Protein 5TRD (pdb70)

Nearest PDB structures (foldseek):
  5trd-assembly1_B  TM=9.915E-01  e=5.410E-42  Thermoplasma acidophilum DSM 1728
  3cta-assembly1_A-2  TM=9.604E-01  e=1.319E-33  Thermoplasma acidophilum DSM 1728
  2vbu-assembly1_A  TM=8.532E-01  e=1.112E-11  Methanocaldococcus jannaschii
  2oyn-assembly1_A-2  TM=8.464E-01  e=1.206E-10  Methanocaldococcus jannaschii DSM 2661
  4a6d-assembly1_A  TM=4.771E-01  e=7.636E-02  Homo sapiens

Organism: Thermoplasma acidophilum (strain ATCC 25905 / DSM 1728 / JCM 9062 / NBRC 15155 / AMRC-C165) (NCBI:txid273075)

Sequence (434 aa):
DQYYRAIKKIKEAAEASNRAYLTSSKLADMLGISQQSASRIIIDLEKNGYITRTVTKRGQILNITEKGLDVLYTEFADLSRILAIKNNVVITGTVTSGMGEGRYYVARKQYIIQFQEKLGIIPYLGTLNIKVDQASLPELRKIRGFRGIHIEGFKTEDRTFGSVKAFPAKIQNIPCFVIMPERTVYTDVIEIISDKYLREEINLHDGDRVSVEVYTEGHYYRAIKKIKEAAEASNRAYLTSSKLADMLGISQQSASRIIIDLEKNGYITRTVTKRGQIILNITEKGLDVLYTEFADLSSRILAIKNNVVITGTVTSGMGEGRYYVARKQYIIQFQEKLGIIPYLGTLNIKVDQASLPELRKIRGFRGIHIEGFKTEDRTFGSVKAFPAKIQNIPCFVIMPERTVYTTDVIEIISDKYLREEINLHDGDRVSVEVYTE

Solvent-accessible surface area: 22166 Å² total; per-residue (Å²): 86,89,75,8,61,0,1,22,54,0,15,51,42,7,121,97,77,33,118,4,149,15,55,14,54,90,0,2,105,66,36,69,50,54,72,125,28,0,29,134,6,0,83,32,0,67,166,54,30,41,2,73,55,71,81,82,209,216,18,24,44,0,31,14,32,62,88,0,5,22,41,0,8,54,10,0,2,23,0,4,89,16,12,92,12,146,7,43,5,83,0,44,0,28,2,40,77,56,180,61,99,20,136,95,80,3,23,64,151,77,14,18,95,27,3,74,144,97,16,62,29,112,5,79,74,14,34,16,26,0,92,3,27,144,91,9,24,49,60,3,34,17,1,14,8,12,145,33,52,74,0,95,15,30,167,54,190,122,91,85,4,44,28,20,15,0,0,15,5,66,0,94,117,25,88,4,27,0,22,18,54,58,214,36,80,86,54,40,44,5,47,2,2,4,72,88,93,9,57,136,79,41,99,14,101,78,52,48,153,4,46,0,70,0,32,17,61,58,140,118,13,68,4,0,13,58,0,17,48,30,7,135,105,60,44,154,7,142,8,42,16,59,118,0,4,128,76,41,73,60,58,74,127,49,0,29,138,41,0,38,36,0,67,152,66,32,41,2,72,50,82,76,81,216,200,14,16,64,0,31,13,33,65,83,0,4,23,41,0,10,51,10,0,2,24,0,3,82,15,8,79,12,143,11,40,3,75,1,43,0,28,3,42,74,64,188,39,100,13,126,88,71,5,35,70,149,67,5,32,74,23,5,85,120,99,18,62,27,125,5,90,73,13,36,15,26,0,94,3,29,131,98,9,28,56,51,2,42,16,0,23,7,8,147,28,54,74,0,97,18,31,161,42,186,137,85,81,4,46,31,15,14,0,0,50,4,60,0,92,112,30,92,4,27,1,20,12,65,67,203,29,96,85,61,32,48,2,50,2,2,4,78,89,91,9,64,134,80,30,107,9,113,75,51,52,147,4,53,0,55,0,67,12,134

Foldseek 3Di:
DVLLVLLVVQCVQCPPNQKHWFALCRSCVVVVHHSVVSVVSLVVCVVVQQWDWDDDPVGIITHGDLVVVLSVLLVVQVCCVVVVPWDWFKFKFFWDDDPFCQLVVLPDPLQQVCCCVPVVARWDRGWTKTQTDPVCLVRVSNLLSFQAQWRQWDDDPVGTGAIKHWWFKAKPNRTWIWIAGNVHDNHRIIIIIDNDPVCPVPVGDGGDMIMMITGRDDD/DLQLLVVQCVQVPPAQKHFDALCRSCVVVVHDSVVSVVVLVVCCVVPQWPWDQDPRGIITGGDLNVLLSVLLVVQVCCVVVVPWDKFKWKFWWADDDLPQLVVLPPPLNQVCCCVFVVARWDRGWTKGQTDPVRLVRVSNLLSFQATWRQWDDDPVGTGAIKHWWFKAKVNRTWIWIGGNPDDDGRMIIIIDNDPVCVVPVGDGGDMIMMITGRD

Secondary structure (DSSP, 8-state):
-HHHHHHHHHHHHHGGGSEEEE-HHHHHHHHTS-HHHHHHHHHHHHHTTSEEEEEETTEEEEEE-HHHHHHHHHHHHHHHHHTT----EEEEEEEE--SS-HHHHHT-HHHHHHIIIIIS----SS-EEEEE-GGGHHHHHHHHHS--EEE--EE-SS-EE--EEEEEEEETTEEEEEEEESS----SEEEEE-SS-HHHHTTPPTT-EEEEEE-SS--/-HHHHHHHHHHHTTSSEEEE-HHHHHHHHTS-HHHHHHHHHHHHHTTSEEEEEETTEEEEEE-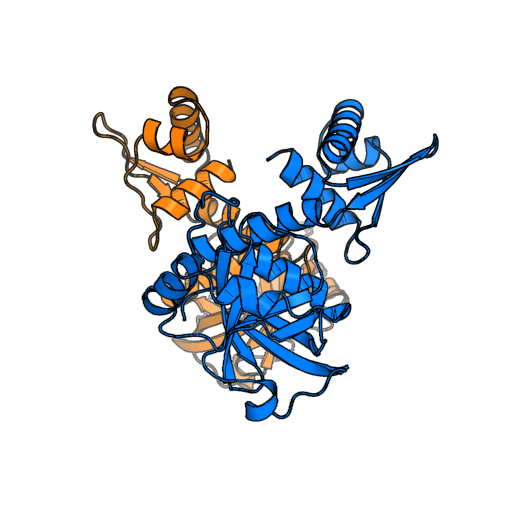HHHHHHHHHHHHHHHHHTT----EEEEEEEE--SSHHHHHHT-HHHHHHHHHHHS----SS-EEEEE-GGGHHHHHHHHHS--EEE--EE-SS-EE--EEEEEEEETTEEEEEEEESS----SEEEEE-SS-HHHHTT--TT-EEEEEE---

Radius of gyration: 25.27 Å; Cα contacts (8 Å, |Δi|>4): 839; chains: 2; bounding box: 53×56×75 Å

B-factor: mean 34.0, std 16.59, range [12.18, 132.48]

Structure (mmCIF, N/CA/C/O backbone):
data_5TRD
#
_entry.id   5TRD
#
_cell.length_a   58.411
_cell.length_b   95.040
_cell.length_c   61.262
_cell.angle_alpha   90.000
_cell.angle_beta   113.510
_cell.angle_gamma   90.000
#
_symmetry.space_group_name_H-M   'P 1 21 1'
#
loop_
_entity.id
_entity.type
_entity.pdbx_description
1 polymer 'Riboflavin kinase'
2 polymer "DNA (5'-D(*AP*TP*TP*AP*CP*TP*AP*AP*TP*TP*CP*AP*CP*GP*AP*GP*TP*AP*A)-3')"
3 polymer "DNA (5'-D(P*TP*TP*TP*AP*CP*TP*CP*GP*TP*GP*AP*AP*TP*TP*AP*GP*TP*AP*A)-3')"
4 non-polymer "CYTIDINE-5'-TRIPHOSPHATE"
5 non-polymer 'SODIUM ION'
6 water water
#
loop_
_atom_site.group_PDB
_atom_site.id
_atom_site.type_symbol
_atom_site.label_atom_id
_atom_site.label_alt_id
_atom_site.label_comp_id
_atom_site.label_asym_id
_atom_site.label_entity_id
_atom_site.label_seq_id
_atom_site.pdbx_PDB_ins_code
_atom_site.Cartn_x
_atom_site.Cartn_y
_atom_site.Cartn_z
_atom_site.occupancy
_atom_site.B_iso_or_equiv
_atom_site.auth_seq_id
_atom_site.auth_comp_id
_atom_site.auth_asym_id
_atom_site.auth_atom_id
_atom_site.pdbx_PDB_model_num
ATOM 1 N N . ASP A 1 7 ? 15.851 -0.134 22.997 1.00 61.52 5 ASP A N 1
ATOM 2 C CA . ASP A 1 7 ? 15.030 -0.616 21.891 1.00 57.39 5 ASP A CA 1
ATOM 3 C C . ASP A 1 7 ? 15.336 -2.089 21.650 1.00 51.20 5 ASP A C 1
ATOM 4 O O . ASP A 1 7 ? 14.459 -2.829 21.248 1.00 31.30 5 ASP A O 1
ATOM 9 N N . GLN A 1 8 ? 16.567 -2.528 21.924 1.00 61.95 6 GLN A N 1
ATOM 10 C CA . GLN A 1 8 ? 16.854 -3.957 21.812 1.00 66.47 6 GLN A CA 1
ATOM 11 C C . GLN A 1 8 ? 16.101 -4.757 22.876 1.00 49.22 6 GLN A C 1
ATOM 12 O O . GLN A 1 8 ? 15.626 -5.864 22.594 1.00 29.38 6 GLN A O 1
ATOM 18 N N . TYR A 1 9 ? 15.954 -4.203 24.092 1.00 51.13 7 TYR A N 1
ATOM 19 C CA . TYR A 1 9 ? 15.121 -4.847 25.113 1.00 40.56 7 TYR A CA 1
ATOM 20 C C . TYR A 1 9 ? 13.659 -4.859 24.709 1.00 24.33 7 TYR A C 1
ATOM 21 O O . TYR A 1 9 ? 12.969 -5.865 24.893 1.00 21.59 7 TYR A O 1
ATOM 30 N N . TYR A 1 10 ? 13.154 -3.723 24.222 1.00 21.32 8 TYR A N 1
ATOM 31 C CA . TYR A 1 10 ? 11.806 -3.692 23.657 1.00 24.57 8 TYR A CA 1
ATOM 32 C C . TYR A 1 10 ? 11.617 -4.791 22.612 1.00 21.84 8 TYR A C 1
ATOM 33 O O . TYR A 1 10 ? 10.611 -5.513 22.624 1.00 20.15 8 TYR A O 1
ATOM 42 N N . ARG A 1 11 ? 12.561 -4.908 21.674 1.00 19.01 9 ARG A N 1
ATOM 43 C CA . ARG A 1 11 ? 12.423 -5.912 20.621 1.00 22.87 9 ARG A CA 1
ATOM 44 C C . ARG A 1 11 ? 12.399 -7.318 21.205 1.00 22.02 9 ARG A C 1
ATOM 45 O O . ARG A 1 11 ? 11.603 -8.161 20.774 1.00 20.10 9 ARG A O 1
ATOM 53 N N . ALA A 1 12 ? 13.256 -7.587 22.192 1.00 21.84 10 ALA A N 1
ATOM 54 C CA . ALA A 1 12 ? 13.286 -8.920 22.781 1.00 17.99 10 ALA A CA 1
ATOM 55 C C . ALA A 1 12 ? 12.004 -9.204 23.549 1.00 21.40 10 ALA A C 1
ATOM 56 O O . ALA A 1 12 ? 11.423 -10.285 23.413 1.00 19.56 10 ALA A O 1
ATOM 58 N N . ILE A 1 13 ? 11.541 -8.242 24.352 1.00 19.29 11 ILE A N 1
ATOM 59 C CA . ILE A 1 13 ? 10.288 -8.447 25.078 1.00 18.54 11 ILE A CA 1
ATOM 60 C C . ILE A 1 13 ? 9.151 -8.699 24.101 1.00 19.63 11 ILE A C 1
ATOM 61 O O . ILE A 1 13 ? 8.348 -9.618 24.286 1.00 21.27 11 ILE A O 1
ATOM 66 N N . LYS A 1 14 ? 9.078 -7.890 23.039 1.00 18.20 12 LYS A N 1
ATOM 67 C CA . LYS A 1 14 ? 8.037 -8.046 22.022 1.00 19.18 12 LYS A CA 1
ATOM 68 C C . LYS A 1 14 ? 8.066 -9.435 21.394 1.00 20.76 12 LYS A C 1
ATOM 69 O O . LYS A 1 14 ? 7.015 -10.066 21.215 1.00 22.40 12 LYS A O 1
ATOM 75 N N . LYS A 1 15 ? 9.262 -9.925 21.047 1.00 20.58 13 LYS A N 1
ATOM 76 C CA . LYS A 1 15 ? 9.393 -11.247 20.442 1.00 22.00 13 LYS A CA 1
ATOM 77 C C . LYS A 1 15 ? 8.996 -12.349 21.417 1.00 24.67 13 LYS A C 1
ATOM 78 O O . LYS A 1 15 ? 8.342 -13.328 21.030 1.00 25.28 13 LYS A O 1
ATOM 84 N N . ILE A 1 16 ? 9.385 -12.214 22.686 1.00 20.20 14 ILE A N 1
ATOM 85 C CA . ILE A 1 16 ? 9.012 -13.225 23.667 1.00 19.89 14 ILE A CA 1
ATOM 86 C C . ILE A 1 16 ? 7.499 -13.252 23.840 1.00 23.15 14 ILE A C 1
ATOM 87 O O . ILE A 1 16 ? 6.882 -14.327 23.881 1.00 24.80 14 ILE A O 1
ATOM 92 N N . LYS A 1 17 ? 6.869 -12.074 23.917 1.00 20.85 15 LYS A N 1
ATOM 93 C CA . LYS A 1 17 ? 5.413 -12.040 24.016 1.00 24.60 15 LYS A CA 1
ATOM 94 C C . LYS A 1 17 ? 4.774 -12.597 22.760 1.00 26.89 15 LYS A C 1
ATOM 95 O O . LYS A 1 17 ? 3.755 -13.296 22.828 1.00 26.60 15 LYS A O 1
ATOM 101 N N . GLU A 1 18 ? 5.363 -12.296 21.599 1.00 24.40 16 GLU A N 1
ATOM 102 C CA . GLU A 1 18 ? 4.851 -12.844 20.351 1.00 21.79 16 GLU A CA 1
ATOM 103 C C . GLU A 1 18 ? 4.856 -14.363 20.386 1.00 29.47 16 GLU A C 1
ATOM 104 O O . GLU A 1 18 ? 3.900 -15.007 19.936 1.00 30.45 16 GLU A O 1
ATOM 110 N N . ALA A 1 19 ? 5.927 -14.953 20.921 1.00 27.36 17 ALA A N 1
ATOM 111 C CA . ALA A 1 19 ? 5.993 -16.406 21.009 1.00 31.58 17 ALA A CA 1
ATOM 112 C C . ALA A 1 19 ? 5.052 -16.937 22.086 1.00 33.53 17 ALA A C 1
ATOM 113 O O . ALA A 1 19 ? 4.491 -18.029 21.934 1.00 40.15 17 ALA A O 1
ATOM 115 N N . ALA A 1 20 ? 4.854 -16.173 23.161 1.00 27.58 18 ALA A N 1
ATOM 116 C CA . ALA A 1 20 ? 4.041 -16.611 24.289 1.00 34.02 18 ALA A CA 1
ATOM 117 C C . ALA A 1 20 ? 2.543 -16.514 24.017 1.00 38.34 18 ALA A C 1
ATOM 118 O O . ALA A 1 20 ? 1.761 -17.249 24.634 1.00 38.96 18 ALA A O 1
ATOM 120 N N . GLU A 1 21 ? 2.132 -15.606 23.126 1.00 37.19 19 GLU A N 1
ATOM 121 C CA . GLU A 1 21 ? 0.725 -15.272 22.915 1.00 38.45 19 GLU A CA 1
ATOM 122 C C . GLU A 1 21 ? 0.023 -14.961 24.236 1.00 45.23 19 GLU A C 1
ATOM 123 O O . GLU A 1 21 ? 0.586 -14.264 25.089 1.00 49.46 19 GLU A O 1
ATOM 129 N N . ALA A 1 22 ? -1.196 -15.473 24.429 1.00 42.09 20 ALA A N 1
ATOM 130 C CA . ALA A 1 22 ? -1.966 -15.073 25.605 1.00 43.33 20 ALA A CA 1
ATOM 131 C C . ALA A 1 22 ? -1.372 -15.585 26.914 1.00 43.58 20 ALA A C 1
ATOM 132 O O . ALA A 1 22 ? -1.656 -15.009 27.971 1.00 37.91 20 ALA A O 1
ATOM 134 N N . SER A 1 23 ? -0.548 -16.637 26.874 1.00 40.58 21 SER A N 1
ATOM 135 C CA . SER A 1 23 ? -0.128 -17.301 28.107 1.00 39.38 21 SER A CA 1
ATOM 136 C C . SER A 1 23 ? 0.840 -16.471 28.949 1.00 41.79 21 SER A C 1
ATOM 137 O O . SER A 1 23 ? 0.971 -16.735 30.153 1.00 44.00 21 SER A O 1
ATOM 140 N N . ASN A 1 24 ? 1.529 -15.504 28.346 1.00 27.90 22 ASN A N 1
ATOM 141 C CA . ASN A 1 24 ? 2.632 -14.770 28.970 1.00 27.27 22 ASN A CA 1
ATOM 142 C C . ASN A 1 24 ? 3.786 -15.677 29.361 1.00 31.28 22 ASN A C 1
ATOM 143 O O . ASN A 1 24 ? 4.626 -15.297 30.181 1.00 26.19 22 ASN A O 1
ATOM 148 N N . ARG A 1 25 ? 3.844 -16.864 28.768 1.00 26.99 23 ARG A N 1
ATOM 149 C CA . ARG A 1 25 ? 4.907 -17.816 29.029 1.00 23.10 23 ARG A CA 1
ATOM 150 C C . ARG A 1 25 ? 5.353 -18.390 27.697 1.00 32.03 23 ARG A C 1
ATOM 151 O O . ARG A 1 25 ? 4.518 -18.758 26.863 1.00 32.77 23 ARG A O 1
ATOM 159 N N . ALA A 1 26 ? 6.665 -18.445 27.491 1.00 28.88 24 ALA A N 1
ATOM 160 C CA . ALA A 1 26 ? 7.240 -18.969 26.262 1.00 32.41 24 ALA A CA 1
ATOM 161 C C . ALA A 1 26 ? 8.352 -19.945 26.615 1.00 32.08 24 ALA A C 1
ATOM 162 O O . ALA A 1 26 ? 9.238 -19.623 27.417 1.00 29.75 24 ALA A O 1
ATOM 164 N N . TYR A 1 27 ? 8.279 -21.148 26.052 1.00 30.90 25 TYR A N 1
ATOM 165 C CA . TYR A 1 27 ? 9.323 -22.154 26.219 1.00 30.06 25 TYR A CA 1
ATOM 166 C C . TYR A 1 27 ? 10.332 -21.928 25.105 1.00 35.92 25 TYR A C 1
ATOM 167 O O . TYR A 1 27 ? 10.006 -22.090 23.924 1.00 31.60 25 TYR A O 1
ATOM 176 N N . LEU A 1 28 ? 11.544 -21.526 25.476 1.00 29.61 26 LEU A N 1
ATOM 177 C CA . LEU A 1 28 ? 12.537 -21.109 24.499 1.00 30.79 26 LEU A CA 1
ATOM 178 C C . LEU A 1 28 ? 13.933 -21.463 24.980 1.00 35.96 26 LEU A C 1
ATOM 179 O O . LEU A 1 28 ? 14.218 -21.419 26.181 1.00 35.70 26 LEU A O 1
ATOM 184 N N . THR A 1 29 ? 14.786 -21.822 24.033 1.00 31.14 27 THR A N 1
ATOM 185 C CA . THR A 1 29 ? 16.224 -21.816 24.236 1.00 28.88 27 THR A CA 1
ATOM 186 C C . THR A 1 29 ? 16.771 -20.460 23.805 1.00 26.64 27 THR A C 1
ATOM 187 O O . THR A 1 29 ? 16.112 -19.704 23.091 1.00 25.71 27 THR A O 1
ATOM 191 N N . SER A 1 30 ? 17.986 -20.144 24.263 1.00 28.51 28 SER A N 1
ATOM 192 C CA . SER A 1 30 ? 18.588 -18.880 23.847 1.00 30.10 28 SER A CA 1
ATOM 193 C C . SER A 1 30 ? 18.884 -18.873 22.351 1.00 28.06 28 SER A C 1
ATOM 194 O O . SER A 1 30 ? 18.748 -17.839 21.692 1.00 26.03 28 SER A O 1
ATOM 197 N N . SER A 1 31 ? 19.286 -20.012 21.787 1.00 32.30 29 SER A N 1
ATOM 198 C CA . SER A 1 31 ? 19.571 -20.012 20.351 1.00 29.86 29 SER A CA 1
ATOM 199 C C . SER A 1 31 ? 18.289 -19.903 19.531 1.00 32.77 29 SER A C 1
ATOM 200 O O . SER A 1 31 ? 18.305 -19.352 18.425 1.00 28.78 29 SER A O 1
ATOM 203 N N . LYS A 1 32 ? 17.163 -20.381 20.066 1.00 26.13 30 LYS A N 1
ATOM 204 C CA . LYS A 1 32 ? 15.888 -20.182 19.385 1.00 28.73 30 LYS A CA 1
ATOM 205 C C . LYS A 1 32 ? 15.495 -18.708 19.386 1.00 33.16 30 LYS A C 1
ATOM 206 O O . LYS A 1 32 ? 15.096 -18.162 18.351 1.00 32.68 30 LYS A O 1
ATOM 212 N N . LEU A 1 33 ? 15.630 -18.040 20.533 1.00 31.60 31 LEU A N 1
ATOM 213 C CA . LEU A 1 33 ? 15.385 -16.602 20.575 1.00 30.71 31 LEU A CA 1
ATOM 214 C C . LEU A 1 33 ? 16.369 -15.855 19.685 1.00 23.52 31 LEU A C 1
ATOM 215 O O . LEU A 1 33 ? 15.992 -14.904 18.989 1.00 26.57 31 LEU A O 1
ATOM 220 N N . ALA A 1 34 ? 17.633 -16.279 19.684 1.00 25.43 32 ALA A N 1
ATOM 221 C CA . ALA A 1 34 ? 18.616 -15.674 18.788 1.00 29.12 32 ALA A CA 1
ATOM 222 C C . ALA A 1 34 ? 18.157 -15.746 17.336 1.00 35.75 32 ALA A C 1
ATOM 223 O O . ALA A 1 34 ? 18.225 -14.755 16.599 1.00 29.79 32 ALA A O 1
ATOM 225 N N . ASP A 1 35 ? 17.697 -16.919 16.901 1.00 38.11 33 ASP A N 1
ATOM 226 C CA . ASP A 1 35 ? 17.212 -17.032 15.531 1.00 38.59 33 ASP A CA 1
ATOM 227 C C . ASP A 1 35 ? 16.074 -16.055 15.278 1.00 31.58 33 ASP A C 1
ATOM 228 O O . ASP A 1 35 ? 16.048 -15.379 14.244 1.00 33.86 33 ASP A O 1
ATOM 233 N N . MET A 1 36 ? 15.143 -15.942 16.228 1.00 28.71 34 MET A N 1
ATOM 234 C CA . MET A 1 36 ? 14.007 -15.039 16.065 1.00 30.55 34 MET A CA 1
ATOM 235 C C . MET A 1 36 ? 14.446 -13.585 15.952 1.00 34.11 34 MET A C 1
ATOM 236 O O . MET A 1 36 ? 13.819 -12.794 15.236 1.00 31.25 34 MET A O 1
ATOM 241 N N . LEU A 1 37 ? 15.504 -13.209 16.664 1.00 30.09 35 LEU A N 1
ATOM 242 C CA . LEU A 1 37 ? 15.989 -11.834 16.684 1.00 28.32 35 LEU A CA 1
ATOM 243 C C . LEU A 1 37 ? 17.076 -11.566 15.660 1.00 27.23 35 LEU A C 1
ATOM 244 O O . LEU A 1 37 ? 17.524 -10.422 15.549 1.00 31.38 35 LEU A O 1
ATOM 249 N N . GLY A 1 38 ? 17.538 -12.589 14.948 1.00 31.74 36 GLY A N 1
ATOM 250 C CA . GLY A 1 38 ? 18.645 -12.420 14.021 1.00 33.78 36 GLY A CA 1
ATOM 251 C C . GLY A 1 38 ? 19.967 -12.070 14.668 1.00 35.09 36 GLY A C 1
ATOM 252 O O . GLY A 1 38 ? 20.729 -11.269 14.112 1.00 34.52 36 GLY A O 1
ATOM 253 N N . ILE A 1 39 ? 20.265 -12.651 15.833 1.00 30.75 37 ILE A N 1
ATOM 254 C CA . ILE A 1 39 ? 21.499 -12.394 16.562 1.00 34.03 37 ILE A CA 1
ATOM 255 C C . ILE A 1 39 ? 22.112 -13.729 16.972 1.00 29.06 37 ILE A C 1
ATOM 256 O O . ILE A 1 39 ? 21.588 -14.798 16.664 1.00 32.34 37 ILE A O 1
ATOM 261 N N . SER A 1 40 ? 23.229 -13.658 17.684 1.00 26.78 38 SER A N 1
ATOM 262 C CA . SER A 1 40 ? 23.930 -14.871 18.055 1.00 29.30 38 SER A CA 1
ATOM 263 C C . SER A 1 40 ? 23.286 -15.517 19.276 1.00 30.79 38 SER A C 1
ATOM 264 O O . SER A 1 40 ? 22.567 -14.878 20.051 1.00 27.62 38 SER A O 1
ATOM 267 N N . GLN A 1 41 ? 23.558 -16.814 19.440 1.00 30.08 39 GLN A N 1
ATOM 268 C CA . GLN A 1 41 ? 23.117 -17.505 20.645 1.00 34.77 39 GLN A CA 1
ATOM 269 C C . GLN A 1 41 ? 23.595 -16.763 21.882 1.00 35.00 39 GLN A C 1
ATOM 270 O O . GLN A 1 41 ? 22.826 -16.531 22.823 1.00 30.57 39 GLN A O 1
ATOM 276 N N . GLN A 1 42 ? 24.868 -16.361 21.880 1.00 30.63 40 GLN A N 1
ATOM 277 C CA . GLN A 1 42 ? 25.445 -15.703 23.047 1.00 31.68 40 GLN A CA 1
ATOM 278 C C . GLN A 1 42 ? 24.748 -14.382 23.337 1.00 32.05 40 GLN A C 1
ATOM 279 O O . GLN A 1 42 ? 24.362 -14.109 24.479 1.00 28.30 40 GLN A O 1
ATOM 285 N N . SER A 1 43 ? 24.562 -13.550 22.309 1.00 27.84 41 SER A N 1
ATOM 286 C CA . SER A 1 43 ? 23.851 -12.290 22.505 1.00 30.38 41 SER A CA 1
ATOM 287 C C . SER A 1 43 ? 22.449 -12.504 23.073 1.00 31.44 41 SER A C 1
ATOM 288 O O . SER A 1 43 ? 22.015 -11.766 23.964 1.00 24.71 41 SER A O 1
ATOM 291 N N . ALA A 1 44 ? 21.715 -13.496 22.561 1.00 23.16 42 ALA A N 1
ATOM 292 C CA . ALA A 1 44 ? 20.363 -13.727 23.064 1.00 25.76 42 ALA A CA 1
ATOM 293 C C . ALA A 1 44 ? 20.385 -14.205 24.507 1.00 26.54 42 ALA A C 1
ATOM 294 O O . ALA A 1 44 ? 19.528 -13.819 25.307 1.00 24.48 42 ALA A O 1
ATOM 296 N N . SER A 1 45 ? 21.354 -15.050 24.860 1.00 29.02 43 SER A N 1
ATOM 297 C CA . SER A 1 45 ? 21.456 -15.484 26.246 1.00 23.99 43 SER A CA 1
ATOM 298 C C . SER A 1 45 ? 21.741 -14.291 27.159 1.00 30.71 43 SER A C 1
ATOM 299 O O . SER A 1 45 ? 21.141 -14.158 28.229 1.00 25.59 43 SER A O 1
ATOM 302 N N . ARG A 1 46 ? 22.625 -13.385 26.726 1.00 27.95 44 ARG A N 1
ATOM 303 C CA . ARG A 1 46 ? 22.904 -12.172 27.492 1.00 27.06 44 ARG A CA 1
ATOM 304 C C . ARG A 1 46 ? 21.678 -11.272 27.602 1.00 24.75 44 ARG A C 1
ATOM 305 O O . ARG A 1 46 ? 21.451 -10.651 28.647 1.00 24.54 44 ARG A O 1
ATOM 313 N N . ILE A 1 47 ? 20.894 -11.151 26.526 1.00 23.46 45 ILE A N 1
ATOM 314 C CA . ILE A 1 47 ? 19.687 -10.332 26.612 1.00 26.84 45 ILE A CA 1
ATOM 315 C C . ILE A 1 47 ? 18.690 -10.943 27.589 1.00 27.32 45 ILE A C 1
ATOM 316 O O . ILE A 1 47 ? 18.085 -10.233 28.405 1.00 26.85 45 ILE A O 1
ATOM 321 N N . ILE A 1 48 ? 18.515 -12.266 27.539 1.00 21.06 46 ILE A N 1
ATOM 322 C CA . ILE A 1 48 ? 17.602 -12.941 28.463 1.00 21.07 46 ILE A CA 1
ATOM 323 C C . ILE A 1 48 ? 17.999 -12.671 29.914 1.00 21.43 46 ILE A C 1
ATOM 324 O O . ILE A 1 48 ? 17.150 -12.383 30.772 1.00 24.10 46 ILE A O 1
ATOM 329 N N . ILE A 1 49 ? 19.292 -12.759 30.209 1.00 22.46 47 ILE A N 1
ATOM 330 C CA . ILE A 1 49 ? 19.752 -12.544 31.576 1.00 23.46 47 ILE A CA 1
ATOM 331 C C . ILE A 1 49 ? 19.507 -11.099 31.992 1.00 25.28 47 ILE A C 1
ATOM 332 O O . ILE A 1 49 ? 19.102 -10.820 33.131 1.00 24.88 47 ILE A O 1
ATOM 337 N N . ASP A 1 50 ? 19.723 -10.158 31.072 1.00 23.10 48 ASP A N 1
ATOM 338 C CA . ASP A 1 50 ? 19.504 -8.753 31.401 1.00 28.31 48 ASP A CA 1
ATOM 339 C C . ASP A 1 50 ? 18.018 -8.437 31.565 1.00 32.32 48 ASP A C 1
ATOM 340 O O . ASP A 1 50 ? 17.644 -7.604 32.401 1.00 26.88 48 ASP A O 1
ATOM 345 N N . LEU A 1 51 ? 17.157 -9.049 30.747 1.00 19.93 49 LEU A N 1
ATOM 346 C CA . LEU A 1 51 ? 15.720 -8.867 30.953 1.00 25.07 49 LEU A CA 1
ATOM 347 C C . LEU A 1 51 ? 15.306 -9.343 32.332 1.00 20.43 49 LEU A C 1
ATOM 348 O O . LEU A 1 51 ? 14.441 -8.738 32.971 1.00 22.00 49 LEU A O 1
ATOM 353 N N . GLU A 1 52 ? 15.867 -10.466 32.771 1.00 20.49 50 GLU A N 1
ATOM 354 C CA . GLU A 1 52 ? 15.616 -10.950 34.118 1.00 26.61 50 GLU A CA 1
ATOM 355 C C . GLU A 1 52 ? 16.143 -9.969 35.149 1.00 32.97 50 GLU A C 1
ATOM 356 O O . GLU A 1 52 ? 15.437 -9.594 36.094 1.00 27.74 50 GLU A O 1
ATOM 362 N N . LYS A 1 53 ? 17.396 -9.555 34.983 1.00 28.66 51 LYS A N 1
ATOM 363 C CA . LYS A 1 53 ? 18.028 -8.651 35.936 1.00 30.12 51 LYS A CA 1
ATOM 364 C C . LYS A 1 53 ? 17.215 -7.378 36.116 1.00 32.16 51 LYS A C 1
ATOM 365 O O . LYS A 1 53 ? 17.143 -6.838 37.226 1.00 32.88 51 LYS A O 1
ATOM 371 N N . ASN A 1 54 ? 16.561 -6.906 35.054 1.00 27.41 52 ASN A N 1
ATOM 372 C CA . ASN A 1 54 ? 15.811 -5.661 35.106 1.00 27.31 52 ASN A CA 1
ATOM 373 C C . ASN A 1 54 ? 14.321 -5.867 35.347 1.00 28.47 52 ASN A C 1
ATOM 374 O O . ASN A 1 54 ? 13.558 -4.903 35.261 1.00 34.04 52 ASN A O 1
ATOM 379 N N . GLY A 1 55 ? 13.891 -7.089 35.653 1.00 23.92 53 GLY A N 1
ATOM 380 C CA . GLY A 1 55 ? 12.509 -7.318 36.056 1.00 22.13 53 GLY A CA 1
ATOM 381 C C . GLY A 1 55 ? 11.502 -7.485 34.940 1.00 23.83 53 GLY A C 1
ATOM 382 O O . GLY A 1 55 ? 10.294 -7.505 35.215 1.00 22.58 53 GLY A O 1
ATOM 383 N N . TYR A 1 56 ? 11.949 -7.607 33.690 1.00 24.77 54 TYR A N 1
ATOM 384 C CA . TYR A 1 56 ? 11.019 -7.741 32.569 1.00 21.85 54 TYR A CA 1
ATOM 385 C C . TYR A 1 56 ? 10.505 -9.161 32.394 1.00 20.48 54 TYR A C 1
ATOM 386 O O . TYR A 1 56 ? 9.431 -9.352 31.809 1.00 20.66 54 TYR A O 1
ATOM 395 N N . ILE A 1 57 ? 11.253 -10.162 32.869 1.00 22.81 55 ILE A N 1
ATOM 396 C CA . ILE A 1 57 ? 10.845 -11.558 32.803 1.00 19.44 55 ILE A CA 1
ATOM 397 C C . ILE A 1 57 ? 11.288 -12.234 34.091 1.00 24.72 55 ILE A C 1
ATOM 398 O O . ILE A 1 57 ? 12.161 -11.735 34.804 1.00 22.17 55 ILE A O 1
ATOM 403 N N . THR A 1 58 ? 10.668 -13.381 34.386 1.00 20.93 56 THR A N 1
ATOM 404 C CA . THR A 1 58 ? 11.226 -14.374 35.290 1.00 29.58 56 THR A CA 1
ATOM 405 C C . THR A 1 58 ? 11.446 -15.656 34.501 1.00 30.08 56 THR A C 1
ATOM 406 O O . THR A 1 58 ? 10.914 -15.828 33.403 1.00 33.27 56 THR A O 1
ATOM 410 N N . ARG A 1 59 ? 12.251 -16.561 35.051 1.00 23.29 57 ARG A N 1
ATOM 411 C CA . ARG A 1 59 ? 12.670 -17.716 34.273 1.00 23.79 57 ARG A CA 1
ATOM 412 C C . ARG A 1 59 ? 12.745 -18.970 35.126 1.00 27.03 57 ARG A C 1
ATOM 413 O O . ARG A 1 59 ? 13.069 -18.916 36.311 1.00 28.29 57 ARG A O 1
ATOM 421 N N . THR A 1 60 ? 12.484 -20.103 34.488 1.00 25.79 58 THR A N 1
ATOM 422 C CA . THR A 1 60 ? 12.972 -21.397 34.950 1.00 27.39 58 THR A CA 1
ATOM 423 C C . THR A 1 60 ? 14.033 -21.833 33.951 1.00 28.35 58 THR A C 1
ATOM 424 O O . THR A 1 60 ? 13.744 -21.942 32.756 1.00 28.84 58 THR A O 1
ATOM 428 N N . VAL A 1 61 ? 15.261 -22.019 34.427 1.00 27.48 59 VAL A N 1
ATOM 429 C CA . VAL A 1 61 ? 16.406 -22.326 33.577 1.00 29.59 59 VAL A CA 1
ATOM 430 C C . VAL A 1 61 ? 16.903 -23.720 33.923 1.00 33.94 59 VAL A C 1
ATOM 431 O O . VAL A 1 61 ? 17.186 -24.011 35.094 1.00 30.67 59 VAL A O 1
ATOM 435 N N . THR A 1 62 ? 17.020 -24.578 32.907 1.00 29.98 60 THR A N 1
ATOM 436 C CA . THR A 1 62 ? 17.645 -25.889 33.058 1.00 30.90 60 THR A CA 1
ATOM 437 C C . THR A 1 62 ? 18.558 -26.125 31.860 1.00 31.08 60 THR A C 1
ATOM 438 O O . THR A 1 62 ? 18.581 -25.338 30.906 1.00 31.00 60 THR A O 1
ATOM 442 N N . LYS A 1 63 ? 19.293 -27.240 31.894 1.00 34.47 61 LYS A N 1
ATOM 443 C CA . LYS A 1 63 ? 20.140 -27.616 30.763 1.00 40.79 61 LYS A CA 1
ATOM 444 C C . LYS A 1 63 ? 19.346 -27.906 29.497 1.00 37.32 61 LYS A C 1
ATOM 445 O O . LYS A 1 63 ? 19.947 -28.037 28.431 1.00 36.29 61 LYS A O 1
ATOM 451 N N . ARG A 1 64 ? 18.026 -28.029 29.579 1.00 36.46 62 ARG A N 1
ATOM 452 C CA . ARG A 1 64 ? 17.238 -28.309 28.386 1.00 35.09 62 ARG A CA 1
ATOM 453 C C . ARG A 1 64 ? 16.798 -27.036 27.671 1.00 37.26 62 ARG A C 1
ATOM 454 O O . ARG A 1 64 ? 16.625 -27.042 26.446 1.00 37.92 62 ARG A O 1
ATOM 462 N N . GLY A 1 65 ? 16.631 -25.946 28.403 1.00 29.81 63 GLY A N 1
ATOM 463 C CA . GLY A 1 65 ? 16.120 -24.716 27.824 1.00 28.49 63 GLY A CA 1
ATOM 464 C C . GLY A 1 65 ? 15.571 -23.833 28.928 1.00 32.92 63 GLY A C 1
ATOM 465 O O . GLY A 1 65 ? 15.953 -23.963 30.090 1.00 34.94 63 GLY A O 1
ATOM 466 N N . GLN A 1 66 ? 14.669 -22.937 28.541 1.00 28.78 64 GLN A N 1
ATOM 467 C CA . GLN A 1 66 ? 14.188 -21.949 29.486 1.00 25.88 64 GLN A CA 1
ATOM 468 C C . GLN A 1 66 ? 12.689 -21.776 29.333 1.00 30.30 64 GLN A C 1
ATOM 469 O O . GLN A 1 66 ? 12.130 -21.918 28.242 1.00 31.11 64 GLN A O 1
ATOM 475 N N . ILE A 1 67 ? 12.046 -21.489 30.454 1.00 28.65 65 ILE A N 1
ATOM 476 C CA . ILE A 1 67 ? 10.664 -21.034 30.487 1.00 24.83 65 ILE A CA 1
ATOM 477 C C . ILE A 1 67 ? 10.725 -19.564 30.848 1.00 26.33 65 ILE A C 1
ATOM 478 O O . ILE A 1 67 ? 11.188 -19.212 31.938 1.00 28.76 65 ILE A O 1
ATOM 483 N N . LEU A 1 68 ? 10.307 -18.710 29.924 1.00 24.63 66 LEU A N 1
ATOM 484 C CA . LEU A 1 68 ? 10.393 -17.267 30.093 1.00 21.85 66 LEU A CA 1
ATOM 485 C C . LEU A 1 68 ? 8.997 -16.736 30.382 1.00 24.69 66 LEU A C 1
ATOM 486 O O . LEU A 1 68 ? 8.084 -16.905 29.567 1.00 28.06 66 LEU A O 1
ATOM 491 N N . ASN A 1 69 ? 8.829 -16.128 31.553 1.00 22.70 67 ASN A N 1
ATOM 492 C CA . ASN A 1 69 ? 7.551 -15.574 31.975 1.00 23.01 67 ASN A CA 1
ATOM 493 C C . ASN A 1 69 ? 7.660 -14.057 31.913 1.00 24.18 67 ASN A C 1
ATOM 494 O O . ASN A 1 69 ? 8.496 -13.471 32.598 1.00 22.01 67 ASN A O 1
ATOM 499 N N . ILE A 1 70 ? 6.839 -13.424 31.087 1.00 21.15 68 ILE A N 1
ATOM 500 C CA . ILE A 1 70 ? 6.827 -11.965 31.043 1.00 18.61 68 ILE A CA 1
ATOM 501 C C . ILE A 1 70 ? 6.125 -11.431 32.277 1.00 19.57 68 ILE A C 1
ATOM 502 O O . ILE A 1 70 ? 5.017 -11.867 32.613 1.00 22.01 68 ILE A O 1
ATOM 507 N N . THR A 1 71 ? 6.774 -10.493 32.963 1.00 21.54 69 THR A N 1
ATOM 508 C CA . THR A 1 71 ? 6.192 -9.902 34.155 1.00 22.88 69 THR A CA 1
ATOM 509 C C . THR A 1 71 ? 5.217 -8.794 33.769 1.00 21.95 69 THR A C 1
ATOM 510 O O . THR A 1 71 ? 5.105 -8.400 32.604 1.00 17.32 69 THR A O 1
ATOM 514 N N . GLU A 1 72 ? 4.520 -8.261 34.777 1.00 21.38 70 GLU A N 1
ATOM 515 C CA . GLU A 1 72 ? 3.728 -7.055 34.551 1.00 21.13 70 GLU A CA 1
ATOM 516 C C . GLU A 1 72 ? 4.603 -5.915 34.028 1.00 20.91 70 GLU A C 1
ATOM 517 O O . GLU A 1 72 ? 4.207 -5.192 33.103 1.00 17.65 70 GLU A O 1
ATOM 523 N N . LYS A 1 73 ? 5.795 -5.729 34.611 1.00 20.91 71 LYS A N 1
ATOM 524 C CA . LYS A 1 73 ? 6.704 -4.700 34.098 1.00 22.78 71 LYS A CA 1
ATOM 525 C C . LYS A 1 73 ? 7.066 -4.947 32.636 1.00 19.14 71 LYS A C 1
ATOM 526 O O . LYS A 1 73 ? 7.133 -4.003 31.836 1.00 18.37 71 LYS A O 1
ATOM 532 N N . GLY A 1 74 ? 7.340 -6.202 32.271 1.00 19.46 72 GLY A N 1
ATOM 533 C CA . GLY A 1 74 ? 7.625 -6.502 30.871 1.00 20.34 72 GLY A CA 1
ATOM 534 C C . GLY A 1 74 ? 6.469 -6.165 29.944 1.00 17.69 72 GLY A C 1
ATOM 535 O O . GLY A 1 74 ? 6.663 -5.575 28.876 1.00 18.12 72 GLY A O 1
ATOM 536 N N . LEU A 1 75 ? 5.244 -6.534 30.331 1.00 16.18 73 LEU A N 1
ATOM 537 C CA . LEU A 1 75 ? 4.092 -6.181 29.499 1.00 19.05 73 LEU A CA 1
ATOM 538 C C . LEU A 1 75 ? 3.893 -4.668 29.425 1.00 19.80 73 LEU A C 1
ATOM 539 O O . LEU A 1 75 ? 3.444 -4.140 28.391 1.00 15.74 73 LEU A O 1
ATOM 544 N N . ASP A 1 76 ? 4.225 -3.962 30.504 1.00 17.29 74 ASP A N 1
ATOM 545 C CA . ASP A 1 76 ? 4.080 -2.510 30.547 1.00 16.96 74 ASP A CA 1
ATOM 546 C C . ASP A 1 76 ? 4.942 -1.846 29.472 1.00 15.92 74 ASP A C 1
ATOM 547 O O . ASP A 1 76 ? 4.535 -0.846 28.864 1.00 17.70 74 ASP A O 1
ATOM 552 N N . VAL A 1 77 ? 6.130 -2.406 29.204 1.00 15.75 75 VAL A N 1
ATOM 553 C CA . VAL A 1 77 ? 6.971 -1.889 28.118 1.00 16.48 75 VAL A CA 1
ATOM 554 C C . VAL A 1 77 ? 6.191 -1.897 26.810 1.00 14.90 75 VAL A C 1
ATOM 555 O O . VAL A 1 77 ? 6.142 -0.895 26.082 1.00 15.65 75 VAL A O 1
ATOM 559 N N . LEU A 1 78 ? 5.509 -3.011 26.530 1.00 18.51 76 LEU A N 1
ATOM 560 C CA . LEU A 1 78 ? 4.790 -3.138 25.264 1.00 16.96 76 LEU A CA 1
ATOM 561 C C . LEU A 1 78 ? 3.535 -2.274 25.242 1.00 16.35 76 LEU A C 1
ATOM 562 O O . LEU A 1 78 ? 3.230 -1.645 24.222 1.00 16.83 76 LEU A O 1
ATOM 567 N N . TYR A 1 79 ? 2.774 -2.255 26.335 1.00 17.42 77 TYR A N 1
ATOM 568 C CA . TYR A 1 79 ? 1.580 -1.425 26.329 1.00 15.62 77 TYR A CA 1
ATOM 569 C C . TYR A 1 79 ? 1.937 0.050 26.302 1.00 17.88 77 TYR A C 1
ATOM 570 O O . TYR A 1 79 ? 1.201 0.848 25.711 1.00 19.73 77 TYR A O 1
ATOM 579 N N . THR A 1 80 ? 3.048 0.437 26.933 1.00 17.43 78 THR A N 1
ATOM 580 C CA . THR A 1 80 ? 3.461 1.829 26.858 1.00 16.65 78 THR A CA 1
ATOM 581 C C . THR A 1 80 ? 3.847 2.184 25.432 1.00 21.42 78 THR A C 1
ATOM 582 O O . THR A 1 80 ? 3.512 3.275 24.949 1.00 17.67 78 THR A O 1
ATOM 586 N N . GLU A 1 81 ? 4.500 1.258 24.718 1.00 13.78 79 GLU A N 1
ATOM 587 C CA . GLU A 1 81 ? 4.837 1.561 23.332 1.00 14.15 79 GLU A CA 1
ATOM 588 C C . GLU A 1 81 ? 3.572 1.623 22.481 1.00 15.59 79 GLU A C 1
ATOM 589 O O . GLU A 1 81 ? 3.446 2.484 21.601 1.00 16.41 79 GLU A O 1
ATOM 595 N N . PHE A 1 82 ? 2.599 0.751 22.753 1.00 17.96 80 PHE A N 1
ATOM 596 C CA . PHE A 1 82 ? 1.340 0.823 22.022 1.00 21.72 80 PHE A CA 1
ATOM 597 C C . PHE A 1 82 ? 0.666 2.170 22.241 1.00 22.43 80 PHE A C 1
ATOM 598 O O . PHE A 1 82 ? 0.180 2.803 21.295 1.00 15.85 80 PHE A O 1
ATOM 606 N N . ALA A 1 83 ? 0.592 2.598 23.504 1.00 14.69 81 ALA A N 1
ATOM 607 C CA . ALA A 1 83 ? -0.059 3.861 23.837 1.00 14.91 81 ALA A CA 1
ATOM 608 C C . ALA A 1 83 ? 0.659 5.039 23.207 1.00 17.29 81 ALA A C 1
ATOM 609 O O . ALA A 1 83 ? 0.024 6.020 22.808 1.00 15.67 81 ALA A O 1
ATOM 611 N N . ASP A 1 84 ? 1.989 4.981 23.154 1.00 13.82 82 ASP A N 1
ATOM 612 C CA . ASP A 1 84 ? 2.745 6.045 22.504 1.00 17.86 82 ASP A CA 1
ATOM 613 C C . ASP A 1 84 ? 2.329 6.178 21.044 1.00 19.45 82 ASP A C 1
ATOM 614 O O . ASP A 1 84 ? 2.061 7.281 20.564 1.00 16.36 82 ASP A O 1
ATOM 619 N N . LEU A 1 85 ? 2.286 5.053 20.319 1.00 16.49 83 LEU A N 1
ATOM 620 C CA . LEU A 1 85 ? 1.922 5.107 18.907 1.00 17.08 83 LEU A CA 1
ATOM 621 C C . LEU A 1 85 ? 0.471 5.513 18.738 1.00 16.08 83 LEU A C 1
ATOM 622 O O . LEU A 1 85 ? 0.124 6.235 17.793 1.00 19.83 83 LEU A O 1
ATOM 627 N N . SER A 1 86 ? -0.406 5.010 19.606 1.00 12.36 84 SER A N 1
ATOM 628 C CA . SER A 1 86 ? -1.796 5.422 19.526 1.00 14.68 84 SER A CA 1
ATOM 629 C C . SER A 1 86 ? -1.913 6.940 19.673 1.00 15.12 84 SER A C 1
ATOM 630 O O . SER A 1 86 ? -2.701 7.579 18.970 1.00 17.58 84 SER A O 1
ATOM 633 N N . ARG A 1 87 ? -1.129 7.534 20.580 1.00 15.60 85 ARG A N 1
ATOM 634 C CA . ARG A 1 87 ? -1.170 8.986 20.760 1.00 16.61 85 ARG A CA 1
ATOM 635 C C . ARG A 1 87 ? -0.594 9.706 19.549 1.00 22.51 85 ARG A C 1
ATOM 636 O O . ARG A 1 87 ? -1.219 10.613 18.989 1.00 18.07 85 ARG A O 1
ATOM 644 N N . ILE A 1 88 ? 0.603 9.305 19.137 1.00 14.04 86 ILE A N 1
ATOM 645 C CA . ILE A 1 88 ? 1.327 9.997 18.079 1.00 17.43 86 ILE A CA 1
ATOM 646 C C . ILE A 1 88 ? 0.592 9.873 16.747 1.00 21.02 86 ILE A C 1
ATOM 647 O O . ILE A 1 88 ? 0.558 10.818 15.952 1.00 20.92 86 ILE A O 1
ATOM 652 N N . LEU A 1 89 ? -0.020 8.728 16.487 1.00 17.79 87 LEU A N 1
ATOM 653 C CA . LEU A 1 89 ? -0.759 8.530 15.242 1.00 19.04 87 LEU A CA 1
ATOM 654 C C . LEU A 1 89 ? -2.228 8.907 15.355 1.00 21.56 87 LEU A C 1
ATOM 655 O O . LEU A 1 89 ? -2.962 8.780 14.369 1.00 19.16 87 LEU A O 1
ATOM 660 N N . ALA A 1 90 ? -2.660 9.370 16.529 1.00 20.59 88 ALA A N 1
ATOM 661 C CA . ALA A 1 90 ? -4.033 9.810 16.761 1.00 19.69 88 ALA A CA 1
ATOM 662 C C . ALA A 1 90 ? -5.025 8.698 16.424 1.00 22.99 88 ALA A C 1
ATOM 663 O O . ALA A 1 90 ? -6.010 8.895 15.711 1.00 23.27 88 ALA A O 1
ATOM 665 N N . ILE A 1 91 ? -4.746 7.510 16.945 1.00 18.40 89 ILE A N 1
ATOM 666 C CA . ILE A 1 91 ? -5.628 6.359 16.802 1.00 21.18 89 ILE A CA 1
ATOM 667 C C . ILE A 1 91 ? -6.404 6.220 18.102 1.00 26.26 89 ILE A C 1
ATOM 668 O O . ILE A 1 91 ? -5.817 5.988 19.164 1.00 25.29 89 ILE A O 1
ATOM 673 N N . LYS A 1 92 ? -7.719 6.385 18.028 1.00 21.33 90 LYS A N 1
ATOM 674 C CA . LYS A 1 92 ? -8.545 6.355 19.231 1.00 26.10 90 LYS A CA 1
ATOM 675 C C . LYS A 1 92 ? -8.519 4.956 19.839 1.00 26.33 90 LYS A C 1
ATOM 676 O O . LYS A 1 92 ? -8.849 3.971 19.170 1.00 27.26 90 LYS A O 1
ATOM 682 N N . ASN A 1 93 ? -8.118 4.855 21.104 1.00 28.77 91 ASN A N 1
ATOM 683 C CA . ASN A 1 93 ? -7.986 3.560 21.755 1.00 31.31 91 ASN A CA 1
ATOM 684 C C . ASN A 1 93 ? -8.488 3.640 23.193 1.00 29.66 91 ASN A C 1
ATOM 685 O O . ASN A 1 93 ? -7.770 3.339 24.137 1.00 29.54 91 ASN A O 1
ATOM 690 N N . ASN A 1 94 ? -9.751 4.039 23.358 1.00 28.12 92 ASN A N 1
ATOM 691 C CA . ASN A 1 94 ? -10.383 3.970 24.665 1.00 28.83 92 ASN A CA 1
ATOM 692 C C . ASN A 1 94 ? -10.604 2.510 25.075 1.00 31.95 92 ASN A C 1
ATOM 693 O O . ASN A 1 94 ? -10.320 1.572 24.324 1.00 30.69 92 ASN A O 1
ATOM 698 N N . VAL A 1 95 ? -11.074 2.313 26.310 1.00 27.82 93 VAL A N 1
ATOM 699 C CA . VAL A 1 95 ? -11.015 1.002 26.950 1.00 23.48 93 VAL A CA 1
ATOM 700 C C . VAL A 1 95 ? -12.303 0.750 27.719 1.00 27.59 93 VAL A C 1
ATOM 701 O O . VAL A 1 95 ? -12.857 1.664 28.335 1.00 25.07 93 VAL A O 1
ATOM 705 N N . VAL A 1 96 ? -12.754 -0.501 27.725 1.00 19.38 94 VAL A N 1
ATOM 706 C CA . VAL A 1 96 ? -13.829 -0.941 28.604 1.00 21.81 94 VAL A CA 1
ATOM 707 C C . VAL A 1 96 ? -13.278 -2.022 29.529 1.00 28.54 94 VAL A C 1
ATOM 708 O O . VAL A 1 96 ? -12.722 -3.023 29.061 1.00 29.43 94 VAL A O 1
ATOM 712 N N . ILE A 1 97 ? -13.420 -1.804 30.835 1.00 21.62 95 ILE A N 1
ATOM 713 C CA . ILE A 1 97 ? -12.967 -2.718 31.882 1.00 26.63 95 ILE A CA 1
ATOM 714 C C . ILE A 1 97 ? -14.194 -3.282 32.584 1.00 30.59 95 ILE A C 1
ATOM 715 O O . ILE A 1 97 ? -15.168 -2.558 32.811 1.00 27.50 95 ILE A O 1
ATOM 720 N N . THR A 1 98 ? -14.142 -4.556 32.966 1.00 27.68 96 THR A N 1
ATOM 721 C CA . THR A 1 98 ? -15.136 -5.084 33.884 1.00 27.69 96 THR A CA 1
ATOM 722 C C . THR A 1 98 ? -14.441 -5.552 35.154 1.00 21.08 96 THR A C 1
ATOM 723 O O . THR A 1 98 ? -13.276 -5.961 35.137 1.00 23.60 96 THR A O 1
ATOM 727 N N . GLY A 1 99 ? -15.159 -5.454 36.263 1.00 22.00 97 GLY A N 1
ATOM 728 C CA . GLY A 1 99 ? -14.588 -5.821 37.546 1.00 19.12 97 GLY A CA 1
ATOM 729 C C . GLY A 1 99 ? -15.677 -5.790 38.597 1.00 20.99 97 GLY A C 1
ATOM 730 O O . GLY A 1 99 ? -16.846 -5.536 38.301 1.00 25.09 97 GLY A O 1
ATOM 731 N N . THR A 1 100 ? -15.271 -6.028 39.840 1.00 23.69 98 THR A N 1
ATOM 732 C CA . THR A 1 100 ? -16.204 -6.167 40.947 1.00 22.87 98 THR A CA 1
ATOM 733 C C . THR A 1 100 ? -15.864 -5.166 42.045 1.00 18.47 98 THR A C 1
ATOM 734 O O . THR A 1 100 ? -14.694 -4.904 42.329 1.00 23.27 98 THR A O 1
ATOM 738 N N . VAL A 1 101 ? -16.905 -4.610 42.658 1.00 21.51 99 VAL A N 1
ATOM 739 C CA . VAL A 1 101 ? -16.736 -3.604 43.697 1.00 20.06 99 VAL A CA 1
ATOM 740 C C . VAL A 1 101 ? -16.169 -4.240 44.961 1.00 18.24 99 VAL A C 1
ATOM 741 O O . VAL A 1 101 ? -16.626 -5.301 45.397 1.00 20.88 99 VAL A O 1
ATOM 745 N N . THR A 1 102 ? -15.178 -3.584 45.573 1.00 19.08 100 THR A N 1
ATOM 746 C CA . THR A 1 102 ? -14.618 -4.043 46.838 1.00 23.69 100 THR A CA 1
ATOM 747 C C . THR A 1 102 ? -14.576 -2.899 47.846 1.00 26.03 100 THR A C 1
ATOM 748 O O . THR A 1 102 ? -14.556 -1.721 47.484 1.00 21.59 100 THR A O 1
ATOM 752 N N . SER A 1 103 ? -14.551 -3.279 49.124 1.00 22.22 101 SER A N 1
ATOM 753 C CA . SER A 1 103 ? -14.242 -2.401 50.247 1.00 26.78 101 SER A CA 1
ATOM 754 C C . SER A 1 103 ? -12.783 -2.585 50.649 1.00 34.73 101 SER A C 1
ATOM 755 O O . SER A 1 103 ? -12.179 -3.633 50.406 1.00 32.74 101 SER A O 1
ATOM 758 N N . GLY A 1 104 ? -12.225 -1.561 51.291 1.00 31.96 102 GLY A N 1
ATOM 759 C CA . GLY A 1 104 ? -10.831 -1.579 51.673 1.00 28.96 102 GLY A CA 1
ATOM 760 C C . GLY A 1 104 ? -10.649 -1.244 53.139 1.00 33.58 102 GLY A C 1
ATOM 761 O O . GLY A 1 104 ? -11.526 -1.485 53.977 1.00 36.12 102 GLY A O 1
ATOM 762 N N . MET A 1 105 ? -9.481 -0.680 53.441 1.00 31.01 103 MET A N 1
ATOM 763 C CA . MET A 1 105 ? -9.147 -0.262 54.795 1.00 43.36 103 MET A CA 1
ATOM 764 C C . MET A 1 105 ? -9.550 1.175 55.069 1.00 36.69 103 MET A C 1
ATOM 765 O O . MET A 1 105 ? -9.234 1.702 56.142 1.00 30.35 103 MET A O 1
ATOM 770 N N . GLY A 1 106 ? -10.239 1.811 54.125 1.00 26.61 104 GLY A N 1
ATOM 771 C CA . GLY A 1 106 ? -10.708 3.167 54.311 1.00 23.17 104 GLY A CA 1
ATOM 772 C C . GLY A 1 106 ? -9.636 4.222 54.181 1.00 29.91 104 GLY A C 1
ATOM 773 O O . GLY A 1 106 ? -9.775 5.306 54.754 1.00 33.85 104 GLY A O 1
ATOM 774 N N . GLU A 1 107 ? -8.572 3.945 53.428 1.00 30.68 105 GLU A N 1
ATOM 775 C CA . GLU A 1 107 ? -7.485 4.905 53.304 1.00 31.13 105 GLU A CA 1
ATOM 776 C C . GLU A 1 107 ? -7.638 5.849 52.119 1.00 32.69 105 GLU A C 1
ATOM 777 O O . GLU A 1 107 ? -7.052 6.940 52.147 1.00 28.12 105 GLU A O 1
ATOM 783 N N . GLY A 1 108 ? -8.413 5.479 51.090 1.00 25.37 106 GLY A N 1
ATOM 784 C CA . GLY A 1 108 ? -8.588 6.383 49.961 1.00 24.18 106 GLY A CA 1
ATOM 785 C C . GLY A 1 108 ? -9.126 7.737 50.386 1.00 28.87 106 GLY A C 1
ATOM 786 O O . GLY A 1 108 ? -8.769 8.771 49.815 1.00 26.51 106 GLY A O 1
ATOM 787 N N . ARG A 1 109 ? -9.981 7.746 51.411 1.00 20.72 107 ARG A N 1
ATOM 788 C CA . ARG A 1 109 ? -10.532 8.989 51.940 1.00 21.29 107 ARG A CA 1
ATOM 789 C C . ARG A 1 109 ? -9.439 9.941 52.403 1.00 23.36 107 ARG A C 1
ATOM 790 O O . ARG A 1 109 ? -9.532 11.151 52.184 1.00 24.57 107 ARG A O 1
ATOM 798 N N . TYR A 1 110 ? -8.420 9.420 53.093 1.00 22.36 108 TYR A N 1
ATOM 799 C CA . TYR A 1 110 ? -7.304 10.263 53.505 1.00 19.55 108 TYR A CA 1
ATOM 800 C C . TYR A 1 110 ? -6.584 10.866 52.296 1.00 18.78 108 TYR A C 1
ATOM 801 O O . TYR A 1 110 ? -6.346 12.079 52.237 1.00 18.83 108 TYR A O 1
ATOM 810 N N . TYR A 1 111 ? -6.228 10.028 51.318 1.00 19.54 109 TYR A N 1
ATOM 811 C CA . TYR A 1 111 ? -5.420 10.500 50.194 1.00 17.50 109 TYR A CA 1
ATOM 812 C C . TYR A 1 111 ? -6.154 11.543 49.365 1.00 23.99 109 TYR A C 1
ATOM 813 O O . TYR A 1 111 ? -5.578 12.572 48.991 1.00 24.43 109 TYR A O 1
ATOM 822 N N . VAL A 1 112 ? -7.417 11.281 49.032 1.00 22.05 110 VAL A N 1
ATOM 823 C CA . VAL A 1 112 ? -8.161 12.218 48.195 1.00 22.47 110 VAL A CA 1
ATOM 824 C C . VAL A 1 112 ? -8.289 13.566 48.888 1.00 20.74 110 VAL A C 1
ATOM 825 O O . VAL A 1 112 ? -8.290 14.608 48.233 1.00 24.94 110 VAL A O 1
ATOM 829 N N . ALA A 1 113 ? -8.331 13.574 50.221 1.00 20.06 111 ALA A N 1
ATOM 830 C CA . ALA A 1 113 ? -8.546 14.811 50.964 1.00 18.02 111 ALA A CA 1
ATOM 831 C C . ALA A 1 113 ? -7.308 15.697 51.083 1.00 24.03 111 ALA A C 1
ATOM 832 O O . ALA A 1 113 ? -7.423 16.792 51.640 1.00 25.55 111 ALA A O 1
ATOM 834 N N . ARG A 1 114 ? -6.131 15.267 50.609 1.00 22.76 112 ARG A N 1
ATOM 835 C CA . ARG A 1 114 ? -4.969 16.152 50.645 1.00 23.26 112 ARG A CA 1
ATOM 836 C C . ARG A 1 114 ? -5.262 17.415 49.842 1.00 23.69 112 ARG A C 1
ATOM 837 O O . ARG A 1 114 ? -5.676 17.338 48.681 1.00 24.99 112 ARG A O 1
ATOM 845 N N . LYS A 1 115 ? -5.050 18.587 50.464 1.00 25.86 113 LYS A N 1
ATOM 846 C CA . LYS A 1 115 ? -5.424 19.838 49.807 1.00 27.63 113 LYS A CA 1
ATOM 847 C C . LYS A 1 115 ? -4.711 19.992 48.470 1.00 30.55 113 LYS A C 1
ATOM 848 O O . LYS A 1 115 ? -5.306 20.465 47.492 1.00 27.43 113 LYS A O 1
ATOM 854 N N . GLN A 1 116 ? -3.445 19.564 48.398 1.00 24.86 114 GLN A N 1
ATOM 855 C CA . GLN A 1 116 ? -2.685 19.713 47.160 1.00 26.34 114 GLN A CA 1
ATOM 856 C C . GLN A 1 116 ? -3.232 18.843 46.028 1.00 29.92 114 GLN A C 1
ATOM 857 O O . GLN A 1 116 ? -3.074 19.204 44.857 1.00 23.78 114 GLN A O 1
ATOM 863 N N . TYR A 1 117 ? -3.859 17.694 46.333 1.00 23.30 115 TYR A N 1
ATOM 864 C CA . TYR A 1 117 ? -4.571 16.973 45.274 1.00 22.87 115 TYR A CA 1
ATOM 865 C C . TYR A 1 117 ? -5.902 17.649 44.952 1.00 26.96 115 TYR A C 1
ATOM 866 O O . TYR A 1 117 ? -6.245 17.832 43.778 1.00 25.82 115 TYR A O 1
ATOM 875 N N . ILE A 1 118 ? -6.671 18.000 45.993 1.00 24.14 116 ILE A N 1
ATOM 876 C CA . ILE A 1 118 ? -8.011 18.560 45.812 1.00 21.34 116 ILE A CA 1
ATOM 877 C C . ILE A 1 118 ? -7.971 19.745 44.865 1.00 20.63 116 ILE A C 1
ATOM 878 O O . ILE A 1 118 ? -8.793 19.863 43.949 1.00 28.64 116 ILE A O 1
ATOM 883 N N . ILE A 1 119 ? -7.016 20.652 45.086 1.00 24.85 117 ILE A N 1
ATOM 884 C CA . ILE A 1 119 ? -6.885 21.828 44.233 1.00 30.67 117 ILE A CA 1
ATOM 885 C C . ILE A 1 119 ? -6.697 21.410 42.785 1.00 26.66 117 ILE A C 1
ATOM 886 O O . ILE A 1 119 ? -7.271 22.010 41.872 1.00 26.75 117 ILE A O 1
ATOM 891 N N . GLN A 1 120 ? -5.927 20.349 42.554 1.00 27.61 118 GLN A N 1
ATOM 892 C CA . GLN A 1 120 ? -5.711 19.900 41.188 1.00 32.20 118 GLN A CA 1
ATOM 893 C C . GLN A 1 120 ? -6.907 19.140 40.633 1.00 26.00 118 GLN A C 1
ATOM 894 O O . GLN A 1 120 ? -7.181 19.230 39.431 1.00 30.74 118 GLN A O 1
ATOM 900 N N . PHE A 1 121 ? -7.626 18.392 41.471 1.00 19.70 119 PHE A N 1
ATOM 901 C CA . PHE A 1 121 ? -8.862 17.783 40.996 1.00 24.81 119 PHE A CA 1
ATOM 902 C C . PHE A 1 121 ? -9.839 18.854 40.529 1.00 30.08 119 PHE A C 1
ATOM 903 O O . PHE A 1 121 ? -10.508 18.688 39.504 1.00 25.89 119 PHE A O 1
ATOM 911 N N . GLN A 1 122 ? -9.910 19.979 41.254 1.00 28.31 120 GLN A N 1
ATOM 912 C CA . GLN A 1 122 ? -10.822 21.047 40.860 1.00 29.46 120 GLN A CA 1
ATOM 913 C C . GLN A 1 122 ? -10.353 21.731 39.584 1.00 28.37 120 GLN A C 1
ATOM 914 O O . GLN A 1 122 ? -11.146 21.943 38.662 1.00 31.10 120 GLN A O 1
ATOM 920 N N . GLU A 1 123 ? -9.064 22.075 39.503 1.00 25.44 121 GLU A N 1
ATOM 921 C CA . GLU A 1 123 ? -8.567 22.792 38.330 1.00 34.53 121 GLU A CA 1
ATOM 922 C C . GLU A 1 123 ? -8.548 21.908 37.085 1.00 31.76 121 GLU A C 1
ATOM 923 O O . GLU A 1 123 ? -8.963 22.335 36.001 1.00 32.67 121 GLU A O 1
ATOM 929 N N . LYS A 1 124 ? -8.039 20.685 37.208 1.00 24.70 122 LYS A N 1
ATOM 930 C CA . LYS A 1 124 ? -7.819 19.849 36.034 1.00 22.91 122 LYS A CA 1
ATOM 931 C C . LYS A 1 124 ? -9.002 18.956 35.696 1.00 26.70 122 LYS A C 1
ATOM 932 O O . LYS A 1 124 ? -9.263 18.717 34.510 1.00 28.88 122 LYS A O 1
ATOM 938 N N . LEU A 1 125 ? -9.741 18.476 36.694 1.00 21.48 123 LEU A N 1
ATOM 939 C CA . LEU A 1 125 ? -10.846 17.559 36.439 1.00 19.54 123 LEU A CA 1
ATOM 940 C C . LEU A 1 125 ? -12.210 18.215 36.581 1.00 23.86 123 LEU A C 1
ATOM 941 O O . LEU A 1 125 ? -13.213 17.607 36.197 1.00 26.14 123 LEU A O 1
ATOM 946 N N . GLY A 1 126 ? -12.273 19.428 37.124 1.00 26.11 124 GLY A N 1
ATOM 947 C CA . GLY A 1 126 ? -13.540 20.119 37.262 1.00 23.85 124 GLY A CA 1
ATOM 948 C C . GLY A 1 126 ? -14.437 19.618 38.373 1.00 25.44 124 GLY A C 1
ATOM 949 O O . GLY A 1 126 ? -15.639 19.878 38.340 1.00 29.67 124 GLY A O 1
ATOM 950 N N . ILE A 1 127 ? -13.902 18.910 39.366 1.00 26.22 125 ILE A N 1
ATOM 951 C CA . ILE A 1 127 ? -14.744 18.363 40.424 1.00 22.40 125 ILE A CA 1
ATOM 952 C C . ILE A 1 127 ? -14.083 18.534 41.784 1.00 27.49 125 ILE A C 1
ATOM 953 O O . ILE A 1 127 ? -12.858 18.537 41.924 1.00 22.68 125 ILE A O 1
ATOM 958 N N . ILE A 1 128 ? -14.928 18.694 42.795 1.00 29.08 126 ILE A N 1
ATOM 959 C CA . ILE A 1 128 ? -14.554 18.402 44.178 1.00 24.36 126 ILE A CA 1
ATOM 960 C C . ILE A 1 128 ? -14.965 16.971 44.450 1.00 23.74 126 ILE A C 1
ATOM 961 O O . ILE A 1 128 ? -16.169 16.683 44.555 1.00 26.56 126 ILE A O 1
ATOM 966 N N . PRO A 1 129 ? -14.028 16.027 44.536 1.00 22.98 127 PRO A N 1
ATOM 967 C CA . PRO A 1 129 ? -14.410 14.624 44.702 1.00 22.87 127 PRO A CA 1
ATOM 968 C C . PRO A 1 129 ? -15.059 14.391 46.051 1.00 25.54 127 PRO A C 1
ATOM 969 O O . PRO A 1 129 ? -14.727 15.045 47.045 1.00 23.26 127 PRO A O 1
ATOM 973 N N . TYR A 1 130 ? -16.008 13.456 46.070 1.00 20.31 128 TYR A N 1
ATOM 974 C CA . TYR A 1 130 ? -16.344 12.800 47.324 1.00 19.89 128 TYR A CA 1
ATOM 975 C C . TYR A 1 130 ? -15.052 12.272 47.936 1.00 23.41 128 TYR A C 1
ATOM 976 O O . TYR A 1 130 ? -14.167 11.812 47.217 1.00 21.94 128 TYR A O 1
ATOM 985 N N . LEU A 1 131 ? -14.924 12.352 49.263 1.00 21.15 129 LEU A N 1
ATOM 986 C CA . LEU A 1 131 ? -13.641 11.993 49.883 1.00 22.73 129 LEU A CA 1
ATOM 987 C C . LEU A 1 131 ? -13.551 10.471 50.047 1.00 22.12 129 LEU A C 1
ATOM 988 O O . LEU A 1 131 ? -14.001 9.895 51.039 1.00 20.56 129 LEU A O 1
ATOM 993 N N . GLY A 1 132 ? -12.937 9.822 49.061 1.00 21.71 130 GLY A N 1
ATOM 994 C CA . GLY A 1 132 ? -12.745 8.381 49.050 1.00 17.22 130 GLY A CA 1
ATOM 995 C C . GLY A 1 132 ? -12.524 7.924 47.626 1.00 19.77 130 GLY A C 1
ATOM 996 O O . GLY A 1 132 ? -12.639 8.698 46.688 1.00 18.31 130 GLY A O 1
ATOM 997 N N . THR A 1 133 ? -12.187 6.643 47.474 1.00 18.37 131 THR A N 1
ATOM 998 C CA . THR A 1 133 ? -12.052 6.042 46.151 1.00 18.64 131 THR A CA 1
ATOM 999 C C . THR A 1 133 ? -12.903 4.783 46.081 1.00 19.53 131 THR A C 1
ATOM 1000 O O . THR A 1 133 ? -12.904 3.970 47.013 1.00 19.71 131 THR A O 1
ATOM 1004 N N . LEU A 1 134 ? -13.639 4.627 44.986 1.00 18.95 132 LEU A N 1
ATOM 1005 C CA . LEU A 1 134 ? -14.381 3.401 44.750 1.00 19.61 132 LEU A CA 1
ATOM 1006 C C . LEU A 1 134 ? -13.425 2.367 44.173 1.00 23.61 132 LEU A C 1
ATOM 1007 O O . LEU A 1 134 ? -12.896 2.566 43.069 1.00 19.67 132 LEU A O 1
ATOM 1012 N N . ASN A 1 135 ? -13.188 1.282 44.918 1.00 19.53 133 ASN A N 1
ATOM 1013 C CA . ASN A 1 135 ? -12.274 0.242 44.452 1.00 19.07 133 ASN A CA 1
ATOM 1014 C C . ASN A 1 135 ? -13.003 -0.729 43.540 1.00 21.03 133 ASN A C 1
ATOM 1015 O O . ASN A 1 135 ? -14.058 -1.273 43.901 1.00 17.24 133 ASN A O 1
ATOM 1020 N N . ILE A 1 136 ? -12.409 -0.995 42.387 1.00 20.75 134 ILE A N 1
ATOM 1021 C CA . ILE A 1 136 ? -12.890 -2.019 41.470 1.00 19.10 134 ILE A CA 1
ATOM 1022 C C . ILE A 1 136 ? -11.766 -3.020 41.283 1.00 19.70 134 ILE A C 1
ATOM 1023 O O . ILE A 1 136 ? -10.670 -2.652 40.844 1.00 22.12 134 ILE A O 1
ATOM 1028 N N . LYS A 1 137 ? -12.022 -4.277 41.626 1.00 22.65 135 LYS A N 1
ATOM 1029 C CA . LYS A 1 137 ? -11.079 -5.345 41.324 1.00 18.52 135 LYS A CA 1
ATOM 1030 C C . LYS A 1 137 ? -11.358 -5.823 39.902 1.00 24.08 135 LYS A C 1
ATOM 1031 O O . LYS A 1 137 ? -12.416 -6.390 39.621 1.00 20.45 135 LYS A O 1
ATOM 1037 N N . VAL A 1 138 ? -10.412 -5.588 39.004 1.00 23.25 136 VAL A N 1
ATOM 1038 C CA . VAL A 1 138 ? -10.637 -5.886 37.597 1.00 21.64 136 VAL A CA 1
ATOM 1039 C C . VAL A 1 138 ? -10.676 -7.389 37.380 1.00 23.68 136 VAL A C 1
ATOM 1040 O O . VAL A 1 138 ? -9.855 -8.132 37.934 1.00 22.50 136 VAL A O 1
ATOM 1044 N N . ASP A 1 139 ? -11.633 -7.840 36.565 1.00 20.74 137 ASP A N 1
ATOM 1045 C CA . ASP A 1 139 ? -11.748 -9.259 36.247 1.00 23.61 137 ASP A CA 1
ATOM 1046 C C . ASP A 1 139 ? -10.483 -9.744 35.553 1.00 28.52 137 ASP A C 1
ATOM 1047 O O . ASP A 1 139 ? -9.799 -8.988 34.857 1.00 25.47 137 ASP A O 1
ATOM 1052 N N . GLN A 1 140 ? -10.185 -11.029 35.733 1.00 29.71 138 GLN A N 1
ATOM 1053 C CA . GLN A 1 140 ? -9.021 -11.613 35.075 1.00 33.11 138 GLN A CA 1
ATOM 1054 C C . GLN A 1 140 ? -9.083 -11.402 33.566 1.00 27.50 138 GLN A C 1
ATOM 1055 O O . GLN A 1 140 ? -8.070 -11.083 32.930 1.00 26.45 138 GLN A O 1
ATOM 1061 N N . ALA A 1 141 ? -10.276 -11.539 32.979 1.00 29.44 139 ALA A N 1
ATOM 1062 C CA . ALA A 1 141 ? -10.417 -11.356 31.540 1.00 33.32 139 ALA A CA 1
ATOM 1063 C C . ALA A 1 141 ? -10.181 -9.917 31.092 1.00 30.50 139 ALA A C 1
ATOM 1064 O O . ALA A 1 141 ? -9.880 -9.704 29.914 1.00 23.83 139 ALA A O 1
ATOM 1066 N N . SER A 1 142 ? -10.316 -8.927 31.981 1.00 23.42 140 SER A N 1
ATOM 1067 C CA . SER A 1 142 ? -10.079 -7.531 31.625 1.00 22.81 140 SER A CA 1
ATOM 1068 C C . SER A 1 142 ? -8.681 -7.045 31.979 1.00 23.75 140 SER A C 1
ATOM 1069 O O . SER A 1 142 ? -8.402 -5.855 31.801 1.00 17.38 140 SER A O 1
ATOM 1072 N N . LEU A 1 143 ? -7.813 -7.905 32.518 1.00 21.07 141 LEU A N 1
ATOM 1073 C CA . LEU A 1 143 ? -6.461 -7.448 32.843 1.00 21.67 141 LEU A CA 1
ATOM 1074 C C . LEU A 1 143 ? -5.689 -6.919 31.632 1.00 18.65 141 LEU A C 1
ATOM 1075 O O . LEU A 1 143 ? -4.980 -5.909 31.786 1.00 20.33 141 LEU A O 1
ATOM 1080 N N . PRO A 1 144 ? -5.758 -7.521 30.441 1.00 19.32 142 PRO A N 1
ATOM 1081 C CA . PRO A 1 144 ? -5.060 -6.898 29.299 1.00 19.66 142 PRO A CA 1
ATOM 1082 C C . PRO A 1 144 ? -5.526 -5.479 29.021 1.00 25.19 142 PRO A C 1
ATOM 1083 O O . PRO A 1 144 ? -4.710 -4.622 28.665 1.00 22.24 142 PRO A O 1
ATOM 1087 N N . GLU A 1 145 ? -6.820 -5.198 29.201 1.00 22.21 143 GLU A N 1
ATOM 1088 C CA . GLU A 1 145 ? -7.310 -3.837 29.008 1.00 23.82 143 GLU A CA 1
ATOM 1089 C C . GLU A 1 145 ? -6.849 -2.910 30.136 1.00 22.18 143 GLU A C 1
ATOM 1090 O O . GLU A 1 145 ? -6.583 -1.725 29.904 1.00 18.88 143 GLU A O 1
ATOM 1096 N N . LEU A 1 146 ? -6.760 -3.419 31.369 1.00 16.55 144 LEU A N 1
ATOM 1097 C CA . LEU A 1 146 ? -6.186 -2.606 32.434 1.00 16.58 144 LEU A CA 1
ATOM 1098 C C . LEU A 1 146 ? -4.752 -2.216 32.092 1.00 13.66 144 LEU A C 1
ATOM 1099 O O . LEU A 1 146 ? -4.358 -1.045 32.231 1.00 15.53 144 LEU A O 1
ATOM 1104 N N . ARG A 1 147 ? -3.970 -3.177 31.599 1.00 15.48 145 ARG A N 1
ATOM 1105 C CA . ARG A 1 147 ? -2.599 -2.882 31.187 1.00 17.28 145 ARG A CA 1
ATOM 1106 C C . ARG A 1 147 ? -2.572 -1.863 30.057 1.00 15.22 145 ARG A C 1
ATOM 1107 O O . ARG A 1 147 ? -1.682 -1.002 29.998 1.00 18.09 145 ARG A O 1
ATOM 1115 N N . LYS A 1 148 ? -3.523 -1.964 29.133 1.00 16.16 146 LYS A N 1
ATOM 1116 C CA . LYS A 1 148 ? -3.587 -0.986 28.064 1.00 14.22 146 LYS A CA 1
ATOM 1117 C C . LYS A 1 148 ? -3.743 0.424 28.630 1.00 15.52 146 LYS A C 1
ATOM 1118 O O . LYS A 1 148 ? -3.017 1.342 28.243 1.00 16.69 146 LYS A O 1
ATOM 1124 N N . ILE A 1 149 ? -4.671 0.607 29.575 1.00 14.32 147 ILE A N 1
ATOM 1125 C CA . ILE A 1 149 ? -4.883 1.917 30.188 1.00 17.17 147 ILE A CA 1
ATOM 1126 C C . ILE A 1 149 ? -3.596 2.449 30.808 1.00 19.33 147 ILE A C 1
ATOM 1127 O O . ILE A 1 149 ? -3.250 3.620 30.636 1.00 18.35 147 ILE A O 1
ATOM 1132 N N . ARG A 1 150 ? -2.882 1.598 31.565 1.00 18.82 148 ARG A N 1
ATOM 1133 C CA . ARG A 1 150 ? -1.673 2.017 32.272 1.00 16.56 148 ARG A CA 1
ATOM 1134 C C . ARG A 1 150 ? -0.553 2.470 31.354 1.00 18.48 148 ARG A C 1
ATOM 1135 O O . ARG A 1 150 ? 0.362 3.160 31.813 1.00 18.01 148 ARG A O 1
ATOM 1143 N N . GLY A 1 151 ? -0.581 2.088 30.077 1.00 19.42 149 GLY A N 1
ATOM 1144 C CA . GLY A 1 151 ? 0.422 2.599 29.159 1.00 17.80 149 GLY A CA 1
ATOM 1145 C C . GLY A 1 151 ? 0.216 4.046 28.762 1.00 17.14 149 GLY A C 1
ATOM 1146 O O . GLY A 1 151 ? 1.167 4.696 28.306 1.00 16.76 149 GLY A O 1
ATOM 1147 N N . PHE A 1 152 ? -1.003 4.555 28.901 1.00 16.26 150 PHE A N 1
ATOM 1148 C CA . PHE A 1 152 ? -1.334 5.918 28.518 1.00 19.12 150 PHE A CA 1
ATOM 1149 C C . PHE A 1 152 ? -0.995 6.888 29.638 1.00 21.60 150 PHE A C 1
ATOM 1150 O O . PHE A 1 152 ? -0.869 6.509 30.805 1.00 18.41 150 PHE A O 1
ATOM 1158 N N . ARG A 1 153 ? -0.839 8.161 29.265 1.00 17.15 151 ARG A N 1
ATOM 1159 C CA . ARG A 1 153 ? -0.381 9.171 30.217 1.00 19.12 151 ARG A CA 1
ATOM 1160 C C . ARG A 1 153 ? -1.511 9.723 31.070 1.00 19.51 151 ARG A C 1
ATOM 1161 O O . ARG A 1 153 ? -1.273 10.126 32.215 1.00 21.26 151 ARG A O 1
ATOM 1169 N N . GLY A 1 154 ? -2.726 9.747 30.542 1.00 19.48 152 GLY A N 1
ATOM 1170 C CA . GLY A 1 154 ? -3.805 10.358 31.309 1.00 17.29 152 GLY A CA 1
ATOM 1171 C C . GLY A 1 154 ? -3.574 11.849 31.545 1.00 21.89 152 GLY A C 1
ATOM 1172 O O . GLY A 1 154 ? -2.793 12.511 30.864 1.00 23.27 152 GLY A O 1
ATOM 1173 N N . ILE A 1 155 ? -4.284 12.372 32.541 1.00 16.35 153 ILE A N 1
ATOM 1174 C CA . ILE A 1 155 ? -4.198 13.775 32.936 1.00 15.60 153 ILE A CA 1
ATOM 1175 C C . ILE A 1 155 ? -3.253 13.838 34.121 1.00 22.88 153 ILE A C 1
ATOM 1176 O O . ILE A 1 155 ? -3.497 13.183 35.139 1.00 20.27 153 ILE A O 1
ATOM 1181 N N . HIS A 1 156 ? -2.180 14.613 33.998 1.00 22.53 154 HIS A N 1
ATOM 1182 C CA . HIS A 1 156 ? -1.141 14.624 35.020 1.00 18.51 154 HIS A CA 1
ATOM 1183 C C . HIS A 1 156 ? -1.593 15.394 36.257 1.00 22.37 154 HIS A C 1
ATOM 1184 O O . HIS A 1 156 ? -2.088 16.519 36.157 1.00 24.19 154 HIS A O 1
ATOM 1191 N N . ILE A 1 157 ? -1.429 14.773 37.426 1.00 19.52 155 ILE A N 1
ATOM 1192 C CA . ILE A 1 157 ? -1.709 15.387 38.718 1.00 17.71 155 ILE A CA 1
ATOM 1193 C C . ILE A 1 157 ? -0.382 15.406 39.466 1.00 23.14 155 ILE A C 1
ATOM 1194 O O . ILE A 1 157 ? 0.166 14.343 39.782 1.00 22.03 155 ILE A O 1
ATOM 1199 N N . GLU A 1 158 ? 0.150 16.601 39.732 1.00 21.17 156 GLU A N 1
ATOM 1200 C CA . GLU A 1 158 ? 1.487 16.702 40.298 1.00 29.70 156 GLU A CA 1
ATOM 1201 C C . GLU A 1 158 ? 1.515 16.271 41.767 1.00 28.46 156 GLU A C 1
ATOM 1202 O O . GLU A 1 158 ? 0.631 16.623 42.557 1.00 24.35 156 GLU A O 1
ATOM 1208 N N . GLY A 1 159 ? 2.541 15.499 42.123 1.00 25.33 157 GLY A N 1
ATOM 1209 C CA . GLY A 1 159 ? 2.800 15.138 43.503 1.00 24.56 157 GLY A CA 1
ATOM 1210 C C . GLY A 1 159 ? 3.348 16.306 44.312 1.00 25.27 157 GLY A C 1
ATOM 1211 O O . GLY A 1 159 ? 3.567 17.409 43.814 1.00 28.88 157 GLY A O 1
ATOM 1212 N N . PHE A 1 160 ? 3.583 16.046 45.597 1.00 27.78 158 PHE A N 1
ATOM 1213 C CA . PHE A 1 160 ? 3.982 17.122 46.491 1.00 28.53 158 PHE A CA 1
ATOM 1214 C C . PHE A 1 160 ? 4.606 16.543 47.754 1.00 25.54 158 PHE A C 1
ATOM 1215 O O . PHE A 1 160 ? 4.466 15.356 48.060 1.00 35.01 158 PHE A O 1
ATOM 1223 N N . LYS A 1 161 ? 5.288 17.411 48.488 1.00 31.08 159 LYS A N 1
ATOM 1224 C CA . LYS A 1 161 ? 6.016 17.043 49.688 1.00 42.90 159 LYS A CA 1
ATOM 1225 C C . LYS A 1 161 ? 5.426 17.779 50.875 1.00 42.55 159 LYS A C 1
ATOM 1226 O O . LYS A 1 161 ? 5.125 18.974 50.787 1.00 41.40 159 LYS A O 1
ATOM 1232 N N . THR A 1 162 ? 5.271 17.062 51.978 1.00 46.06 160 THR A N 1
ATOM 1233 C CA . THR A 1 162 ? 4.961 17.642 53.273 1.00 59.28 160 THR A CA 1
ATOM 1234 C C . THR A 1 162 ? 6.107 17.343 54.233 1.00 71.07 160 THR A C 1
ATOM 1235 O O . THR A 1 162 ? 7.056 16.625 53.901 1.00 72.50 160 THR A O 1
ATOM 1239 N N . GLU A 1 163 ? 6.020 17.911 55.440 1.00 76.07 161 GLU A N 1
ATOM 1240 C CA . GLU A 1 163 ? 6.975 17.542 56.479 1.00 80.71 161 GLU A CA 1
ATOM 1241 C C . GLU A 1 163 ? 6.851 16.066 56.832 1.00 83.30 161 GLU A C 1
ATOM 1242 O O . GLU A 1 163 ? 7.840 15.428 57.214 1.00 87.45 161 GLU A O 1
ATOM 1248 N N . ASP A 1 164 ? 5.647 15.510 56.704 1.00 77.54 162 ASP A N 1
ATOM 1249 C CA . ASP A 1 164 ? 5.415 14.090 56.915 1.00 81.93 162 ASP A CA 1
ATOM 1250 C C . ASP A 1 164 ? 6.112 13.276 55.833 1.00 78.24 162 ASP A C 1
ATOM 1251 O O . ASP A 1 164 ? 7.087 12.568 56.106 1.00 77.86 162 ASP A O 1
ATOM 1256 N N . ARG A 1 165 ? 5.635 13.390 54.595 1.00 68.76 163 ARG A N 1
ATOM 1257 C CA . ARG A 1 165 ? 5.981 12.425 53.567 1.00 54.83 163 ARG A CA 1
ATOM 1258 C C . ARG A 1 165 ? 5.904 13.071 52.192 1.00 45.89 163 ARG A C 1
ATOM 1259 O O . ARG A 1 165 ? 5.499 14.226 52.036 1.00 41.79 163 ARG A O 1
ATOM 1267 N N . THR A 1 166 ? 6.286 12.293 51.191 1.00 46.90 164 THR A N 1
ATOM 1268 C CA . THR A 1 166 ? 6.066 12.632 49.797 1.00 42.70 164 THR A CA 1
ATOM 1269 C C . THR A 1 166 ? 4.801 11.937 49.315 1.00 35.58 164 THR A C 1
ATOM 1270 O O . THR A 1 166 ? 4.572 10.765 49.621 1.00 37.84 164 THR A O 1
ATOM 1274 N N . PHE A 1 167 ? 3.975 12.669 48.574 1.00 29.95 165 PHE A N 1
ATOM 1275 C CA . PHE A 1 167 ? 2.821 12.111 47.888 1.00 23.88 165 PHE A CA 1
ATOM 1276 C C . PHE A 1 167 ? 3.119 12.118 46.399 1.00 24.62 165 PHE A C 1
ATOM 1277 O O . PHE A 1 167 ? 3.481 13.162 45.848 1.00 23.85 165 PHE A O 1
ATOM 1285 N N . GLY A 1 168 ? 2.972 10.958 45.762 1.00 22.17 166 GLY A N 1
ATOM 1286 C CA . GLY A 1 168 ? 3.435 10.798 44.406 1.00 26.18 166 GLY A CA 1
ATOM 1287 C C . GLY A 1 168 ? 2.479 11.384 43.388 1.00 23.05 166 GLY A C 1
ATOM 1288 O O . GLY A 1 168 ? 1.291 11.612 43.644 1.00 19.75 166 GLY A O 1
ATOM 1289 N N . SER A 1 169 ? 3.030 11.658 42.212 1.00 22.26 167 SER A N 1
ATOM 1290 C CA . SER A 1 169 ? 2.197 12.127 41.112 1.00 25.10 167 SER A CA 1
ATOM 1291 C C . SER A 1 169 ? 1.186 11.054 40.728 1.00 23.41 167 SER A C 1
ATOM 1292 O O . SER A 1 169 ? 1.415 9.856 40.903 1.00 20.32 167 SER A O 1
ATOM 1295 N N . VAL A 1 170 ? 0.057 11.505 40.192 1.00 17.32 168 VAL A N 1
ATOM 1296 C CA . VAL A 1 170 ? -1.087 10.665 39.898 1.00 19.16 168 VAL A CA 1
ATOM 1297 C C . VAL A 1 170 ? -1.543 10.992 38.488 1.00 19.37 168 VAL A C 1
ATOM 1298 O O . VAL A 1 170 ? -1.440 12.133 38.031 1.00 19.11 168 VAL A O 1
ATOM 1302 N N . LYS A 1 171 ? -2.033 9.992 37.785 1.00 16.51 169 LYS A N 1
ATOM 1303 C CA . LYS A 1 171 ? -2.653 10.281 36.506 1.00 19.76 169 LYS A CA 1
ATOM 1304 C C . LYS A 1 171 ? -4.114 9.890 36.564 1.00 18.20 169 LYS A C 1
ATOM 1305 O O . LYS A 1 171 ? -4.477 8.863 37.148 1.00 16.98 169 LYS A O 1
ATOM 1311 N N . ALA A 1 172 ? -4.941 10.736 35.967 1.00 15.98 170 ALA A N 1
ATOM 1312 C CA . ALA A 1 172 ? -6.383 10.590 35.997 1.00 17.90 170 ALA A CA 1
ATOM 1313 C C . ALA A 1 172 ? -6.890 10.376 34.577 1.00 18.86 170 ALA A C 1
ATOM 1314 O O . ALA A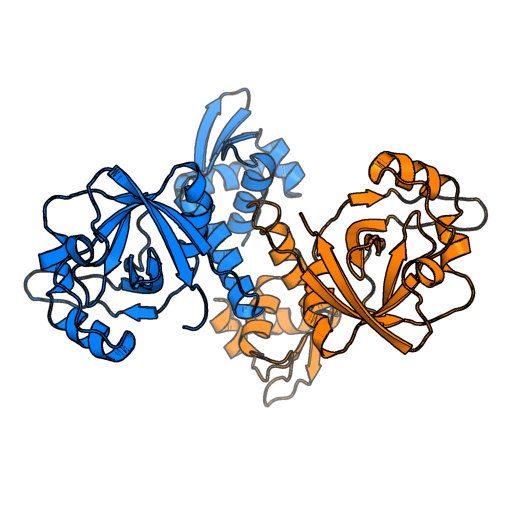 1 172 ? -6.431 11.035 33.641 1.00 18.12 170 ALA A O 1
ATOM 1316 N N . PHE A 1 173 ? -7.848 9.468 34.424 1.00 17.48 171 PHE A N 1
ATOM 1317 C CA . PHE A 1 173 ? -8.491 9.228 33.140 1.00 17.07 171 PHE A CA 1
ATOM 1318 C C . PHE A 1 173 ? -9.976 9.519 33.262 1.00 17.15 171 PHE A C 1
ATOM 1319 O O . PHE A 1 173 ? -10.635 8.945 34.139 1.00 16.93 171 PHE A O 1
ATOM 1327 N N . PRO A 1 174 ? -10.548 10.358 32.403 1.00 19.29 172 PRO A N 1
ATOM 1328 C CA . PRO A 1 174 ? -12.012 10.463 32.362 1.00 19.00 172 PRO A CA 1
ATOM 1329 C C . PRO A 1 174 ? -12.619 9.081 32.172 1.00 22.26 172 PRO A C 1
ATOM 1330 O O . PRO A 1 174 ? -12.082 8.247 31.441 1.00 19.34 172 PRO A O 1
ATOM 1334 N N . ALA A 1 175 ? -13.758 8.840 32.816 1.00 16.55 173 ALA A N 1
ATOM 1335 C CA . ALA A 1 175 ? -14.333 7.503 32.786 1.00 17.02 173 ALA A CA 1
ATOM 1336 C C . ALA A 1 175 ? -15.831 7.607 33.014 1.00 19.05 173 ALA A C 1
ATOM 1337 O O . ALA A 1 175 ? -16.373 8.683 33.288 1.00 21.35 173 ALA A O 1
ATOM 1339 N N . LYS A 1 176 ? -16.492 6.469 32.865 1.00 15.80 174 LYS A N 1
ATOM 1340 C CA . LYS A 1 176 ? -17.923 6.351 33.067 1.00 26.34 174 LYS A CA 1
ATOM 1341 C C . LYS A 1 176 ? -18.166 5.013 33.739 1.00 26.02 174 LYS A C 1
ATOM 1342 O O . LYS A 1 176 ? -17.612 3.998 33.317 1.00 23.71 174 LYS A O 1
ATOM 1348 N N . ILE A 1 177 ? -18.976 5.001 34.785 1.00 26.56 175 ILE A N 1
ATOM 1349 C CA . ILE A 1 177 ? -19.398 3.746 35.381 1.00 26.52 175 ILE A CA 1
ATOM 1350 C C . ILE A 1 177 ? -20.918 3.771 35.410 1.00 33.79 175 ILE A C 1
ATOM 1351 O O . ILE A 1 177 ? -21.515 4.672 36.010 1.00 29.87 175 ILE A O 1
ATOM 1356 N N . GLN A 1 178 ? -21.538 2.835 34.687 1.00 36.44 176 GLN A N 1
ATOM 1357 C CA . GLN A 1 178 ? -22.992 2.769 34.560 1.00 44.33 176 GLN A CA 1
ATOM 1358 C C . GLN A 1 178 ? -23.566 4.159 34.285 1.00 43.06 176 GLN A C 1
ATOM 1359 O O . GLN A 1 178 ? -24.471 4.638 34.969 1.00 46.22 176 GLN A O 1
ATOM 1365 N N . ASN A 1 179 ? -22.967 4.829 33.297 1.00 43.60 177 ASN A N 1
ATOM 1366 C CA . ASN A 1 179 ? -23.347 6.137 32.768 1.00 40.19 177 ASN A CA 1
ATOM 1367 C C . ASN A 1 179 ? -23.024 7.300 33.702 1.00 37.37 177 ASN A C 1
ATOM 1368 O O . ASN A 1 179 ? -23.391 8.440 33.398 1.00 37.73 177 ASN A O 1
ATOM 1373 N N . ILE A 1 180 ? -22.347 7.064 34.820 1.00 31.78 178 ILE A N 1
ATOM 1374 C CA . ILE A 1 180 ? -21.997 8.128 35.758 1.00 28.67 178 ILE A CA 1
ATOM 1375 C C . ILE A 1 180 ? -20.604 8.637 35.393 1.00 30.25 178 ILE A C 1
ATOM 1376 O O . ILE A 1 180 ? -19.648 7.850 35.416 1.00 29.05 178 ILE A O 1
ATOM 1381 N N . PRO A 1 181 ? -20.440 9.915 35.072 1.00 31.85 179 PRO A N 1
ATOM 1382 C CA . PRO A 1 181 ? -19.091 10.425 34.795 1.00 32.73 179 PRO A CA 1
ATOM 1383 C C . PRO A 1 181 ? -18.244 10.390 36.054 1.00 32.32 179 PRO A C 1
ATOM 1384 O O . PRO A 1 181 ? -18.719 10.690 37.150 1.00 30.46 179 PRO A O 1
ATOM 1388 N N . CYS A 1 182 ? -16.990 9.994 35.892 1.00 23.44 180 CYS A N 1
ATOM 1389 C CA . CYS A 1 182 ? -16.056 9.870 37.006 1.00 20.66 180 CYS A CA 1
ATOM 1390 C C . CYS A 1 182 ? -14.648 9.877 36.423 1.00 22.89 180 CYS A C 1
ATOM 1391 O O . CYS A 1 182 ? -14.450 10.234 35.254 1.00 23.13 180 CYS A O 1
ATOM 1394 N N . PHE A 1 183 ? -13.666 9.498 37.243 1.00 19.86 181 PHE A N 1
ATOM 1395 C CA . PHE A 1 183 ? -12.276 9.399 36.812 1.00 21.44 181 PHE A CA 1
ATOM 1396 C C . PHE A 1 183 ? -11.632 8.179 37.446 1.00 24.18 181 PHE A C 1
ATOM 1397 O O . PHE A 1 183 ? -11.867 7.882 38.622 1.00 19.40 181 PHE A O 1
ATOM 1405 N N . VAL A 1 184 ? -10.809 7.489 36.672 1.00 19.89 182 VAL A N 1
ATOM 1406 C CA . VAL A 1 184 ? -9.900 6.489 37.219 1.00 18.62 182 VAL A CA 1
ATOM 1407 C C . VAL A 1 184 ? -8.593 7.193 37.562 1.00 17.86 182 VAL A C 1
ATOM 1408 O O . VAL A 1 184 ? -8.070 7.973 36.762 1.00 16.80 182 VAL A O 1
ATOM 1412 N N . ILE A 1 185 ? -8.074 6.956 38.759 1.00 16.54 183 ILE A N 1
ATOM 1413 C CA . ILE A 1 185 ? -6.823 7.571 39.168 1.00 15.99 183 ILE A CA 1
ATOM 1414 C C . ILE A 1 185 ? -5.860 6.471 39.587 1.00 19.54 183 ILE A C 1
ATOM 1415 O O . ILE A 1 185 ? -6.260 5.479 40.201 1.00 21.66 183 ILE A O 1
ATOM 1420 N N . MET A 1 186 ? -4.593 6.638 39.224 1.00 16.28 184 MET A N 1
ATOM 1421 C CA . MET A 1 186 ? -3.561 5.659 39.529 1.00 21.87 184 MET A CA 1
ATOM 1422 C C . MET A 1 186 ? -2.228 6.389 39.591 1.00 18.51 184 MET A C 1
ATOM 1423 O O . MET A 1 186 ? -2.069 7.438 38.955 1.00 19.30 184 MET A O 1
ATOM 1428 N N . PRO A 1 187 ? -1.268 5.886 40.361 1.00 18.85 185 PRO A N 1
ATOM 1429 C CA . PRO A 1 187 ? 0.026 6.577 40.447 1.00 20.57 185 PRO A CA 1
ATOM 1430 C C . PRO A 1 187 ? 0.728 6.575 39.094 1.00 20.13 185 PRO A C 1
ATOM 1431 O O . PRO A 1 187 ? 0.616 5.617 38.326 1.00 17.06 185 PRO A O 1
ATOM 1435 N N . GLU A 1 188 ? 1.427 7.679 38.788 1.00 20.29 186 GLU A N 1
ATOM 1436 C CA . GLU A 1 188 ? 2.201 7.737 37.546 1.00 23.85 186 GLU A CA 1
ATOM 1437 C C . GLU A 1 188 ? 3.360 6.760 37.575 1.00 22.04 186 GLU A C 1
ATOM 1438 O O . GLU A 1 188 ? 3.710 6.176 36.544 1.00 26.10 186 GLU A O 1
ATOM 1444 N N . ARG A 1 189 ? 3.989 6.594 38.733 1.00 21.53 187 ARG A N 1
ATOM 1445 C CA . ARG A 1 189 ? 4.988 5.548 38.912 1.00 26.22 187 ARG A CA 1
ATOM 1446 C C . ARG A 1 189 ? 4.216 4.248 39.043 1.00 29.95 187 ARG A C 1
ATOM 1447 O O . ARG A 1 189 ? 3.714 3.919 40.124 1.00 21.38 187 ARG A O 1
ATOM 1455 N N . THR A 1 190 ? 4.119 3.520 37.933 1.00 26.33 188 THR A N 1
ATOM 1456 C CA . THR A 1 190 ? 3.097 2.493 37.783 1.00 24.27 188 THR A CA 1
ATOM 1457 C C . THR A 1 190 ? 3.195 1.434 38.872 1.00 21.69 188 THR A C 1
ATOM 1458 O O . THR A 1 190 ? 4.278 0.932 39.185 1.00 25.96 188 THR A O 1
ATOM 1462 N N . VAL A 1 191 ? 2.041 1.086 39.437 1.00 19.91 189 VAL A N 1
ATOM 1463 C CA . VAL A 1 191 ? 1.907 -0.010 40.394 1.00 22.76 189 VAL A CA 1
ATOM 1464 C C . VAL A 1 191 ? 1.073 -1.104 39.733 1.00 22.71 189 VAL A C 1
ATOM 1465 O O . VAL A 1 191 ? -0.018 -0.831 39.221 1.00 22.73 189 VAL A O 1
ATOM 1469 N N . TYR A 1 192 ? 1.589 -2.337 39.734 1.00 18.59 190 TYR A N 1
ATOM 1470 C CA . TYR A 1 192 ? 0.964 -3.449 39.011 1.00 19.68 190 TYR A CA 1
ATOM 1471 C C . TYR A 1 192 ? -0.02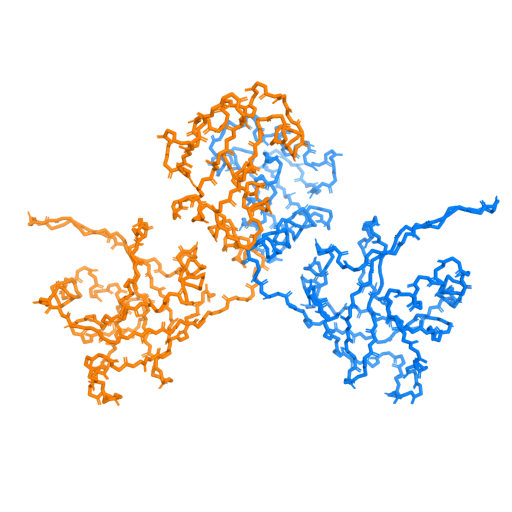0 -4.174 39.922 1.00 27.02 190 TYR A C 1
ATOM 1472 O O . TYR A 1 192 ? 0.238 -5.258 40.450 1.00 35.55 190 TYR A O 1
ATOM 1481 N N . THR A 1 193 ? -1.177 -3.553 40.092 1.00 24.04 191 THR A N 1
ATOM 1482 C CA . THR A 1 193 ? -2.252 -4.068 40.923 1.00 20.70 191 THR A CA 1
ATOM 1483 C C . THR A 1 193 ? -3.460 -4.323 40.036 1.00 27.43 191 THR A C 1
ATOM 1484 O O . THR A 1 193 ? -3.612 -3.699 38.984 1.00 27.62 191 THR A O 1
ATOM 1488 N N . ASP A 1 194 ? -4.322 -5.251 40.444 1.00 22.51 192 ASP A N 1
ATOM 1489 C CA . ASP A 1 194 ? -5.546 -5.463 39.687 1.00 19.73 192 ASP A CA 1
ATOM 1490 C C . ASP A 1 194 ? -6.717 -4.662 40.233 1.00 23.03 192 ASP A C 1
ATOM 1491 O O . ASP A 1 194 ? -7.850 -4.885 39.800 1.00 23.59 192 ASP A O 1
ATOM 1496 N N . VAL A 1 195 ? -6.469 -3.734 41.161 1.00 17.86 193 VAL A N 1
ATOM 1497 C CA . VAL A 1 195 ? -7.511 -2.876 41.718 1.00 24.52 193 VAL A CA 1
ATOM 1498 C C . VAL A 1 195 ? -7.374 -1.478 41.115 1.00 28.34 193 VAL A C 1
ATOM 1499 O O . VAL A 1 195 ? -6.318 -0.837 41.223 1.00 26.94 193 VAL A O 1
ATOM 1503 N N . ILE A 1 196 ? -8.434 -0.992 40.483 1.00 16.56 194 ILE A N 1
ATOM 1504 C CA . ILE A 1 196 ? -8.452 0.388 40.028 1.00 16.58 194 ILE A CA 1
ATOM 1505 C C . ILE A 1 196 ? -9.255 1.202 41.031 1.00 22.05 194 ILE A C 1
ATOM 1506 O O . ILE A 1 196 ? -10.027 0.668 41.833 1.00 23.44 194 ILE A O 1
ATOM 1511 N N . GLU A 1 197 ? -9.043 2.513 41.002 1.00 17.23 195 GLU A N 1
ATOM 1512 C CA . GLU A 1 197 ? -9.625 3.434 41.963 1.00 18.30 195 GLU A CA 1
ATOM 1513 C C . GLU A 1 197 ? -10.342 4.527 41.209 1.00 15.42 195 GLU A C 1
ATOM 1514 O O . GLU A 1 197 ? -9.740 5.184 40.359 1.00 18.51 195 GLU A O 1
ATOM 1520 N N . ILE A 1 198 ? -11.615 4.743 41.540 1.00 15.32 196 ILE A N 1
ATOM 1521 C CA . ILE A 1 198 ? -12.444 5.739 40.871 1.00 17.99 196 ILE A CA 1
ATOM 1522 C C . ILE A 1 198 ? -12.729 6.870 41.844 1.00 20.55 196 ILE A C 1
ATOM 1523 O O . ILE A 1 198 ? -13.025 6.620 43.019 1.00 18.77 196 ILE A O 1
ATOM 1528 N N . ILE A 1 199 ? -12.606 8.117 41.363 1.00 15.14 197 ILE A N 1
ATOM 1529 C CA . ILE A 1 199 ? -13.100 9.274 42.099 1.00 21.81 197 ILE A CA 1
ATOM 1530 C C . ILE A 1 199 ? -14.229 9.917 41.310 1.00 26.68 197 ILE A C 1
ATOM 1531 O O . ILE A 1 199 ? -14.290 9.837 40.077 1.00 22.55 197 ILE A O 1
ATOM 1536 N N . SER A 1 200 ? -15.119 10.580 42.041 1.00 18.84 198 SER A N 1
ATOM 1537 C CA . SER A 1 200 ? -16.250 11.284 41.463 1.00 18.56 198 SER A CA 1
ATOM 1538 C C . SER A 1 200 ? -16.708 12.336 42.458 1.00 24.78 198 SER A C 1
ATOM 1539 O O . SER A 1 200 ? -16.424 12.248 43.656 1.00 22.95 198 SER A O 1
ATOM 1542 N N . ASP A 1 201 ? -17.437 13.330 41.952 1.00 24.20 199 ASP A N 1
ATOM 1543 C CA . ASP A 1 201 ? -18.136 14.227 42.861 1.00 29.24 199 ASP A CA 1
ATOM 1544 C C . ASP A 1 201 ? -19.353 13.569 43.502 1.00 29.39 199 ASP A C 1
ATOM 1545 O O . ASP A 1 201 ? -19.897 14.123 44.458 1.00 32.67 199 ASP A O 1
ATOM 1550 N N . LYS A 1 202 ? -19.800 12.422 42.995 1.00 25.42 200 LYS A N 1
ATOM 1551 C CA . LYS A 1 202 ? -20.932 11.699 43.564 1.00 22.83 200 LYS A CA 1
ATOM 1552 C C . LYS A 1 202 ? -20.440 10.595 44.492 1.00 27.57 200 LYS A C 1
ATOM 1553 O O . LYS A 1 202 ? -19.397 9.985 44.251 1.00 24.62 200 LYS A O 1
ATOM 1559 N N . TYR A 1 203 ? -21.214 10.334 45.552 1.00 24.77 201 TYR A N 1
ATOM 1560 C CA . TYR A 1 203 ? -21.026 9.147 46.389 1.00 26.71 201 TYR A CA 1
ATOM 1561 C C . TYR A 1 203 ? -21.631 7.971 45.634 1.00 25.59 201 TYR A C 1
ATOM 1562 O O . TYR A 1 203 ? -22.856 7.802 45.613 1.00 26.57 201 TYR A O 1
ATOM 1571 N N . LEU A 1 204 ? -20.771 7.154 45.007 1.00 22.06 202 LEU A N 1
ATOM 1572 C CA . LEU A 1 204 ? -21.250 6.178 44.031 1.00 19.97 202 LEU A CA 1
ATOM 1573 C C . LEU A 1 204 ? -22.017 5.033 44.683 1.00 19.96 202 LEU A C 1
ATOM 1574 O O . LEU A 1 204 ? -22.937 4.493 44.065 1.00 24.03 202 LEU A O 1
ATOM 1579 N N . ARG A 1 205 ? -21.675 4.653 45.922 1.00 27.74 203 ARG A N 1
ATOM 1580 C CA . ARG A 1 205 ? -22.463 3.635 46.615 1.00 23.25 203 ARG A CA 1
ATOM 1581 C C . ARG A 1 205 ? -23.946 3.969 46.591 1.00 23.62 203 ARG A C 1
ATOM 1582 O O . ARG A 1 205 ? -24.788 3.082 46.426 1.00 28.28 203 ARG A O 1
ATOM 1590 N N . GLU A 1 206 ? -24.289 5.243 46.763 1.00 22.62 204 GLU A N 1
ATOM 1591 C CA . GLU A 1 206 ? -25.695 5.619 46.754 1.00 29.76 204 GLU A CA 1
ATOM 1592 C C . GLU A 1 206 ? -26.180 5.993 45.362 1.00 27.71 204 GLU A C 1
ATOM 1593 O O . GLU A 1 206 ? -27.324 5.699 45.007 1.00 30.86 204 GLU A O 1
ATOM 1599 N N . GLU A 1 207 ? -25.318 6.626 44.569 1.00 23.69 205 GLU A N 1
ATOM 1600 C CA . GLU A 1 207 ? -25.707 7.066 43.233 1.00 27.06 205 GLU A CA 1
ATOM 1601 C C . GLU A 1 207 ? -26.176 5.898 42.369 1.00 34.11 205 GLU A C 1
ATOM 1602 O O . GLU A 1 207 ? -27.159 6.027 41.633 1.00 34.51 205 GLU A O 1
ATOM 1608 N N . ILE A 1 208 ? -25.497 4.748 42.440 1.00 26.69 206 ILE A N 1
ATOM 1609 C CA . ILE A 1 208 ? -25.881 3.616 41.595 1.00 29.32 206 ILE A CA 1
ATOM 1610 C C . ILE A 1 208 ? -25.958 2.320 42.396 1.00 33.79 206 ILE A C 1
ATOM 1611 O O . ILE A 1 208 ? -25.741 1.233 41.845 1.00 37.31 206 ILE A O 1
ATOM 1616 N N . ASN A 1 209 ? -26.302 2.425 43.679 1.00 28.20 207 ASN A N 1
ATOM 1617 C CA . ASN A 1 209 ? -26.541 1.283 44.570 1.00 38.32 207 ASN A CA 1
ATOM 1618 C C . ASN A 1 209 ? -25.529 0.157 44.346 1.00 38.62 207 ASN A C 1
ATOM 1619 O O . ASN A 1 209 ? -25.866 -0.951 43.926 1.00 38.56 207 ASN A O 1
ATOM 1624 N N . LEU A 1 210 ? -24.267 0.464 44.631 1.00 28.61 208 LEU A N 1
ATOM 1625 C CA . LEU A 1 210 ? -23.186 -0.488 44.419 1.00 27.11 208 LEU A CA 1
ATOM 1626 C C . LEU A 1 210 ? -22.951 -1.278 45.697 1.00 27.57 208 LEU A C 1
ATOM 1627 O O . LEU A 1 210 ? -22.679 -0.693 46.752 1.00 26.22 208 LEU A O 1
ATOM 1632 N N . HIS A 1 211 ? -23.070 -2.599 45.606 1.00 22.75 209 HIS A N 1
ATOM 1633 C CA . HIS A 1 211 ? -22.736 -3.469 46.723 1.00 20.97 209 HIS A CA 1
ATOM 1634 C C . HIS A 1 211 ? -21.392 -4.123 46.463 1.00 22.54 209 HIS A C 1
ATOM 1635 O O . HIS A 1 211 ? -21.007 -4.337 45.308 1.00 22.54 209 HIS A O 1
ATOM 1642 N N . ASP A 1 212 ? -20.689 -4.465 47.540 1.00 25.15 210 ASP A N 1
ATOM 1643 C CA . ASP A 1 212 ? -19.470 -5.245 47.371 1.00 23.84 210 ASP A CA 1
ATOM 1644 C C . ASP A 1 212 ? -19.778 -6.541 46.629 1.00 24.03 210 ASP A C 1
ATOM 1645 O O . ASP A 1 212 ? -20.781 -7.217 46.900 1.00 24.87 210 ASP A O 1
ATOM 1650 N N . GLY A 1 213 ? -18.926 -6.860 45.655 1.00 24.32 211 GLY A N 1
ATOM 1651 C CA . GLY A 1 213 ? -19.086 -8.023 44.814 1.00 25.00 211 GLY A CA 1
ATOM 1652 C C . GLY A 1 213 ? -19.847 -7.778 43.529 1.00 28.81 211 GLY A C 1
ATOM 1653 O O . GLY A 1 213 ? -19.798 -8.624 42.632 1.00 28.51 211 GLY A O 1
ATOM 1654 N N . ASP A 1 214 ? -20.576 -6.666 43.430 1.00 27.27 212 ASP A N 1
ATOM 1655 C CA . ASP A 1 214 ? -21.278 -6.316 42.198 1.00 27.74 212 ASP A CA 1
ATOM 1656 C C . ASP A 1 214 ? -20.297 -6.180 41.047 1.00 26.51 212 ASP A C 1
ATOM 1657 O O . ASP A 1 214 ? -19.257 -5.529 41.175 1.00 24.27 212 ASP A O 1
ATOM 1662 N N . ARG A 1 215 ? -20.650 -6.753 39.903 1.00 26.05 213 ARG A N 1
ATOM 1663 C CA . ARG A 1 215 ? -19.830 -6.626 38.712 1.00 24.25 213 ARG A CA 1
ATOM 1664 C C . ARG A 1 215 ? -20.248 -5.371 37.957 1.00 25.01 213 ARG A C 1
ATOM 1665 O O . ARG A 1 215 ? -21.440 -5.133 37.745 1.00 29.46 213 ARG A O 1
ATOM 1673 N N . VAL A 1 216 ? -19.270 -4.559 37.567 1.00 23.17 214 VAL A N 1
ATOM 1674 C CA . VAL A 1 216 ? -19.551 -3.296 36.903 1.00 22.93 214 VAL A CA 1
ATOM 1675 C C . VAL A 1 216 ? -18.670 -3.193 35.666 1.00 27.37 214 VAL A C 1
ATOM 1676 O O . VAL A 1 216 ? -17.643 -3.861 35.544 1.00 26.35 214 VAL A O 1
ATOM 1680 N N . SER A 1 217 ? -19.096 -2.352 34.737 1.00 21.77 215 SER A N 1
ATOM 1681 C CA . SER A 1 217 ? -18.323 -2.056 33.542 1.00 21.45 215 SER A CA 1
ATOM 1682 C C . SER A 1 217 ? -17.881 -0.604 33.628 1.00 22.17 215 SER A C 1
ATOM 1683 O O . SER A 1 217 ? -18.681 0.274 33.976 1.00 25.54 215 SER A O 1
ATOM 1686 N N . VAL A 1 218 ? -16.601 -0.356 33.367 1.00 23.18 216 VAL A N 1
ATOM 1687 C CA . VAL A 1 218 ? -16.038 0.986 33.423 1.00 21.91 216 VAL A CA 1
ATOM 1688 C C . VAL A 1 218 ? -15.430 1.300 32.064 1.00 26.15 216 VAL A C 1
ATOM 1689 O O . VAL A 1 218 ? -14.546 0.578 31.584 1.00 21.61 216 VAL A O 1
ATOM 1693 N N . GLU A 1 219 ? -15.914 2.370 31.450 1.00 21.60 217 GLU A N 1
ATOM 1694 C CA . GLU A 1 219 ? -15.368 2.892 30.210 1.00 24.23 217 GLU A CA 1
ATOM 1695 C C . GLU A 1 219 ? -14.337 3.953 30.558 1.00 23.05 217 GLU A C 1
ATOM 1696 O O . GLU A 1 219 ? -14.621 4.863 31.340 1.00 21.15 217 GLU A O 1
ATOM 1702 N N . VAL A 1 220 ? -13.139 3.835 29.994 1.00 22.44 218 VAL A N 1
ATOM 1703 C CA . VAL A 1 220 ? -12.011 4.680 30.368 1.00 16.05 218 VAL A CA 1
ATOM 1704 C C . VAL A 1 220 ? -11.500 5.360 29.102 1.00 20.06 218 VAL A C 1
ATOM 1705 O O . VAL A 1 220 ? -11.166 4.687 28.118 1.00 22.51 218 VAL A O 1
ATOM 1709 N N . TYR A 1 221 ? -11.457 6.683 29.115 1.00 20.00 219 TYR A N 1
ATOM 1710 C CA . TYR A 1 221 ? -11.054 7.437 27.935 1.00 21.92 219 TYR A CA 1
ATOM 1711 C C . TYR A 1 221 ? -9.561 7.687 28.012 1.00 22.18 219 TYR A C 1
ATOM 1712 O O . TYR A 1 221 ? -9.076 8.273 28.982 1.00 24.91 219 TYR A O 1
ATOM 1721 N N . THR A 1 222 ? -8.826 7.196 27.021 1.00 19.45 220 THR A N 1
ATOM 1722 C CA . THR A 1 222 ? -7.380 7.356 27.010 1.00 22.38 220 THR A CA 1
ATOM 1723 C C . THR A 1 222 ? -6.946 8.515 26.126 1.00 27.85 220 THR A C 1
ATOM 1724 O O . THR A 1 222 ? -5.751 8.799 26.030 1.00 25.22 220 THR A O 1
ATOM 1728 N N . GLU A 1 223 ? -7.896 9.184 25.484 1.00 28.95 221 GLU A N 1
ATOM 1729 C CA . GLU A 1 223 ? -7.648 10.395 24.715 1.00 32.46 221 GLU A CA 1
ATOM 1730 C C . GLU A 1 223 ? -8.812 11.347 24.944 1.00 41.87 221 GLU A C 1
ATOM 1731 O O . GLU A 1 223 ? -9.948 10.912 25.149 1.00 43.78 221 GLU A O 1
ATOM 1737 N N . GLY A 1 224 ? -8.525 12.645 24.903 1.00 50.07 222 GLY A N 1
ATOM 1738 C CA . GLY A 1 224 ? -9.554 13.668 25.016 1.00 57.29 222 GLY A CA 1
ATOM 1739 C C . GLY A 1 224 ? -10.373 13.549 26.290 1.00 57.20 222 GLY A C 1
ATOM 1740 O O . GLY A 1 224 ? -9.927 13.003 27.309 1.00 51.22 222 GLY A O 1
ATOM 1741 N N . HIS A 1 225 ? -11.598 14.078 26.230 1.00 58.16 223 HIS A N 1
ATOM 1742 C CA . HIS A 1 225 ? -12.562 14.047 27.337 1.00 53.30 223 HIS A CA 1
ATOM 1743 C C . HIS A 1 225 ? -12.040 14.715 28.616 1.00 52.28 223 HIS A C 1
ATOM 1744 O O . HIS A 1 225 ? -11.432 15.789 28.574 1.00 51.40 223 HIS A O 1
ATOM 1751 N N . TYR B 1 9 ? 15.827 2.529 12.886 1.00 29.77 7 TYR B N 1
ATOM 1752 C CA . TYR B 1 9 ? 15.372 3.856 12.492 1.00 26.50 7 TYR B CA 1
ATOM 1753 C C . TYR B 1 9 ? 14.020 4.206 13.136 1.00 23.16 7 TYR B C 1
ATOM 1754 O O . TYR B 1 9 ? 13.543 5.336 13.024 1.00 20.33 7 TYR B O 1
ATOM 1763 N N . TYR B 1 10 ? 13.433 3.217 13.813 1.00 24.40 8 TYR B N 1
ATOM 1764 C CA . TYR B 1 10 ? 12.067 3.342 14.316 1.00 18.54 8 TYR B CA 1
ATOM 1765 C C . TYR B 1 10 ? 11.929 4.492 15.314 1.00 24.31 8 TYR B C 1
ATOM 1766 O O . TYR B 1 10 ? 11.007 5.316 15.202 1.00 17.17 8 TYR B O 1
ATOM 1775 N N . ARG B 1 11 ? 12.808 4.548 16.325 1.00 19.04 9 ARG B N 1
ATOM 1776 C CA . ARG B 1 11 ? 12.673 5.593 17.337 1.00 20.39 9 ARG B CA 1
ATOM 1777 C C . ARG B 1 11 ? 12.780 6.984 16.718 1.00 19.27 9 ARG B C 1
ATOM 1778 O O . ARG B 1 11 ? 12.033 7.895 17.094 1.00 17.05 9 ARG B O 1
ATOM 1786 N N . ALA B 1 12 ? 13.708 7.179 15.773 1.00 15.24 10 ALA B N 1
ATOM 1787 C CA . ALA B 1 12 ? 13.859 8.517 15.214 1.00 16.93 10 ALA B CA 1
ATOM 1788 C C . ALA B 1 12 ? 12.626 8.911 14.406 1.00 18.73 10 ALA B C 1
ATOM 1789 O O . ALA B 1 12 ? 12.158 10.045 14.494 1.00 17.98 10 ALA B O 1
ATOM 1791 N N . ILE B 1 13 ? 12.087 7.987 13.612 1.00 17.52 11 ILE B N 1
ATOM 1792 C CA . ILE B 1 13 ? 10.869 8.294 12.859 1.00 14.30 11 ILE B CA 1
ATOM 1793 C C . ILE B 1 13 ? 9.723 8.589 13.817 1.00 14.55 11 ILE B C 1
ATOM 1794 O O . ILE B 1 13 ? 8.951 9.542 13.626 1.00 14.09 11 ILE B O 1
ATOM 1799 N N . LYS B 1 14 ? 9.619 7.801 14.889 1.00 14.55 12 LYS B N 1
ATOM 1800 C CA . LYS B 1 14 ? 8.584 8.038 15.893 1.00 15.81 12 LYS B CA 1
ATOM 1801 C C . LYS B 1 14 ? 8.679 9.456 16.456 1.00 19.07 12 LYS B C 1
ATOM 1802 O O . LYS B 1 14 ? 7.670 10.154 16.586 1.00 17.77 12 LYS B O 1
ATOM 1808 N N . LYS B 1 15 ? 9.894 9.909 16.778 1.00 18.84 13 LYS B N 1
ATOM 1809 C CA . LYS B 1 15 ? 10.031 11.230 17.382 1.00 16.65 13 LYS B CA 1
ATOM 1810 C C . LYS B 1 15 ? 9.805 12.334 16.352 1.00 16.59 13 LYS B C 1
ATOM 1811 O O . LYS B 1 15 ? 9.249 13.388 16.680 1.00 19.53 13 LYS B O 1
ATOM 1817 N N . ILE B 1 16 ? 10.225 12.119 15.103 1.00 15.72 14 ILE B N 1
ATOM 1818 C CA . ILE B 1 16 ? 9.954 13.132 14.083 1.00 15.84 14 ILE B CA 1
ATOM 1819 C C . ILE B 1 16 ? 8.450 13.269 13.852 1.00 18.84 14 ILE B C 1
ATOM 1820 O O . ILE B 1 16 ? 7.916 14.383 13.767 1.00 19.60 14 ILE B O 1
ATOM 1825 N N . LYS B 1 17 ? 7.740 12.146 13.767 1.00 17.84 15 LYS B N 1
ATOM 1826 C CA . LYS B 1 17 ? 6.280 12.207 13.640 1.00 17.40 15 LYS B CA 1
ATOM 1827 C C . LYS B 1 17 ? 5.650 12.906 14.843 1.00 17.61 15 LYS B C 1
ATOM 1828 O O . LYS B 1 17 ? 4.712 13.704 14.691 1.00 21.07 15 LYS B O 1
ATOM 1834 N N . GLU B 1 18 ? 6.149 12.617 16.049 1.00 17.55 16 GLU B N 1
ATOM 1835 C CA . GLU B 1 18 ? 5.589 13.256 17.232 1.00 19.08 16 GLU B CA 1
ATOM 1836 C C . GLU B 1 18 ? 5.799 14.764 17.154 1.00 22.48 16 GLU B C 1
ATOM 1837 O O . GLU B 1 18 ? 4.880 15.544 17.430 1.00 22.17 16 GLU B O 1
ATOM 1843 N N . ALA B 1 19 ? 6.990 15.189 16.708 1.00 21.85 17 ALA B N 1
ATOM 1844 C CA . ALA B 1 19 ? 7.266 16.608 16.516 1.00 21.09 17 ALA B CA 1
ATOM 1845 C C . ALA B 1 19 ? 6.436 17.198 15.382 1.00 23.49 17 ALA B C 1
ATOM 1846 O O . ALA B 1 19 ? 6.034 18.364 15.448 1.00 27.92 17 ALA B O 1
ATOM 1848 N N . ALA B 1 20 ? 6.188 16.425 14.329 1.00 21.09 18 ALA B N 1
ATOM 1849 C CA . ALA B 1 20 ? 5.354 16.915 13.239 1.00 23.56 18 ALA B CA 1
ATOM 1850 C C . ALA B 1 20 ? 3.910 17.114 13.668 1.00 34.37 18 ALA B C 1
ATOM 1851 O O . ALA B 1 20 ? 3.141 17.731 12.921 1.00 25.58 18 ALA B O 1
ATOM 1853 N N . GLU B 1 21 ? 3.545 16.620 14.854 1.00 40.82 19 GLU B N 1
ATOM 1854 C CA . GLU B 1 21 ? 2.201 16.740 15.399 1.00 44.90 19 GLU B CA 1
ATOM 1855 C C . GLU B 1 21 ? 1.181 16.261 14.380 1.00 45.36 19 GLU B C 1
ATOM 1856 O O . GLU B 1 21 ? 1.278 15.134 13.881 1.00 43.46 19 GLU B O 1
ATOM 1862 N N . ALA B 1 22 ? 0.224 17.130 14.051 1.00 44.82 20 ALA B N 1
ATOM 1863 C CA . ALA B 1 22 ? -0.850 16.759 13.136 1.00 53.93 20 ALA B CA 1
ATOM 1864 C C . ALA B 1 22 ? -0.306 16.343 11.773 1.00 48.38 20 ALA B C 1
ATOM 1865 O O . ALA B 1 22 ? -0.672 15.290 11.240 1.00 48.35 20 ALA B O 1
ATOM 1867 N N . SER B 1 23 ? 0.576 17.155 11.197 1.00 38.39 21 SER B N 1
ATOM 1868 C CA . SER B 1 23 ? 1.015 16.934 9.829 1.00 32.96 21 SER B CA 1
ATOM 1869 C C . SER B 1 23 ? 2.182 15.948 9.810 1.00 33.47 21 SER B C 1
ATOM 1870 O O . SER B 1 23 ? 2.543 15.317 10.808 1.00 32.55 21 SER B O 1
ATOM 1873 N N . ASN B 1 24 ? 2.781 15.803 8.644 1.00 25.50 22 ASN B N 1
ATOM 1874 C CA . ASN B 1 24 ? 3.905 14.904 8.458 1.00 20.40 22 ASN B CA 1
ATOM 1875 C C . ASN B 1 24 ? 5.194 15.664 8.179 1.00 22.73 22 ASN B C 1
ATOM 1876 O O . ASN B 1 24 ? 6.139 15.098 7.623 1.00 23.67 22 ASN B O 1
ATOM 1881 N N . ARG B 1 25 ? 5.245 16.943 8.544 1.00 18.56 23 ARG B N 1
ATOM 1882 C CA . ARG B 1 25 ? 6.454 17.741 8.406 1.00 20.57 23 ARG B CA 1
ATOM 1883 C C . ARG B 1 25 ? 6.844 18.358 9.735 1.00 23.66 23 ARG B C 1
ATOM 1884 O O . ARG B 1 25 ? 5.985 18.794 10.509 1.00 20.36 23 ARG B O 1
ATOM 1892 N N . ALA B 1 26 ? 8.144 18.440 9.970 1.00 22.90 24 ALA B N 1
ATOM 1893 C CA . ALA B 1 26 ? 8.649 19.064 11.176 1.00 23.41 24 ALA B CA 1
ATOM 1894 C C . ALA B 1 26 ? 9.864 19.911 10.832 1.00 27.97 24 ALA B C 1
ATOM 1895 O O . ALA B 1 26 ? 10.733 19.481 10.069 1.00 26.53 24 ALA B O 1
ATOM 1897 N N . TYR B 1 27 ? 9.913 21.115 11.396 1.00 26.28 25 TYR B N 1
ATOM 1898 C CA . TYR B 1 27 ? 11.107 21.949 11.363 1.00 22.49 25 TYR B CA 1
ATOM 1899 C C . TYR B 1 27 ? 11.893 21.645 12.626 1.00 36.36 25 TYR B C 1
ATOM 1900 O O . TYR B 1 27 ? 11.415 21.914 13.731 1.00 32.93 25 TYR B O 1
ATOM 1909 N N . LEU B 1 28 ? 13.088 21.089 12.461 1.00 22.49 26 LEU B N 1
ATOM 1910 C CA . LEU B 1 28 ? 13.874 20.568 13.567 1.00 22.23 26 LEU B CA 1
ATOM 1911 C C . LEU B 1 28 ? 15.342 20.905 13.347 1.00 29.24 26 LEU B C 1
ATOM 1912 O O . LEU B 1 28 ? 15.740 21.379 12.283 1.00 33.68 26 LEU B O 1
ATOM 1917 N N . THR B 1 29 ? 16.148 20.647 14.370 1.00 27.95 27 THR B N 1
ATOM 1918 C CA . THR B 1 29 ? 17.598 20.646 14.253 1.00 22.41 27 THR B CA 1
ATOM 1919 C C . THR B 1 29 ? 18.115 19.294 14.723 1.00 23.34 27 THR B C 1
ATOM 1920 O O . THR B 1 29 ? 17.420 18.559 15.428 1.00 24.31 27 THR B O 1
ATOM 1924 N N . SER B 1 30 ? 19.357 18.965 14.351 1.00 21.47 28 SER B N 1
ATOM 1925 C CA . SER B 1 30 ? 19.909 17.695 14.820 1.00 20.88 28 SER B CA 1
ATOM 1926 C C . SER B 1 30 ? 20.057 17.689 16.337 1.00 22.31 28 SER B C 1
ATOM 1927 O O . SER B 1 30 ? 19.885 16.640 16.968 1.00 25.58 28 SER B O 1
ATOM 1930 N N . SER B 1 31 ? 20.322 18.852 16.944 1.00 23.10 29 SER B N 1
ATOM 1931 C CA . SER B 1 31 ? 20.412 18.910 18.405 1.00 24.15 29 SER B CA 1
ATOM 1932 C C . SER B 1 31 ? 19.068 18.626 19.056 1.00 23.87 29 SER B C 1
ATOM 1933 O O . SER B 1 31 ? 18.999 17.898 20.055 1.00 28.58 29 SER B O 1
ATOM 1936 N N . LYS B 1 32 ? 17.994 19.217 18.523 1.00 23.67 30 LYS B N 1
ATOM 193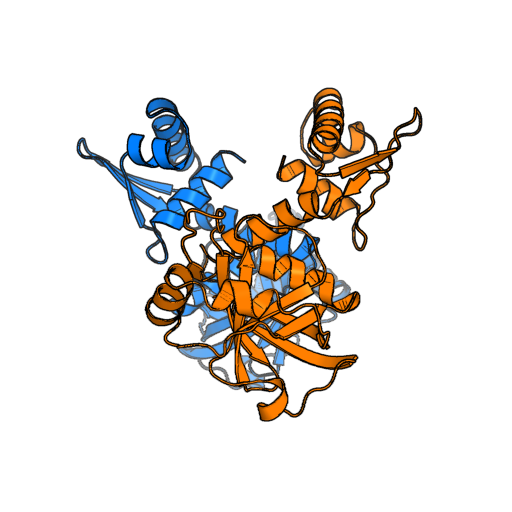7 C CA . LYS B 1 32 ? 16.658 18.951 19.051 1.00 31.66 30 LYS B CA 1
ATOM 1938 C C . LYS B 1 32 ? 16.321 17.465 18.951 1.00 26.39 30 LYS B C 1
ATOM 1939 O O . LYS B 1 32 ? 15.859 16.853 19.921 1.00 27.73 30 LYS B O 1
ATOM 1945 N N . LEU B 1 33 ? 16.563 16.862 17.785 1.00 25.06 31 LEU B N 1
ATOM 1946 C CA . LEU B 1 33 ? 16.307 15.433 17.638 1.00 22.83 31 LEU B CA 1
ATOM 1947 C C . LEU B 1 33 ? 17.178 14.617 18.583 1.00 23.29 31 LEU B C 1
ATOM 1948 O O . LEU B 1 33 ? 16.688 13.689 19.242 1.00 22.31 31 LEU B O 1
ATOM 1953 N N . ALA B 1 34 ? 18.461 14.982 18.704 1.00 20.67 32 ALA B N 1
ATOM 1954 C CA . ALA B 1 34 ? 19.365 14.284 19.617 1.00 31.34 32 ALA B CA 1
ATOM 1955 C C . ALA B 1 34 ? 18.820 14.258 21.041 1.00 32.07 32 ALA B C 1
ATOM 1956 O O . ALA B 1 34 ? 18.781 13.202 21.688 1.00 26.23 32 ALA B O 1
ATOM 1958 N N . ASP B 1 35 ? 18.412 15.415 21.562 1.00 23.32 33 ASP B N 1
ATOM 1959 C CA . ASP B 1 35 ? 17.947 15.418 22.944 1.00 28.66 33 ASP B CA 1
ATOM 1960 C C . ASP B 1 35 ? 16.593 14.739 23.088 1.00 30.20 33 ASP B C 1
ATOM 1961 O O . ASP B 1 35 ? 16.290 14.207 24.161 1.00 31.62 33 ASP B O 1
ATOM 1966 N N . MET B 1 36 ? 15.785 14.715 22.019 1.00 28.78 34 MET B N 1
ATOM 1967 C CA . MET B 1 36 ? 14.566 13.911 22.024 1.00 29.35 34 MET B CA 1
ATOM 1968 C C . MET B 1 36 ? 14.871 12.421 22.146 1.00 31.01 34 MET B C 1
ATOM 1969 O O . MET B 1 36 ? 14.044 11.658 22.656 1.00 30.00 34 MET B O 1
ATOM 1974 N N . LEU B 1 37 ? 16.026 11.984 21.653 1.00 23.67 35 LEU B N 1
ATOM 1975 C CA . LEU B 1 37 ? 16.353 10.567 21.566 1.00 23.30 35 LEU B CA 1
ATOM 1976 C C . LEU B 1 37 ? 17.352 10.110 22.616 1.00 26.84 35 LEU B C 1
ATOM 1977 O O . LEU B 1 37 ? 17.583 8.902 22.738 1.00 26.47 35 LEU B O 1
ATOM 1982 N N . GLY B 1 38 ? 17.939 11.032 23.371 1.00 25.28 36 GLY B N 1
ATOM 1983 C CA . GLY B 1 38 ? 18.965 10.671 24.332 1.00 28.25 36 GLY B CA 1
ATOM 1984 C C . GLY B 1 38 ? 20.281 10.283 23.697 1.00 32.26 36 GLY B C 1
ATOM 1985 O O . GLY B 1 38 ? 21.008 9.448 24.249 1.00 34.42 36 GLY B O 1
ATOM 1986 N N . ILE B 1 39 ? 20.611 10.869 22.543 1.00 29.52 37 ILE B N 1
ATOM 1987 C CA . ILE B 1 39 ? 21.844 10.575 21.824 1.00 24.53 37 ILE B CA 1
ATOM 1988 C C . ILE B 1 39 ? 22.590 11.875 21.556 1.00 23.58 37 ILE B C 1
ATOM 1989 O O . ILE B 1 39 ? 22.105 12.967 21.845 1.00 30.83 37 ILE B O 1
ATOM 1994 N N . SER B 1 40 ? 23.790 11.744 20.994 1.00 28.17 38 SER B N 1
ATOM 1995 C CA . SER B 1 40 ? 24.586 12.924 20.702 1.00 28.76 38 SER B CA 1
ATOM 1996 C C . SER B 1 40 ? 24.028 13.652 19.482 1.00 31.58 38 SER B C 1
ATOM 1997 O O . SER B 1 40 ? 23.314 13.076 18.654 1.00 27.66 38 SER B O 1
ATOM 2000 N N . GLN B 1 41 ? 24.366 14.942 19.384 1.00 26.06 39 GLN B N 1
ATOM 2001 C CA . GLN B 1 41 ? 24.008 15.723 18.203 1.00 30.72 39 GLN B CA 1
ATOM 2002 C C . GLN B 1 41 ? 24.528 15.049 16.942 1.00 25.08 39 GLN B C 1
ATOM 2003 O O . GLN B 1 41 ? 23.792 14.877 15.965 1.00 27.76 39 GLN B O 1
ATOM 2009 N N . GLN B 1 42 ? 25.797 14.641 16.966 1.00 28.14 40 GLN B N 1
ATOM 2010 C CA . GLN B 1 42 ? 26.419 14.028 15.799 1.00 28.50 40 GLN B CA 1
ATOM 2011 C C . GLN B 1 42 ? 25.661 12.783 15.342 1.00 26.36 40 GLN B C 1
ATOM 2012 O O . GLN B 1 42 ? 25.441 12.590 14.141 1.00 28.31 40 GLN B O 1
ATOM 2018 N N . SER B 1 43 ? 25.231 11.933 16.282 1.00 29.75 41 SER B N 1
ATOM 2019 C CA . SER B 1 43 ? 24.480 10.743 15.889 1.00 26.97 41 SER B CA 1
ATOM 2020 C C . SER B 1 43 ? 23.134 11.113 15.285 1.00 22.80 41 SER B C 1
ATOM 2021 O O . SER B 1 43 ? 22.701 10.483 14.319 1.00 20.33 41 SER B O 1
ATOM 2024 N N . ALA B 1 44 ? 22.440 12.101 15.862 1.00 24.71 42 ALA B N 1
ATOM 2025 C CA . ALA B 1 44 ? 21.140 12.499 15.323 1.00 24.86 42 ALA B CA 1
ATOM 2026 C C . ALA B 1 44 ? 21.280 13.053 13.917 1.00 20.61 42 ALA B C 1
ATOM 2027 O O . ALA B 1 44 ? 20.443 12.782 13.049 1.00 23.28 42 ALA B O 1
ATOM 2029 N N . SER B 1 45 ? 22.330 13.839 13.675 1.00 26.08 43 SER B N 1
ATOM 2030 C CA . SER B 1 45 ? 22.577 14.336 12.328 1.00 26.11 43 SER B CA 1
ATOM 2031 C C . SER B 1 45 ? 22.758 13.184 11.352 1.00 22.13 43 SER B C 1
ATOM 2032 O O . SER B 1 45 ? 22.157 13.167 10.271 1.00 20.69 43 SER B O 1
ATOM 2035 N N . ARG B 1 46 ? 23.577 12.202 11.735 1.00 17.10 44 ARG B N 1
ATOM 2036 C CA . ARG B 1 46 ? 23.782 11.007 10.920 1.00 20.42 44 ARG B CA 1
ATOM 2037 C C . ARG B 1 46 ? 22.478 10.261 10.680 1.00 24.52 44 ARG B C 1
ATOM 2038 O O . ARG B 1 46 ? 22.212 9.805 9.563 1.00 18.60 44 ARG B O 1
ATOM 2046 N N . ILE B 1 47 ? 21.657 10.109 11.721 1.00 19.81 45 ILE B N 1
ATOM 2047 C CA . ILE B 1 47 ? 20.386 9.411 11.549 1.00 23.02 45 ILE B CA 1
ATOM 2048 C C . ILE B 1 47 ? 19.504 10.127 10.532 1.00 20.47 45 ILE B C 1
ATOM 2049 O O . ILE B 1 47 ? 18.874 9.491 9.679 1.00 18.72 45 ILE B O 1
ATOM 2054 N N . ILE B 1 48 ? 19.456 11.457 10.585 1.00 16.14 46 ILE B N 1
ATOM 2055 C CA . ILE B 1 48 ? 18.635 12.186 9.616 1.00 20.14 46 ILE B CA 1
ATOM 2056 C C . ILE B 1 48 ? 19.130 11.928 8.197 1.00 17.95 46 ILE B C 1
ATOM 2057 O O . ILE B 1 48 ? 18.336 11.679 7.274 1.00 17.56 46 ILE B O 1
ATOM 2062 N N . ILE B 1 49 ? 20.445 11.988 8.001 1.00 16.02 47 ILE B N 1
ATOM 2063 C CA . ILE B 1 49 ? 21.016 11.739 6.678 1.00 22.20 47 ILE B CA 1
ATOM 2064 C C . ILE B 1 49 ? 20.651 10.344 6.189 1.00 20.70 47 ILE B C 1
ATOM 2065 O O . ILE B 1 49 ? 20.227 10.167 5.037 1.00 17.74 47 ILE B O 1
ATOM 2070 N N . ASP B 1 50 ? 20.769 9.340 7.060 1.00 16.83 48 ASP B N 1
ATOM 2071 C CA . ASP B 1 50 ? 20.445 7.966 6.662 1.00 20.22 48 ASP B CA 1
ATOM 2072 C C . ASP B 1 50 ? 18.956 7.772 6.375 1.00 17.46 48 ASP B C 1
ATOM 2073 O O . ASP B 1 50 ? 18.592 6.994 5.476 1.00 17.95 48 ASP B O 1
ATOM 2078 N N . LEU B 1 51 ? 18.077 8.437 7.138 1.00 15.21 49 LEU B N 1
ATOM 2079 C CA . LEU B 1 51 ? 16.643 8.333 6.854 1.00 15.14 49 LEU B CA 1
ATOM 2080 C C . LEU B 1 51 ? 16.316 8.862 5.468 1.00 18.43 49 LEU B C 1
ATOM 2081 O O . LEU B 1 51 ? 15.479 8.289 4.757 1.00 17.99 49 LEU B O 1
ATOM 2086 N N . GLU B 1 52 ? 16.946 9.968 5.074 1.00 18.17 50 GLU B N 1
ATOM 2087 C CA . GLU B 1 52 ? 16.721 10.494 3.735 1.00 18.67 50 GLU B CA 1
ATOM 2088 C C . GLU B 1 52 ? 17.276 9.548 2.681 1.00 20.77 50 GLU B C 1
ATOM 2089 O O . GLU B 1 52 ? 16.627 9.294 1.660 1.00 22.38 50 GLU B O 1
ATOM 2095 N N . LYS B 1 53 ? 18.482 9.027 2.906 1.00 17.29 51 LYS B N 1
ATOM 2096 C CA . LYS B 1 53 ? 19.090 8.148 1.912 1.00 19.79 51 LYS B CA 1
ATOM 2097 C C . LYS B 1 53 ? 18.246 6.908 1.672 1.00 26.69 51 LYS B C 1
ATOM 2098 O O . LYS B 1 53 ? 18.212 6.388 0.557 1.00 26.61 51 LYS B O 1
ATOM 2104 N N . ASN B 1 54 ? 17.543 6.438 2.692 1.00 21.38 52 ASN B N 1
ATOM 2105 C CA . ASN B 1 54 ? 16.750 5.228 2.585 1.00 20.94 52 ASN B CA 1
ATOM 2106 C C . ASN B 1 54 ? 15.278 5.505 2.328 1.00 21.36 52 ASN B C 1
ATOM 2107 O O . ASN B 1 54 ? 14.477 4.570 2.347 1.00 23.32 52 ASN B O 1
ATOM 2112 N N . GLY B 1 55 ? 14.914 6.763 2.063 1.00 19.03 53 GLY B N 1
ATOM 2113 C CA . GLY B 1 55 ? 13.587 7.104 1.593 1.00 19.76 53 GLY B CA 1
ATOM 2114 C C . GLY B 1 55 ? 12.517 7.215 2.664 1.00 19.59 53 GLY B C 1
ATOM 2115 O O . GLY B 1 55 ? 11.336 7.294 2.313 1.00 17.38 53 GLY B O 1
ATOM 2116 N N . TYR B 1 56 ? 12.887 7.216 3.953 1.00 17.15 54 TYR B N 1
ATOM 2117 C CA . TYR B 1 56 ? 11.908 7.354 5.037 1.00 14.47 54 TYR B CA 1
ATOM 2118 C C . TYR B 1 56 ? 11.454 8.792 5.232 1.00 13.38 54 TYR B C 1
ATOM 2119 O O . TYR B 1 56 ? 10.366 9.033 5.784 1.00 14.24 54 TYR B O 1
ATOM 2128 N N . ILE B 1 57 ? 12.283 9.748 4.812 1.00 14.62 55 ILE B N 1
ATOM 2129 C CA . ILE B 1 57 ? 11.959 11.162 4.811 1.00 17.07 55 ILE B CA 1
ATOM 2130 C C . ILE B 1 57 ? 12.506 11.759 3.526 1.00 18.99 55 ILE B C 1
ATOM 2131 O O . ILE B 1 57 ? 13.379 11.189 2.874 1.00 18.46 55 ILE B O 1
ATOM 2136 N N . THR B 1 58 ? 11.977 12.917 3.163 1.00 16.06 56 THR B N 1
ATOM 2137 C CA . THR B 1 58 ? 12.699 13.868 2.330 1.00 19.02 56 THR B CA 1
ATOM 2138 C C . THR B 1 58 ? 13.007 15.062 3.217 1.00 21.87 56 THR B C 1
ATOM 2139 O O . THR B 1 58 ? 12.407 15.215 4.287 1.00 19.80 56 THR B O 1
ATOM 2143 N N . ARG B 1 59 ? 13.962 15.898 2.801 1.00 20.43 57 ARG B N 1
ATOM 2144 C CA . ARG B 1 59 ? 14.312 17.010 3.671 1.00 19.47 57 ARG B CA 1
ATOM 2145 C C . ARG B 1 59 ? 14.896 18.177 2.888 1.00 22.35 57 ARG B C 1
ATOM 2146 O O . ARG B 1 59 ? 15.346 18.042 1.746 1.00 21.16 57 ARG B O 1
ATOM 2154 N N . THR B 1 60 ? 14.858 19.336 3.536 1.00 20.79 58 THR B N 1
ATOM 2155 C CA . THR B 1 60 ? 15.616 20.516 3.158 1.00 24.36 58 THR B CA 1
ATOM 2156 C C . THR B 1 60 ? 16.499 20.861 4.346 1.00 26.25 58 THR B C 1
ATOM 2157 O O . THR B 1 60 ? 15.997 21.022 5.458 1.00 21.81 58 THR B O 1
ATOM 2161 N N . VAL B 1 61 ? 17.805 20.972 4.123 1.00 21.93 59 VAL B N 1
ATOM 2162 C CA . VAL B 1 61 ? 18.742 21.232 5.207 1.00 21.96 59 VAL B CA 1
ATOM 2163 C C . VAL B 1 61 ? 19.558 22.468 4.860 1.00 22.34 59 VAL B C 1
ATOM 2164 O O . VAL B 1 61 ? 20.044 22.598 3.736 1.00 22.47 59 VAL B O 1
ATOM 2168 N N . THR B 1 62 ? 19.664 23.400 5.808 1.00 20.42 60 THR B N 1
ATOM 2169 C CA . THR B 1 62 ? 20.518 24.574 5.675 1.00 21.52 60 THR B CA 1
ATOM 2170 C C . THR B 1 62 ? 21.199 24.814 7.013 1.00 32.28 60 THR B C 1
ATOM 2171 O O . THR B 1 62 ? 20.978 24.084 7.984 1.00 25.50 60 THR B O 1
ATOM 2175 N N . LYS B 1 63 ? 22.019 25.866 7.070 1.00 27.70 61 LYS B N 1
ATOM 2176 C CA . LYS B 1 63 ? 22.627 26.281 8.329 1.00 26.80 61 LYS B CA 1
ATOM 2177 C C . LYS B 1 63 ? 21.591 26.731 9.355 1.00 29.16 61 LYS B C 1
ATOM 2178 O O . LYS B 1 63 ? 21.932 26.857 10.536 1.00 24.50 61 LYS B O 1
ATOM 2184 N N . ARG B 1 64 ? 20.340 26.958 8.947 1.00 28.49 62 ARG B N 1
ATOM 2185 C CA . ARG B 1 64 ? 19.270 27.313 9.874 1.00 29.05 62 ARG B CA 1
ATOM 2186 C C . ARG B 1 64 ? 18.474 26.104 10.358 1.00 30.18 62 ARG B C 1
ATOM 2187 O O . ARG B 1 64 ? 17.424 26.279 10.983 1.00 29.71 62 ARG B O 1
ATOM 2195 N N . GLY B 1 65 ? 18.935 24.892 10.095 1.00 21.19 63 GLY B N 1
ATOM 2196 C CA . GLY B 1 65 ? 18.193 23.717 10.501 1.00 21.48 63 GLY B CA 1
ATOM 2197 C C . GLY B 1 65 ? 17.544 23.018 9.324 1.00 22.71 63 GLY B C 1
ATOM 2198 O O . GLY B 1 65 ? 17.916 23.209 8.163 1.00 22.78 63 GLY B O 1
ATOM 2199 N N . GLN B 1 66 ? 16.548 22.178 9.636 1.00 19.86 64 GLN B N 1
ATOM 2200 C CA . GLN B 1 66 ? 16.045 21.240 8.643 1.00 23.82 64 GLN B CA 1
ATOM 2201 C C . GLN B 1 66 ? 14.529 21.117 8.687 1.00 23.11 64 GLN B C 1
ATOM 2202 O O . GLN B 1 66 ? 13.922 21.110 9.760 1.00 24.99 64 GLN B O 1
ATOM 2208 N N A ILE B 1 67 ? 13.931 21.041 7.501 0.31 22.50 65 ILE B N 1
ATOM 2209 N N B ILE B 1 67 ? 13.926 21.029 7.509 0.69 21.93 65 ILE B N 1
ATOM 2210 C CA A ILE B 1 67 ? 12.539 20.649 7.324 0.31 23.05 65 ILE B CA 1
ATOM 2211 C CA B ILE B 1 67 ? 12.527 20.649 7.364 0.69 22.44 65 ILE B CA 1
ATOM 2212 C C A ILE B 1 67 ? 12.535 19.177 6.949 0.31 21.92 65 ILE B C 1
ATOM 2213 C C B ILE B 1 67 ? 12.502 19.192 6.943 0.69 22.95 65 ILE B C 1
ATOM 2214 O O A ILE B 1 67 ? 13.069 18.800 5.901 0.31 19.53 65 ILE B O 1
ATOM 2215 O O B ILE B 1 67 ? 12.999 18.843 5.868 0.69 18.58 65 ILE B O 1
ATOM 2224 N N . LEU B 1 68 ? 11.949 18.338 7.798 1.00 18.96 66 LEU B N 1
ATOM 2225 C CA . LEU B 1 68 ? 11.877 16.907 7.541 1.00 16.92 66 LEU B CA 1
ATOM 2226 C C . LEU B 1 68 ? 10.452 16.550 7.143 1.00 18.75 66 LEU B C 1
ATOM 2227 O O . LEU B 1 68 ? 9.500 16.932 7.830 1.00 19.05 66 LEU B O 1
ATOM 2232 N N . ASN B 1 69 ? 10.305 15.871 6.003 1.00 15.15 67 ASN B N 1
ATOM 2233 C CA . ASN B 1 69 ? 9.010 15.418 5.509 1.00 18.39 67 ASN B CA 1
ATOM 2234 C C . ASN B 1 69 ? 8.986 13.906 5.613 1.00 18.98 67 ASN B C 1
ATOM 2235 O O . ASN B 1 69 ? 9.765 13.235 4.936 1.00 16.61 67 ASN B O 1
ATOM 2240 N N . ILE B 1 70 ? 8.111 13.363 6.468 1.00 14.76 68 ILE B N 1
ATOM 2241 C CA . ILE B 1 70 ? 8.007 11.909 6.552 1.00 15.56 68 ILE B CA 1
ATOM 2242 C C . ILE B 1 70 ? 7.277 11.408 5.319 1.00 18.43 68 ILE B C 1
ATOM 2243 O O . ILE B 1 70 ? 6.210 11.924 4.964 1.00 17.59 68 ILE B O 1
ATOM 2248 N N . THR B 1 71 ? 7.878 10.446 4.632 1.00 16.72 69 THR B N 1
ATOM 2249 C CA . THR B 1 71 ? 7.271 9.854 3.455 1.00 20.57 69 THR B CA 1
ATOM 2250 C C . THR B 1 71 ? 6.296 8.754 3.857 1.00 19.54 69 THR B C 1
ATOM 2251 O O . THR B 1 71 ? 6.212 8.342 5.017 1.00 15.95 69 THR B O 1
ATOM 2255 N N . GLU B 1 72 ? 5.572 8.246 2.862 1.00 16.79 70 GLU B N 1
ATOM 2256 C CA . GLU B 1 72 ? 4.667 7.127 3.119 1.00 16.54 70 GLU B CA 1
ATOM 2257 C C . GLU B 1 72 ? 5.434 5.933 3.673 1.00 17.51 70 GLU B C 1
ATOM 2258 O O . GLU B 1 72 ? 4.924 5.199 4.529 1.00 16.92 70 GLU B O 1
ATOM 2264 N N . LYS B 1 73 ? 6.657 5.711 3.174 1.00 16.50 71 LYS B N 1
ATOM 2265 C CA . LYS B 1 73 ? 7.482 4.628 3.695 1.00 15.14 71 LYS B CA 1
ATOM 2266 C C . LYS B 1 73 ? 7.842 4.871 5.156 1.00 16.42 71 LYS B C 1
ATOM 2267 O O . LYS B 1 73 ? 7.787 3.949 5.976 1.00 16.34 71 LYS B O 1
ATOM 2273 N N . GLY B 1 74 ? 8.199 6.109 5.501 1.00 16.39 72 GLY B N 1
ATOM 2274 C CA . GLY B 1 74 ? 8.441 6.440 6.906 1.00 14.51 72 GLY B CA 1
ATOM 2275 C C . GLY B 1 74 ? 7.225 6.186 7.787 1.00 15.96 72 GLY B C 1
ATOM 2276 O O . GLY B 1 74 ? 7.329 5.589 8.865 1.00 15.83 72 GLY B O 1
ATOM 2277 N N . LEU B 1 75 ? 6.057 6.663 7.358 1.00 13.14 73 LEU B N 1
ATOM 2278 C CA . LEU B 1 75 ? 4.850 6.428 8.148 1.00 21.30 73 LEU B CA 1
ATOM 2279 C C . LEU B 1 75 ? 4.557 4.936 8.287 1.00 17.41 73 LEU B C 1
ATOM 2280 O O . LEU B 1 75 ? 4.101 4.485 9.343 1.00 14.64 73 LEU B O 1
ATOM 2285 N N . ASP B 1 76 ? 4.809 4.159 7.225 1.00 13.92 74 ASP B N 1
ATOM 2286 C CA . ASP B 1 76 ? 4.535 2.726 7.255 1.00 14.07 74 ASP B CA 1
ATOM 2287 C C . ASP B 1 76 ? 5.340 2.040 8.370 1.00 16.18 74 ASP B C 1
ATOM 2288 O O . ASP B 1 76 ? 4.870 1.071 8.975 1.00 12.84 74 ASP B O 1
ATOM 2293 N N . VAL B 1 77 ? 6.543 2.539 8.677 1.00 13.98 75 VAL B N 1
ATOM 2294 C CA . VAL B 1 77 ? 7.297 1.997 9.811 1.00 14.97 75 VAL B CA 1
ATOM 2295 C C . VAL B 1 77 ? 6.467 2.080 11.077 1.00 18.39 75 VAL B C 1
ATOM 2296 O O . VAL B 1 77 ? 6.388 1.119 11.857 1.00 16.28 75 VAL B O 1
ATOM 2300 N N . LEU B 1 78 ? 5.835 3.234 11.299 1.00 14.24 76 LEU B N 1
ATOM 2301 C CA . LEU B 1 78 ? 5.097 3.432 12.544 1.00 17.59 76 LEU B CA 1
ATOM 2302 C C . LEU B 1 78 ? 3.799 2.642 12.547 1.00 16.55 76 LEU B C 1
ATOM 2303 O O . LEU B 1 78 ? 3.443 2.039 13.563 1.00 17.08 76 LEU B O 1
ATOM 2308 N N . TYR B 1 79 ? 3.058 2.655 11.433 1.00 12.82 77 TYR B N 1
ATOM 2309 C CA . TYR B 1 79 ? 1.807 1.906 11.399 1.00 13.12 77 TYR B CA 1
ATOM 2310 C C . TYR B 1 79 ? 2.064 0.404 11.451 1.00 18.18 77 TYR B C 1
ATOM 2311 O O . TYR B 1 79 ? 1.238 -0.347 11.980 1.00 16.66 77 TYR B O 1
ATOM 2320 N N . THR B 1 80 ? 3.193 -0.060 10.907 1.00 13.14 78 THR B N 1
ATOM 2321 C CA . THR B 1 80 ? 3.503 -1.478 11.017 1.00 14.76 78 THR B CA 1
ATOM 2322 C C . THR B 1 80 ? 3.804 -1.869 12.462 1.00 19.57 78 THR B C 1
ATOM 2323 O O . THR B 1 80 ? 3.360 -2.928 12.928 1.00 16.97 78 THR B O 1
ATOM 2327 N N . GLU B 1 81 ? 4.583 -1.047 13.167 1.00 18.18 79 GLU B N 1
ATOM 2328 C CA . GLU B 1 81 ? 4.826 -1.289 14.589 1.00 14.41 79 GLU B C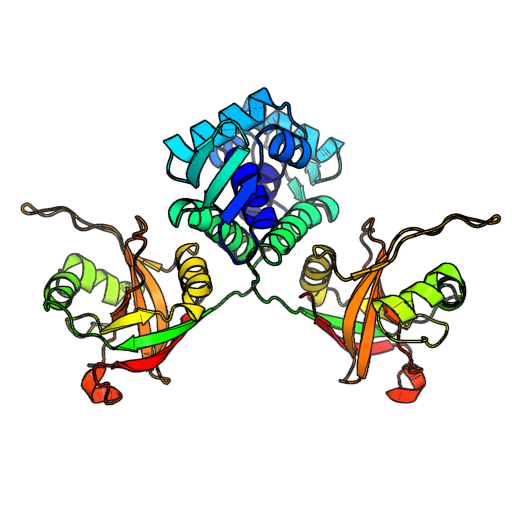A 1
ATOM 2329 C C . GLU B 1 81 ? 3.515 -1.305 15.369 1.00 19.27 79 GLU B C 1
ATOM 2330 O O . GLU B 1 81 ? 3.296 -2.168 16.233 1.00 14.07 79 GLU B O 1
ATOM 2336 N N . PHE B 1 82 ? 2.637 -0.349 15.093 1.00 13.43 80 PHE B N 1
ATOM 2337 C CA . PHE B 1 82 ? 1.358 -0.311 15.806 1.00 18.74 80 PHE B CA 1
ATOM 2338 C C . PHE B 1 82 ? 0.545 -1.580 15.556 1.00 17.51 80 PHE B C 1
ATOM 2339 O O . PHE B 1 82 ? -0.056 -2.149 16.487 1.00 16.73 80 PHE B O 1
ATOM 2347 N N . ALA B 1 83 ? 0.510 -2.036 14.297 1.00 15.57 81 ALA B N 1
ATOM 2348 C CA . ALA B 1 83 ? -0.192 -3.275 13.972 1.00 16.79 81 ALA B CA 1
ATOM 2349 C C . ALA B 1 83 ? 0.472 -4.488 14.605 1.00 14.84 81 ALA B C 1
ATOM 2350 O O . ALA B 1 83 ? -0.224 -5.406 15.053 1.00 16.33 81 ALA B O 1
ATOM 2352 N N . ASP B 1 84 ? 1.813 -4.549 14.611 1.00 14.58 82 ASP B N 1
ATOM 2353 C CA . ASP B 1 84 ? 2.488 -5.641 15.318 1.00 18.88 82 ASP B CA 1
ATOM 2354 C C . ASP B 1 84 ? 2.020 -5.734 16.763 1.00 16.66 82 ASP B C 1
ATOM 2355 O O . ASP B 1 84 ? 1.733 -6.825 17.270 1.00 17.72 82 ASP B O 1
ATOM 2360 N N . LEU B 1 85 ? 1.993 -4.590 17.456 1.00 14.89 83 LEU B N 1
ATOM 2361 C CA . LEU B 1 85 ? 1.632 -4.603 18.863 1.00 17.25 83 LEU B CA 1
ATOM 2362 C C . LEU B 1 85 ? 0.157 -4.929 19.027 1.00 20.02 83 LEU B C 1
ATOM 2363 O O . LEU B 1 85 ? -0.226 -5.658 19.955 1.00 18.07 83 LEU B O 1
ATOM 2368 N N A SER B 1 86 ? -0.686 -4.409 18.131 0.38 19.82 84 SER B N 1
ATOM 2369 N N B SER B 1 86 ? -0.692 -4.391 18.138 0.62 20.24 84 SER B N 1
ATOM 2370 C CA A SER B 1 86 ? -2.105 -4.742 18.176 0.38 19.09 84 SER B CA 1
ATOM 2371 C CA B SER B 1 86 ? -2.110 -4.746 18.163 0.62 18.96 84 SER B CA 1
ATOM 2372 C C A SER B 1 86 ? -2.322 -6.239 18.015 0.38 20.28 84 SER B C 1
ATOM 2373 C C B SER B 1 86 ? -2.286 -6.250 18.052 0.62 20.12 84 SER B C 1
ATOM 2374 O O A SER B 1 86 ? -3.185 -6.822 18.681 0.38 22.96 84 SER B O 1
ATOM 2375 O O B SER B 1 86 ? -3.081 -6.845 18.787 0.62 23.75 84 SER B O 1
ATOM 2380 N N . ARG B 1 87 ? -1.540 -6.888 17.147 1.00 17.22 85 ARG B N 1
ATOM 2381 C CA . ARG B 1 87 ? -1.715 -8.321 16.958 1.00 17.32 85 ARG B CA 1
ATOM 2382 C C . ARG B 1 87 ? -1.152 -9.093 18.149 1.00 21.70 85 ARG B C 1
ATOM 2383 O O . ARG B 1 87 ? -1.809 -9.986 18.693 1.00 21.57 85 ARG B O 1
ATOM 2391 N N . ILE B 1 88 ? 0.043 -8.718 18.604 1.00 18.00 86 ILE B N 1
ATOM 2392 C CA . ILE B 1 88 ? 0.724 -9.446 19.678 1.00 20.50 86 ILE B CA 1
ATOM 2393 C C . ILE B 1 88 ? -0.008 -9.282 21.011 1.00 24.74 86 ILE B C 1
ATOM 2394 O O . ILE B 1 88 ? -0.050 -10.214 21.824 1.00 20.16 86 ILE B O 1
ATOM 2399 N N . LEU B 1 89 ? -0.617 -8.123 21.250 1.00 17.27 87 LEU B N 1
ATOM 2400 C CA . LEU B 1 89 ? -1.351 -7.874 22.490 1.00 19.56 87 LEU B CA 1
ATOM 2401 C C . LEU B 1 89 ? -2.845 -8.140 22.354 1.00 21.09 87 LEU B C 1
ATOM 2402 O O . LEU B 1 89 ? -3.576 -7.979 23.332 1.00 22.78 87 LEU B O 1
ATOM 2407 N N . ALA B 1 90 ? -3.304 -8.558 21.168 1.00 23.14 88 ALA B N 1
ATOM 2408 C CA . ALA B 1 90 ? -4.713 -8.850 20.893 1.00 28.63 88 ALA B CA 1
ATOM 2409 C C . ALA B 1 90 ? -5.611 -7.650 21.197 1.00 31.66 88 ALA B C 1
ATOM 2410 O O . ALA B 1 90 ? -6.623 -7.763 21.895 1.00 26.00 88 ALA B O 1
ATOM 2412 N N . ILE B 1 91 ? -5.232 -6.492 20.661 1.00 23.65 89 ILE B N 1
ATOM 2413 C CA . ILE B 1 91 ? -5.999 -5.252 20.789 1.00 28.87 89 ILE B CA 1
ATOM 2414 C C . ILE B 1 91 ? -6.818 -5.061 19.519 1.00 27.72 89 ILE B C 1
ATOM 2415 O O . ILE B 1 91 ? -6.259 -4.976 18.426 1.00 29.12 89 ILE B O 1
ATOM 2420 N N . LYS B 1 92 ? -8.138 -4.964 19.659 1.00 27.22 90 LYS B N 1
ATOM 2421 C CA . LYS B 1 92 ? -9.008 -4.840 18.496 1.00 29.71 90 LYS B CA 1
ATOM 2422 C C . LYS B 1 92 ? -8.844 -3.467 17.853 1.00 29.19 90 LYS B C 1
ATOM 2423 O O . LYS B 1 92 ? -8.801 -2.442 18.537 1.00 38.08 90 LYS B O 1
ATOM 2429 N N . ASN B 1 93 ? -8.746 -3.445 16.528 1.00 31.93 91 ASN B N 1
ATOM 2430 C CA . ASN B 1 93 ? -8.489 -2.184 15.841 1.00 37.51 91 ASN B CA 1
ATOM 2431 C C . ASN B 1 93 ? -8.996 -2.245 14.413 1.00 48.59 91 ASN B C 1
ATOM 2432 O O . ASN B 1 93 ? -8.215 -2.058 13.474 1.00 56.86 91 ASN B O 1
ATOM 2437 N N . ASN B 1 94 ? -10.291 -2.514 14.248 1.00 40.87 92 ASN B N 1
ATOM 2438 C CA . ASN B 1 94 ? -10.915 -2.503 12.937 1.00 45.13 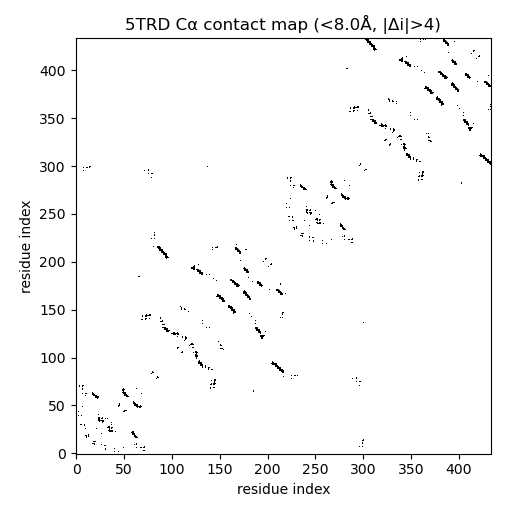92 ASN B CA 1
ATOM 2439 C C . ASN B 1 94 ? -10.978 -1.077 12.390 1.00 47.25 92 ASN B C 1
ATOM 2440 O O . ASN B 1 94 ? -10.749 -0.088 13.095 1.00 48.49 92 ASN B O 1
ATOM 2445 N N . VAL B 1 95 ? -11.275 -0.982 11.098 1.00 34.92 93 VAL B N 1
ATOM 2446 C CA . VAL B 1 95 ? -11.013 0.221 10.323 1.00 28.85 93 VAL B CA 1
ATOM 2447 C C . VAL B 1 95 ? -12.157 0.431 9.337 1.00 28.99 93 VAL B C 1
ATOM 2448 O O . VAL B 1 95 ? -12.709 -0.531 8.792 1.00 26.46 93 VAL B O 1
ATOM 2452 N N . VAL B 1 96 ? -12.506 1.689 9.095 1.00 22.10 94 VAL B N 1
ATOM 2453 C CA . VAL B 1 96 ? -13.465 2.035 8.056 1.00 21.47 94 VAL B CA 1
ATOM 2454 C C . VAL B 1 96 ? -12.786 2.965 7.059 1.00 23.46 94 VAL B C 1
ATOM 2455 O O . VAL B 1 96 ? -12.167 3.961 7.446 1.00 30.70 94 VAL B O 1
ATOM 2459 N N . ILE B 1 97 ? -12.893 2.623 5.776 1.00 22.60 95 ILE B N 1
ATOM 2460 C CA . ILE B 1 97 ? -12.308 3.390 4.683 1.00 28.76 95 ILE B CA 1
ATOM 2461 C C . ILE B 1 97 ? -13.447 3.830 3.772 1.00 26.30 95 ILE B C 1
ATOM 2462 O O . ILE B 1 97 ? -14.323 3.025 3.439 1.00 31.73 95 ILE B O 1
ATOM 2467 N N . THR B 1 98 ? -13.445 5.092 3.379 1.00 20.87 96 THR B N 1
ATOM 2468 C CA . THR B 1 98 ? -14.408 5.566 2.402 1.00 22.98 96 THR B CA 1
ATOM 2469 C C . THR B 1 98 ? -13.675 5.975 1.138 1.00 24.19 96 THR B C 1
ATOM 2470 O O . THR B 1 98 ? -12.544 6.464 1.181 1.00 22.55 96 THR B O 1
ATOM 2474 N N . GLY B 1 99 ? -14.319 5.749 0.004 1.00 22.37 97 GLY B N 1
ATOM 2475 C CA . GLY B 1 99 ? -13.673 6.067 -1.249 1.00 18.30 97 GLY B CA 1
ATOM 2476 C C . GLY B 1 99 ? -14.684 5.988 -2.367 1.00 24.04 97 GLY B C 1
ATOM 2477 O O . GLY B 1 99 ? -15.889 5.890 -2.127 1.00 25.65 97 GLY B O 1
ATOM 2478 N N . THR B 1 100 ? -14.182 6.011 -3.599 1.00 20.55 98 THR B N 1
ATOM 2479 C CA . THR B 1 100 ? -15.063 6.029 -4.761 1.00 18.76 98 THR B CA 1
ATOM 2480 C C . THR B 1 100 ? -14.747 4.870 -5.693 1.00 27.12 98 THR B C 1
ATOM 2481 O O . THR B 1 100 ? -13.591 4.469 -5.844 1.00 24.25 98 THR B O 1
ATOM 2485 N N . VAL B 1 101 ? -15.796 4.356 -6.335 1.00 22.46 99 VAL B N 1
ATOM 2486 C CA . VAL B 1 101 ? -15.664 3.214 -7.231 1.00 25.71 99 VAL B CA 1
ATOM 2487 C C . VAL B 1 101 ? -14.993 3.672 -8.522 1.00 21.67 99 VAL B C 1
ATOM 2488 O O . VAL B 1 101 ? -15.348 4.712 -9.084 1.00 22.10 99 VAL B O 1
ATOM 2492 N N . THR B 1 102 ? -14.000 2.915 -8.990 1.00 19.94 100 THR B N 1
ATOM 2493 C CA . THR B 1 102 ? -13.353 3.230 -10.262 1.00 25.03 100 THR B CA 1
ATOM 2494 C C . THR B 1 102 ? -13.326 1.983 -11.132 1.00 26.00 100 THR B C 1
ATOM 2495 O O . THR B 1 102 ? -13.562 0.870 -10.658 1.00 24.67 100 THR B O 1
ATOM 2499 N N . SER B 1 103 ? -13.040 2.182 -12.418 1.00 26.46 101 SER B N 1
ATOM 2500 C CA . SER B 1 103 ? -12.905 1.094 -13.379 1.00 32.25 101 SER B CA 1
ATOM 2501 C C . SER B 1 103 ? -11.514 1.137 -13.991 1.00 39.71 101 SER B C 1
ATOM 2502 O O . SER B 1 103 ? -10.776 2.112 -13.836 1.00 47.31 101 SER B O 1
ATOM 2505 N N . GLY B 1 104 ? -11.161 0.069 -14.698 1.00 34.10 102 GLY B N 1
ATOM 2506 C CA . GLY B 1 104 ? -9.827 -0.076 -15.256 1.00 36.98 102 GLY B CA 1
ATOM 2507 C C . GLY B 1 104 ? -9.793 -0.920 -16.511 1.00 44.86 102 GLY B C 1
ATOM 2508 O O . GLY B 1 104 ? -10.749 -0.944 -17.293 1.00 45.82 102 GLY B O 1
ATOM 2509 N N . MET B 1 105 ? -8.676 -1.624 -16.695 1.00 45.31 103 MET B N 1
ATOM 2510 C CA . MET B 1 105 ? -8.391 -2.368 -17.916 1.00 51.92 103 MET B CA 1
ATOM 2511 C C . MET B 1 105 ? -8.878 -3.808 -17.876 1.00 44.74 103 MET B C 1
ATOM 2512 O O . MET B 1 105 ? -8.962 -4.452 -18.929 1.00 42.98 103 MET B O 1
ATOM 2517 N N . GLY B 1 106 ? -9.175 -4.333 -16.699 1.00 32.79 104 GLY B N 1
ATOM 2518 C CA . GLY B 1 106 ? -9.359 -5.749 -16.517 1.00 34.59 104 GLY B CA 1
ATOM 2519 C C . GLY B 1 106 ? -8.188 -6.435 -15.841 1.00 34.14 104 GLY B C 1
ATOM 2520 O O . GLY B 1 106 ? -8.092 -7.664 -15.918 1.00 32.30 104 GLY B O 1
ATOM 2521 N N . GLU B 1 107 ? -7.308 -5.682 -15.175 1.00 27.71 105 GLU B N 1
ATOM 2522 C CA . GLU B 1 107 ? -6.162 -6.281 -14.497 1.00 32.61 105 GLU B CA 1
ATOM 2523 C C . GLU B 1 107 ? -6.602 -7.249 -13.407 1.00 24.19 105 GLU B C 1
ATOM 2524 O O . GLU B 1 107 ? -6.017 -8.326 -13.246 1.00 27.70 105 GLU B O 1
ATOM 2530 N N . GLY B 1 108 ? -7.617 -6.866 -12.634 1.00 21.77 106 GLY B N 1
ATOM 2531 C CA . GLY B 1 108 ? -8.058 -7.709 -11.532 1.00 26.80 106 GLY B CA 1
ATOM 2532 C C . GLY B 1 108 ? -8.519 -9.086 -11.973 1.00 27.77 106 GLY B C 1
ATOM 2533 O O . GLY B 1 108 ? -8.241 -10.088 -11.303 1.00 28.11 106 GLY B O 1
ATOM 2534 N N . ARG B 1 109 ? -9.244 -9.160 -13.094 1.00 21.74 107 ARG B N 1
ATOM 2535 C CA . ARG B 1 109 ? -9.687 -10.467 -13.575 1.00 22.63 107 ARG B CA 1
ATOM 2536 C C . ARG B 1 109 ? -8.500 -11.342 -13.946 1.00 22.65 107 ARG B C 1
ATOM 2537 O O . ARG B 1 109 ? -8.510 -12.552 -13.706 1.00 22.61 107 ARG B O 1
ATOM 2545 N N . TYR B 1 110 ? -7.483 -10.747 -14.567 1.00 24.16 108 TYR B N 1
ATOM 2546 C CA . TYR B 1 110 ? -6.287 -11.495 -14.949 1.00 28.67 108 TYR B CA 1
ATOM 2547 C C . TYR B 1 110 ? -5.611 -12.106 -13.724 1.00 25.84 108 TYR B C 1
ATOM 2548 O O . TYR B 1 110 ? -5.238 -13.288 -13.726 1.00 25.36 108 TYR B O 1
ATOM 2557 N N . TYR B 1 111 ? -5.452 -11.302 -12.667 1.00 23.96 109 TYR B N 1
ATOM 2558 C CA . TYR B 1 111 ? -4.841 -11.756 -11.416 1.00 28.02 109 TYR B CA 1
ATOM 2559 C C . TYR B 1 111 ? -5.684 -12.820 -10.728 1.00 20.61 109 TYR B C 1
ATOM 2560 O O . TYR B 1 111 ? -5.179 -13.881 -10.334 1.00 23.07 109 TYR B O 1
ATOM 2569 N N . VAL B 1 112 ? -6.958 -12.508 -10.490 1.00 20.11 110 VAL B N 1
ATOM 2570 C CA . VAL B 1 112 ? -7.789 -13.361 -9.646 1.00 19.66 110 VAL B CA 1
ATOM 2571 C C . VAL B 1 112 ? -8.020 -14.708 -10.307 1.00 25.21 110 VAL B C 1
ATOM 2572 O O . VAL B 1 112 ? -8.159 -15.728 -9.620 1.00 22.94 110 VAL B O 1
ATOM 2576 N N . ALA B 1 113 ? -7.999 -14.753 -11.644 1.00 23.56 111 ALA B N 1
ATOM 2577 C CA . ALA B 1 113 ? -8.196 -16.003 -12.372 1.00 27.25 111 ALA B CA 1
ATOM 2578 C C . ALA B 1 113 ? -7.010 -16.953 -12.293 1.00 27.68 111 ALA B C 1
ATOM 2579 O O . ALA B 1 113 ? -7.144 -18.099 -12.736 1.00 28.85 111 ALA B O 1
ATOM 2581 N N . ARG B 1 114 ? -5.852 -16.519 -11.795 1.00 25.84 112 ARG B N 1
ATOM 2582 C CA . ARG B 1 114 ? -4.716 -17.433 -11.721 1.00 27.18 112 ARG B CA 1
ATOM 2583 C C . ARG B 1 114 ? -5.079 -18.620 -10.838 1.00 29.81 112 ARG B C 1
ATOM 2584 O O . ARG B 1 114 ? -5.607 -18.450 -9.735 1.00 27.88 112 ARG B O 1
ATOM 2592 N N . LYS B 1 115 ? -4.811 -19.828 -11.343 1.00 27.46 113 LYS B N 1
ATOM 2593 C CA . LYS B 1 115 ? -5.154 -21.037 -10.601 1.00 25.83 113 LYS B CA 1
ATOM 2594 C C . LYS B 1 115 ? -4.532 -21.036 -9.214 1.00 27.56 113 LYS B C 1
ATOM 2595 O O . LYS B 1 115 ? -5.176 -21.427 -8.233 1.00 28.59 113 LYS B O 1
ATOM 2601 N N . GLN B 1 116 ? -3.275 -20.606 -9.113 1.00 24.20 114 GLN B N 1
ATOM 2602 C CA . GLN B 1 116 ? -2.581 -20.658 -7.833 1.00 31.84 114 GLN B CA 1
ATOM 2603 C C . GLN B 1 116 ? -3.163 -19.668 -6.823 1.00 29.51 114 GLN B C 1
ATOM 2604 O O . GLN B 1 116 ? -3.120 -19.924 -5.615 1.00 30.47 114 GLN B O 1
ATOM 2610 N N . TYR B 1 117 ? -3.712 -18.542 -7.286 1.00 22.98 115 TYR B N 1
ATOM 2611 C CA . TYR B 1 117 ? -4.460 -17.672 -6.381 1.00 24.18 115 TYR B CA 1
ATOM 2612 C C . TYR B 1 117 ? -5.820 -18.264 -6.036 1.00 26.49 115 TYR B C 1
ATOM 2613 O O . TYR B 1 117 ? -6.234 -18.231 -4.872 1.00 23.71 115 TYR B O 1
ATOM 2622 N N . ILE B 1 118 ? -6.537 -18.791 -7.036 1.00 24.36 116 ILE B N 1
ATOM 2623 C CA . ILE B 1 118 ? -7.889 -19.313 -6.816 1.00 30.25 116 ILE B CA 1
ATOM 2624 C C . ILE B 1 118 ? -7.889 -20.399 -5.744 1.00 29.96 116 ILE B C 1
ATOM 2625 O O . ILE B 1 118 ? -8.750 -20.421 -4.856 1.00 25.77 116 ILE B O 1
ATOM 2630 N N . ILE B 1 119 ? -6.944 -21.338 -5.831 1.00 30.13 117 ILE B N 1
ATOM 2631 C CA . ILE B 1 119 ? -6.900 -22.423 -4.854 1.00 29.36 117 ILE B CA 1
ATOM 2632 C C . ILE B 1 119 ? -6.721 -21.859 -3.451 1.00 24.76 117 ILE B C 1
ATOM 2633 O O . ILE B 1 119 ? -7.321 -22.341 -2.485 1.00 27.86 117 ILE B O 1
ATOM 2638 N N . GLN B 1 120 ? -5.917 -20.809 -3.318 1.00 27.30 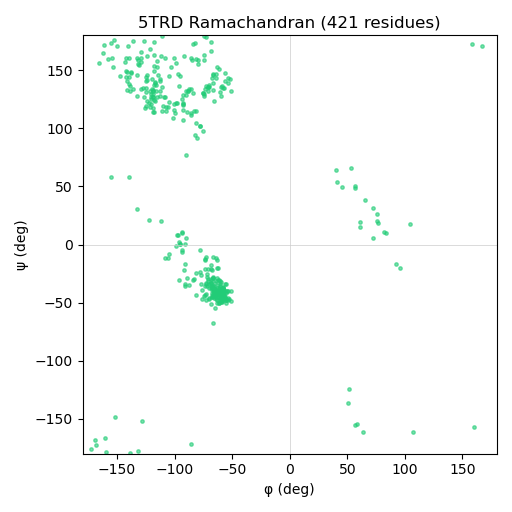118 GLN B N 1
ATOM 2639 C CA . GLN B 1 120 ? -5.675 -20.246 -1.992 1.00 29.87 118 GLN B CA 1
ATOM 2640 C C . GLN B 1 120 ? -6.856 -19.424 -1.490 1.00 27.58 118 GLN B C 1
ATOM 2641 O O . GLN B 1 120 ? -7.173 -19.466 -0.295 1.00 26.85 118 GLN B O 1
ATOM 2647 N N . PHE B 1 121 ? -7.500 -18.648 -2.369 1.00 24.70 119 PHE B N 1
ATOM 2648 C CA . PHE B 1 121 ? -8.717 -17.944 -1.966 1.00 23.36 119 PHE B CA 1
ATOM 2649 C C . PHE B 1 121 ? -9.750 -18.913 -1.400 1.00 23.20 119 PHE B C 1
ATOM 2650 O O . PHE B 1 121 ? -10.445 -18.603 -0.427 1.00 24.15 119 PHE B O 1
ATOM 2658 N N . GLN B 1 122 ? -9.876 -20.093 -2.003 1.00 22.14 120 GLN B N 1
ATOM 2659 C CA . GLN B 1 122 ? -10.831 -21.062 -1.478 1.00 22.43 120 GLN B CA 1
ATOM 2660 C C . GLN B 1 122 ? -10.323 -21.671 -0.177 1.00 27.45 120 GLN B C 1
ATOM 2661 O O . GLN B 1 122 ? -11.055 -21.730 0.818 1.00 28.72 120 GLN B O 1
ATOM 2667 N N . GLU B 1 123 ? -9.062 -22.109 -0.159 1.00 26.32 121 GLU B N 1
ATOM 2668 C CA . GLU B 1 123 ? -8.511 -22.746 1.034 1.00 33.04 121 GLU B CA 1
ATOM 2669 C C . GLU B 1 123 ? -8.400 -21.777 2.208 1.00 33.46 121 GLU B C 1
ATOM 2670 O O . GLU B 1 123 ? -8.728 -22.141 3.339 1.00 29.06 121 GLU B O 1
ATOM 2676 N N . LYS B 1 124 ? -7.944 -20.543 1.975 1.00 29.70 122 LYS B N 1
ATOM 2677 C CA . LYS B 1 124 ? -7.668 -19.626 3.082 1.00 32.02 122 LYS B CA 1
ATOM 2678 C C . LYS B 1 124 ? -8.815 -18.673 3.386 1.00 33.52 122 LYS B C 1
ATOM 2679 O O . LYS B 1 124 ? -8.970 -18.273 4.543 1.00 27.11 122 LYS B O 1
ATOM 2685 N N . LEU B 1 125 ? -9.617 -18.288 2.382 1.00 29.18 123 LEU B N 1
ATOM 2686 C CA . LEU B 1 125 ? -10.737 -17.376 2.590 1.00 20.80 123 LEU B CA 1
ATOM 2687 C C . LEU B 1 125 ? -12.103 -18.033 2.485 1.00 27.74 123 LEU B C 1
ATOM 2688 O O . LEU B 1 125 ? -13.097 -17.391 2.835 1.00 32.04 123 LEU B O 1
ATOM 2693 N N . GLY B 1 126 ? -12.187 -19.268 1.996 1.00 26.13 124 GLY B N 1
ATOM 2694 C CA . GLY B 1 126 ? -13.459 -19.948 1.917 1.00 30.95 124 GLY B CA 1
ATOM 2695 C C . GLY B 1 126 ? -14.372 -19.517 0.789 1.00 32.07 124 GLY B C 1
ATOM 2696 O O . GLY B 1 126 ? -15.577 -19.797 0.844 1.00 31.09 124 GLY B O 1
ATOM 2697 N N . ILE B 1 127 ? -13.852 -18.857 -0.244 1.00 22.46 125 ILE B N 1
ATOM 2698 C CA . ILE B 1 127 ? -14.700 -18.470 -1.366 1.00 24.45 125 ILE B CA 1
ATOM 2699 C C . ILE B 1 127 ? -14.065 -18.858 -2.695 1.00 27.86 125 ILE B C 1
ATOM 2700 O O . ILE B 1 127 ? -12.842 -18.968 -2.827 1.00 24.70 125 ILE B O 1
ATOM 2705 N N . ILE B 1 128 ? -14.917 -19.051 -3.695 1.00 21.41 126 ILE B N 1
ATOM 2706 C CA . ILE B 1 128 ? -14.509 -18.969 -5.091 1.00 18.50 126 ILE B CA 1
ATOM 2707 C C . ILE B 1 128 ? -14.970 -17.606 -5.594 1.00 20.13 126 ILE B C 1
ATOM 2708 O O . ILE B 1 128 ? -16.185 -17.398 -5.746 1.00 19.26 126 ILE B O 1
ATOM 2713 N N . PRO B 1 129 ? -14.066 -16.671 -5.836 1.00 22.50 127 PRO B N 1
ATOM 2714 C CA . PRO B 1 129 ? -14.480 -15.292 -6.109 1.00 22.78 127 PRO B CA 1
ATOM 2715 C C . PRO B 1 129 ? -14.954 -15.086 -7.536 1.00 22.34 127 PRO B C 1
ATOM 2716 O O . PRO B 1 129 ? -14.602 -15.824 -8.461 1.00 19.78 127 PRO B O 1
ATOM 2720 N N . TYR B 1 130 ? -15.794 -14.066 -7.695 1.00 17.97 128 TYR B N 1
ATOM 2721 C CA . TYR B 1 130 ? -16.009 -13.509 -9.020 1.00 22.21 128 TYR B CA 1
ATOM 2722 C C . TYR B 1 130 ? -14.658 -13.080 -9.594 1.00 21.02 128 TYR B C 1
ATOM 2723 O O . TYR B 1 130 ? -13.804 -12.553 -8.877 1.00 20.84 128 TYR B O 1
ATOM 2732 N N . LEU B 1 131 ? -14.447 -13.308 -10.888 1.00 20.03 129 LEU B N 1
ATOM 2733 C CA . LEU B 1 131 ? -13.115 -13.042 -11.443 1.00 17.64 129 LEU B CA 1
ATOM 2734 C C . LEU B 1 131 ? -12.958 -11.552 -11.717 1.00 23.69 129 LEU B C 1
ATOM 2735 O O . LEU B 1 131 ? -13.271 -11.052 -12.798 1.00 21.48 129 LEU B O 1
ATOM 2740 N N . GLY B 1 132 ? -12.434 -10.843 -10.726 1.00 19.70 130 GLY B N 1
ATOM 2741 C CA . GLY B 1 132 ? -12.233 -9.411 -10.857 1.00 21.78 130 GLY B CA 1
ATOM 2742 C C . GLY B 1 132 ? -11.927 -8.820 -9.500 1.00 19.80 130 GLY B C 1
ATOM 2743 O O . GLY B 1 132 ? -12.027 -9.489 -8.470 1.00 18.53 130 GLY B O 1
ATOM 2744 N N . THR B 1 133 ? -11.542 -7.541 -9.512 1.00 17.88 131 THR B N 1
ATOM 2745 C CA . THR B 1 133 ? -11.368 -6.787 -8.274 1.00 17.41 131 THR B CA 1
ATOM 2746 C C . THR B 1 133 ? -12.144 -5.488 -8.388 1.00 19.77 131 THR B C 1
ATOM 2747 O O . THR B 1 133 ? -12.096 -4.817 -9.424 1.00 18.67 131 THR B O 1
ATOM 2751 N N . LEU B 1 134 ? -12.888 -5.157 -7.346 1.00 18.33 132 LEU B N 1
ATOM 2752 C CA . LEU B 1 134 ? -13.574 -3.876 -7.299 1.00 19.15 132 LEU B CA 1
ATOM 2753 C C . LEU B 1 134 ? -12.575 -2.834 -6.800 1.00 25.24 132 LEU B C 1
ATOM 2754 O O . LEU B 1 134 ? -12.091 -2.932 -5.666 1.00 19.60 132 LEU B O 1
ATOM 2759 N N . ASN B 1 135 ? -12.234 -1.884 -7.634 1.00 18.38 133 ASN B N 1
ATOM 2760 C CA . ASN B 1 135 ? -11.329 -0.867 -7.209 1.00 19.88 133 ASN B CA 1
ATOM 2761 C C . ASN B 1 135 ? -11.995 0.284 -6.498 1.00 26.25 133 ASN B C 1
ATOM 2762 O O . ASN B 1 135 ? -12.969 0.837 -6.935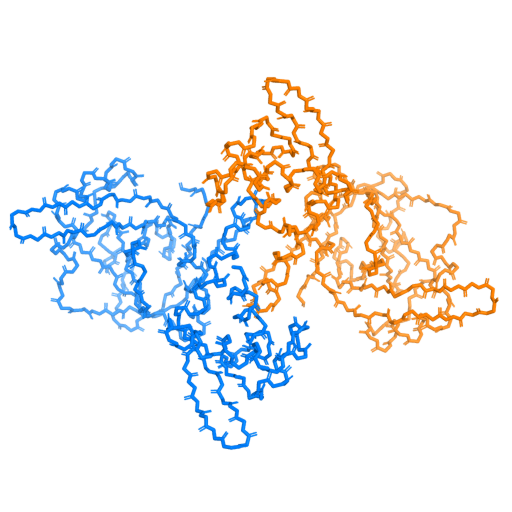 1.00 25.84 133 ASN B O 1
ATOM 2767 N N . ILE B 1 136 ? -11.396 0.645 -5.397 1.00 18.79 134 ILE B N 1
ATOM 2768 C CA . ILE B 1 136 ? -11.893 1.767 -4.600 1.00 20.33 134 ILE B CA 1
ATOM 2769 C C . ILE B 1 136 ? -10.762 2.771 -4.419 1.00 23.37 134 ILE B C 1
ATOM 2770 O O . ILE B 1 136 ? -9.735 2.453 -3.810 1.00 19.20 134 ILE B O 1
ATOM 2775 N N . LYS B 1 137 ? -10.961 3.989 -4.911 1.00 24.00 135 LYS B N 1
ATOM 2776 C CA . LYS B 1 137 ? -9.989 5.059 -4.710 1.00 22.47 135 LYS B CA 1
ATOM 2777 C C . LYS B 1 137 ? -10.286 5.715 -3.370 1.00 21.12 135 LYS B C 1
ATOM 2778 O O . LYS B 1 137 ? -11.309 6.380 -3.207 1.00 22.44 135 LYS B O 1
ATOM 2784 N N . VAL B 1 138 ? -9.386 5.536 -2.417 1.00 20.02 136 VAL B N 1
ATOM 2785 C CA . VAL B 1 138 ? -9.653 5.962 -1.051 1.00 19.19 136 VAL B CA 1
ATOM 2786 C C . VAL B 1 138 ? -9.631 7.483 -0.968 1.00 22.65 136 VAL B C 1
ATOM 2787 O O . VAL B 1 138 ? -8.704 8.127 -1.472 1.00 23.00 136 VAL B O 1
ATOM 2791 N N . ASP B 1 139 ? -10.653 8.063 -0.323 1.00 27.38 137 ASP B N 1
ATOM 2792 C CA . ASP B 1 139 ? -10.678 9.502 -0.060 1.00 26.80 137 ASP B CA 1
ATOM 2793 C C . ASP B 1 139 ? -9.446 9.947 0.714 1.00 25.44 137 ASP B C 1
ATOM 2794 O O . ASP B 1 139 ? -8.929 9.224 1.567 1.00 21.47 137 ASP B O 1
ATOM 2799 N N . GLN B 1 140 ? -9.011 11.180 0.441 1.00 24.60 138 GLN B N 1
ATOM 2800 C CA . GLN B 1 140 ? -7.877 11.756 1.160 1.00 25.55 138 GLN B CA 1
ATOM 2801 C C . GLN B 1 140 ? -8.079 11.700 2.665 1.00 30.31 138 GLN B C 1
ATOM 2802 O O . GLN B 1 140 ? -7.137 11.409 3.409 1.00 30.25 138 GLN B O 1
ATOM 2808 N N . ALA B 1 141 ? -9.304 11.968 3.133 1.00 29.09 139 ALA B N 1
ATOM 2809 C CA . ALA B 1 141 ? -9.553 11.969 4.571 1.00 30.30 139 ALA B CA 1
ATOM 2810 C C . ALA B 1 141 ? -9.459 10.578 5.181 1.00 26.46 139 ALA B C 1
ATOM 2811 O O . ALA B 1 141 ? -9.298 10.468 6.397 1.00 28.08 139 ALA B O 1
ATOM 2813 N N . SER B 1 142 ? -9.531 9.515 4.374 1.00 19.99 140 SER B N 1
ATOM 2814 C CA . SER B 1 142 ? -9.390 8.149 4.866 1.00 22.64 140 SER B CA 1
ATOM 2815 C C . SER B 1 142 ? -7.973 7.603 4.739 1.00 21.52 140 SER B C 1
ATOM 2816 O O . SER B 1 142 ? -7.741 6.438 5.085 1.00 18.54 140 SER B O 1
ATOM 2819 N N . LEU B 1 143 ? -7.028 8.390 4.228 1.00 19.40 141 LEU B N 1
ATOM 2820 C CA . LEU B 1 143 ? -5.668 7.873 4.079 1.00 16.80 141 LEU B CA 1
ATOM 2821 C C . LEU B 1 143 ? -5.042 7.387 5.377 1.00 17.56 141 LEU B C 1
ATOM 2822 O O . LEU B 1 143 ? -4.318 6.373 5.329 1.00 21.62 141 LEU B O 1
ATOM 2827 N N . PRO B 1 144 ? -5.260 8.023 6.539 1.00 20.37 142 PRO B N 1
ATOM 2828 C CA . PRO B 1 144 ? -4.709 7.440 7.767 1.00 19.10 142 PRO B CA 1
ATOM 2829 C C . PRO B 1 144 ? -5.248 6.049 8.047 1.00 19.57 142 PRO B C 1
ATOM 2830 O O . PRO B 1 144 ? -4.512 5.198 8.559 1.00 24.14 142 PRO B O 1
ATOM 2834 N N . GLU B 1 145 ? -6.511 5.781 7.699 1.00 19.12 143 GLU B N 1
ATOM 2835 C CA . GLU B 1 145 ? -7.065 4.451 7.919 1.00 16.51 143 GLU B CA 1
ATOM 2836 C C . GLU B 1 145 ? -6.498 3.434 6.940 1.00 19.63 143 GLU B C 1
ATOM 2837 O O . GLU B 1 145 ? -6.327 2.263 7.302 1.00 16.69 143 GLU B O 1
ATOM 2843 N N . LEU B 1 146 ? -6.215 3.855 5.697 1.00 20.16 144 LEU B N 1
ATOM 2844 C CA . LEU B 1 146 ? -5.516 2.987 4.750 1.00 19.56 144 LEU B CA 1
ATOM 2845 C C . LEU B 1 146 ? -4.118 2.631 5.254 1.00 16.08 144 LEU B C 1
ATOM 2846 O O . LEU B 1 146 ? -3.702 1.470 5.195 1.00 13.95 144 LEU B O 1
ATOM 2851 N N . ARG B 1 147 ? -3.377 3.625 5.750 1.00 14.81 145 ARG B N 1
ATOM 2852 C CA . ARG B 1 147 ? -2.061 3.355 6.325 1.00 20.88 145 ARG B CA 1
ATOM 2853 C C . ARG B 1 147 ? -2.151 2.362 7.477 1.00 18.45 145 ARG B C 1
ATOM 2854 O O . ARG B 1 147 ? -1.286 1.491 7.629 1.00 14.99 145 ARG B O 1
ATOM 2862 N N . LYS B 1 148 ? -3.183 2.490 8.309 1.00 18.47 146 LYS B N 1
ATOM 2863 C CA . LYS B 1 148 ? -3.335 1.575 9.435 1.00 15.57 146 LYS B CA 1
ATOM 2864 C C . LYS B 1 148 ? -3.554 0.138 8.952 1.00 17.38 146 LYS B C 1
ATOM 2865 O O . LYS B 1 148 ? -2.914 -0.801 9.438 1.00 16.05 146 LYS B O 1
ATOM 2871 N N . ILE B 1 149 ? -4.419 -0.053 7.957 1.00 18.94 147 ILE B N 1
ATOM 2872 C CA . ILE B 1 149 ? -4.663 -1.400 7.449 1.00 17.24 147 ILE B CA 1
ATOM 2873 C C . ILE B 1 149 ? -3.403 -1.978 6.828 1.00 13.98 147 ILE B C 1
ATOM 2874 O O . ILE B 1 149 ? -3.089 -3.163 6.994 1.00 18.98 147 ILE B O 1
ATOM 2879 N N . ARG B 1 150 ? -2.685 -1.164 6.067 1.00 16.79 148 ARG B N 1
ATOM 2880 C CA . ARG B 1 150 ? -1.479 -1.660 5.421 1.00 17.04 148 ARG B CA 1
ATOM 2881 C C . ARG B 1 150 ? -0.439 -2.095 6.435 1.00 18.46 148 ARG B C 1
ATOM 2882 O O . ARG B 1 150 ? 0.438 -2.895 6.100 1.00 16.29 148 ARG B O 1
ATOM 2890 N N . GLY B 1 151 ? -0.538 -1.613 7.675 1.00 17.09 149 GLY B N 1
ATOM 2891 C CA . GLY B 1 151 ? 0.366 -2.090 8.703 1.00 17.27 149 GLY B CA 1
ATOM 2892 C C . GLY B 1 151 ? 0.160 -3.547 9.069 1.00 18.96 149 GLY B C 1
ATOM 2893 O O . GLY B 1 151 ? 1.106 -4.217 9.499 1.00 18.80 149 GLY B O 1
ATOM 2894 N N . PHE B 1 152 ? -1.066 -4.057 8.926 1.00 14.75 150 PHE B N 1
ATOM 2895 C CA . PHE B 1 152 ? -1.389 -5.373 9.460 1.00 15.88 150 PHE B CA 1
ATOM 2896 C C . PHE B 1 152 ? -1.021 -6.485 8.482 1.00 22.77 150 PHE B C 1
ATOM 2897 O O . PHE B 1 152 ? -0.878 -6.270 7.279 1.00 20.57 150 PHE B O 1
ATOM 2905 N N . ARG B 1 153 ? -0.905 -7.695 9.020 1.00 23.62 151 ARG B N 1
ATOM 2906 C CA . ARG B 1 153 ? -0.508 -8.860 8.237 1.00 23.60 151 ARG B CA 1
ATOM 2907 C C . ARG B 1 153 ? -1.659 -9.519 7.496 1.00 24.16 151 ARG B C 1
ATOM 2908 O O . ARG B 1 153 ? -1.432 -10.115 6.437 1.00 23.66 151 ARG B O 1
ATOM 2916 N N . GLY B 1 154 ? -2.875 -9.460 8.033 1.00 22.84 152 GLY B N 1
ATOM 2917 C CA . GLY B 1 154 ? -3.993 -10.105 7.378 1.00 24.26 152 GLY B CA 1
ATOM 2918 C C . GLY B 1 154 ? -3.765 -11.592 7.195 1.00 23.77 152 GLY B C 1
ATOM 2919 O O . GLY B 1 154 ? -2.976 -12.224 7.904 1.00 24.03 152 GLY B O 1
ATOM 2920 N N . ILE B 1 155 ? -4.436 -12.147 6.191 1.00 16.69 153 ILE B N 1
ATOM 2921 C CA . ILE B 1 155 ? -4.386 -13.580 5.885 1.00 18.99 153 ILE B CA 1
ATOM 2922 C C . ILE B 1 155 ? -3.417 -13.783 4.723 1.00 17.11 153 ILE B C 1
ATOM 2923 O O . ILE B 1 155 ? -3.618 -13.215 3.646 1.00 15.46 153 ILE B O 1
ATOM 2928 N N . HIS B 1 156 ? -2.368 -14.588 4.933 1.00 20.30 154 HIS B N 1
ATOM 2929 C CA . HIS B 1 156 ? -1.287 -14.709 3.957 1.00 23.19 154 HIS B CA 1
ATOM 2930 C C . HIS B 1 156 ? -1.700 -15.549 2.749 1.00 23.91 154 HIS B C 1
ATOM 2931 O O . HIS B 1 156 ? -2.226 -16.659 2.896 1.00 24.06 154 HIS B O 1
ATOM 2938 N N . ILE B 1 157 ? -1.455 -15.018 1.553 1.00 20.58 155 ILE B N 1
ATOM 2939 C CA . ILE B 1 157 ? -1.685 -15.726 0.293 1.00 22.51 155 ILE B CA 1
ATOM 2940 C C . ILE B 1 157 ? -0.326 -15.856 -0.389 1.00 22.19 155 ILE B C 1
ATOM 2941 O O . ILE B 1 157 ? 0.270 -14.848 -0.781 1.00 18.64 155 ILE B O 1
ATOM 2946 N N . GLU B 1 158 ? 0.169 -17.084 -0.535 1.00 19.78 156 GLU B N 1
ATOM 2947 C CA . GLU B 1 158 ? 1.509 -17.283 -1.071 1.00 23.34 156 GLU B CA 1
ATOM 2948 C C . GLU B 1 158 ? 1.568 -16.951 -2.567 1.00 22.09 156 GLU B C 1
ATOM 2949 O O . GLU B 1 158 ? 0.690 -17.340 -3.342 1.00 26.94 156 GLU B O 1
ATOM 2955 N N . GLY B 1 159 ? 2.611 -16.222 -2.968 1.00 24.82 157 GLY B N 1
ATOM 2956 C CA . GLY B 1 159 ? 2.861 -15.947 -4.370 1.00 22.54 157 GLY B CA 1
ATOM 2957 C C . GLY B 1 159 ? 3.414 -17.164 -5.087 1.00 28.01 157 GLY B C 1
ATOM 2958 O O . GLY B 1 159 ? 3.619 -18.231 -4.507 1.00 30.44 157 GLY B O 1
ATOM 2959 N N . PHE B 1 160 ? 3.657 -16.998 -6.388 1.00 26.71 158 PHE B N 1
ATOM 2960 C CA . PHE B 1 160 ? 4.044 -18.136 -7.221 1.00 30.67 158 PHE B CA 1
ATOM 2961 C C . PHE B 1 160 ? 4.689 -17.641 -8.508 1.00 33.08 158 PHE B C 1
ATOM 2962 O O . PHE B 1 160 ? 4.682 -16.449 -8.818 1.00 33.91 158 PHE B O 1
ATOM 2970 N N . LYS B 1 161 ? 5.232 -18.595 -9.263 1.00 43.86 159 LYS B N 1
ATOM 2971 C CA . LYS B 1 161 ? 5.888 -18.359 -10.542 1.00 52.38 159 LYS B CA 1
ATOM 2972 C C . LYS B 1 161 ? 5.179 -19.144 -11.635 1.00 54.14 159 LYS B C 1
ATOM 2973 O O . LYS B 1 161 ? 5.010 -20.361 -11.513 1.00 58.85 159 LYS B O 1
ATOM 2979 N N . THR B 1 162 ? 4.782 -18.457 -12.700 1.00 49.56 160 THR B N 1
ATOM 2980 C CA . THR B 1 162 ? 4.403 -19.115 -13.941 1.00 54.53 160 THR B CA 1
ATOM 2981 C C . THR B 1 162 ? 5.453 -18.813 -15.002 1.00 62.92 160 THR B C 1
ATOM 2982 O O . THR B 1 162 ? 6.434 -18.101 -14.763 1.00 60.56 160 THR B O 1
ATOM 2986 N N . GLU B 1 163 ? 5.233 -19.364 -16.197 1.00 75.43 161 GLU B N 1
ATOM 2987 C CA . GLU B 1 163 ? 6.197 -19.192 -17.275 1.00 85.54 161 GLU B CA 1
ATOM 2988 C C . GLU B 1 163 ? 6.201 -17.768 -17.815 1.00 86.30 161 GLU B C 1
ATOM 2989 O O . GLU B 1 163 ? 7.240 -17.291 -18.288 1.00 83.46 161 GLU B O 1
ATOM 2995 N N . ASP B 1 164 ? 5.064 -17.071 -17.748 1.00 87.15 162 ASP B N 1
ATOM 2996 C CA . ASP B 1 164 ? 4.998 -15.721 -18.295 1.00 86.71 162 ASP B CA 1
ATOM 2997 C C . ASP B 1 164 ? 5.424 -14.650 -17.293 1.00 77.30 162 ASP B C 1
ATOM 2998 O O . ASP B 1 164 ? 6.038 -13.654 -17.693 1.00 73.50 162 ASP B O 1
ATOM 3003 N N . ARG B 1 165 ? 5.138 -14.820 -16.000 1.00 65.91 163 ARG B N 1
ATOM 3004 C CA . ARG B 1 165 ? 5.548 -13.816 -15.024 1.00 55.37 163 ARG B CA 1
ATOM 3005 C C . ARG B 1 165 ? 5.588 -14.424 -13.625 1.00 49.45 163 ARG B C 1
ATOM 3006 O O . ARG B 1 165 ? 5.337 -15.615 -13.425 1.00 45.86 163 ARG B O 1
ATOM 3014 N N . THR B 1 166 ? 5.922 -13.577 -12.655 1.00 47.47 164 THR B N 1
ATOM 3015 C CA . THR B 1 166 ? 5.929 -13.921 -11.241 1.00 46.03 164 THR B CA 1
ATOM 3016 C C . THR B 1 166 ? 4.833 -13.138 -10.534 1.00 38.97 164 THR B C 1
ATOM 3017 O O . THR B 1 166 ? 4.588 -11.968 -10.851 1.00 32.21 164 THR B O 1
ATOM 3021 N N . PHE B 1 167 ? 4.152 -13.797 -9.598 1.00 35.45 165 PHE B N 1
ATOM 3022 C CA . PHE B 1 167 ? 3.039 -13.206 -8.874 1.00 28.23 165 PHE B CA 1
ATOM 3023 C C . PHE B 1 167 ? 3.407 -13.130 -7.399 1.00 24.69 165 PHE B C 1
ATOM 3024 O O . PHE B 1 167 ? 3.756 -14.145 -6.792 1.00 30.75 165 PHE B O 1
ATOM 3032 N N . GLY B 1 168 ? 3.346 -11.929 -6.834 1.00 25.74 166 GLY B N 1
ATOM 3033 C CA . GLY B 1 168 ? 3.780 -11.745 -5.470 1.00 23.36 166 GLY B CA 1
ATOM 3034 C C . GLY B 1 168 ? 2.780 -12.298 -4.475 1.00 20.86 166 GLY B C 1
ATOM 3035 O O . GLY B 1 168 ? 1.619 -12.562 -4.787 1.00 24.03 166 GLY B O 1
ATOM 3036 N N . SER B 1 169 ? 3.252 -12.482 -3.251 1.00 21.96 167 SER B N 1
ATOM 3037 C CA . SER B 1 169 ? 2.358 -12.811 -2.154 1.00 21.97 167 SER B CA 1
ATOM 3038 C C . SER B 1 169 ? 1.445 -11.631 -1.858 1.00 19.04 167 SER B C 1
ATOM 3039 O O . SER B 1 169 ? 1.833 -10.464 -1.973 1.00 21.48 167 SER B O 1
ATOM 3042 N N . VAL B 1 170 ? 0.215 -11.938 -1.466 1.00 19.40 168 VAL B N 1
ATOM 3043 C CA . VAL B 1 170 ? -0.744 -10.897 -1.142 1.00 21.20 168 VAL B CA 1
ATOM 3044 C C . VAL B 1 170 ? -1.335 -11.216 0.217 1.00 21.45 168 VAL B C 1
ATOM 3045 O O . VAL B 1 170 ? -1.258 -12.344 0.705 1.00 21.50 168 VAL B O 1
ATOM 3049 N N . LYS B 1 171 ? -1.911 -10.199 0.843 1.00 14.41 169 LYS B N 1
ATOM 3050 C CA . LYS B 1 171 ? -2.589 -10.405 2.109 1.00 15.87 169 LYS B CA 1
ATOM 3051 C C . LYS B 1 171 ? -4.052 -10.012 1.960 1.00 20.79 169 LYS B C 1
ATOM 3052 O O . LYS B 1 171 ? -4.379 -9.049 1.254 1.00 19.95 169 LYS B O 1
ATOM 3058 N N . ALA B 1 172 ? -4.927 -10.772 2.621 1.00 17.35 170 ALA B N 1
ATOM 3059 C CA . ALA B 1 172 ? -6.365 -10.586 2.532 1.00 18.58 170 ALA B CA 1
ATOM 3060 C C . ALA B 1 172 ? -6.932 -10.183 3.886 1.00 21.62 170 ALA B C 1
ATOM 3061 O O . ALA B 1 172 ? -6.582 -10.768 4.916 1.00 18.14 170 ALA B O 1
ATOM 3063 N N . PHE B 1 173 ? -7.846 -9.215 3.878 1.00 15.45 171 PHE B N 1
ATOM 3064 C CA . PHE B 1 173 ? -8.549 -8.831 5.095 1.00 17.38 171 PHE B CA 1
ATOM 3065 C C . PHE B 1 173 ? -10.036 -9.072 4.910 1.00 19.99 171 PHE B C 1
ATOM 3066 O O . PHE B 1 173 ? -10.610 -8.585 3.923 1.00 19.23 171 PHE B O 1
ATOM 3074 N N . PRO B 1 174 ? -10.691 -9.812 5.807 1.00 18.31 172 PRO B N 1
ATOM 3075 C CA . PRO B 1 174 ? -12.154 -9.834 5.801 1.00 23.22 172 PRO B CA 1
ATOM 3076 C C . PRO B 1 174 ? -12.670 -8.408 5.863 1.00 24.11 172 PRO B C 1
ATOM 3077 O O . PRO B 1 174 ? -12.125 -7.563 6.584 1.00 18.66 172 PRO B O 1
ATOM 3081 N N . ALA B 1 175 ? -13.714 -8.138 5.084 1.00 18.35 173 ALA B N 1
ATOM 3082 C CA . ALA B 1 175 ? -14.261 -6.797 4.996 1.00 15.71 173 ALA B CA 1
ATOM 3083 C C . ALA B 1 175 ? -15.755 -6.861 4.711 1.00 22.55 173 ALA B C 1
ATOM 3084 O O . ALA B 1 175 ? -16.319 -7.927 4.439 1.00 26.86 173 ALA B O 1
ATOM 3086 N N . LYS B 1 176 ? -16.396 -5.697 4.796 1.00 22.73 174 LYS B N 1
ATOM 3087 C CA . LYS B 1 176 ? -17.791 -5.538 4.401 1.00 24.33 174 LYS B CA 1
ATOM 3088 C C . LYS B 1 176 ? -17.930 -4.223 3.659 1.00 25.75 174 LYS B C 1
ATOM 3089 O O . LYS B 1 176 ? -17.445 -3.192 4.126 1.00 24.79 174 LYS B O 1
ATOM 3095 N N . ILE B 1 177 ? -18.599 -4.258 2.511 1.00 31.78 175 ILE B N 1
ATOM 3096 C CA . ILE B 1 177 ? -18.929 -3.051 1.767 1.00 32.35 175 ILE B CA 1
ATOM 3097 C C . ILE B 1 177 ? -20.449 -2.995 1.694 1.00 31.69 175 ILE B C 1
ATOM 3098 O O . ILE B 1 177 ? -21.085 -3.928 1.182 1.00 34.17 175 ILE B O 1
ATOM 3103 N N . GLN B 1 178 ? -21.030 -1.946 2.280 1.00 35.88 176 GLN B N 1
ATOM 3104 C CA . GLN B 1 178 ? -22.472 -1.858 2.529 1.00 37.47 176 GLN B CA 1
ATOM 3105 C C . GLN B 1 178 ? -23.025 -3.195 3.017 1.00 44.84 176 GLN B C 1
ATOM 3106 O O . GLN B 1 178 ? -23.949 -3.772 2.438 1.00 45.13 176 GLN B O 1
ATOM 3112 N N . ASN B 1 179 ? -22.403 -3.710 4.076 1.00 50.07 177 ASN B N 1
ATOM 3113 C CA . ASN B 1 179 ? -22.777 -4.946 4.761 1.00 49.68 177 ASN B CA 1
ATOM 3114 C C . ASN B 1 179 ? -22.713 -6.183 3.873 1.00 43.02 177 ASN B C 1
ATOM 3115 O O . ASN B 1 179 ? -23.248 -7.233 4.246 1.00 42.90 177 ASN B O 1
ATOM 3120 N N . ILE B 1 180 ? -22.057 -6.105 2.718 1.00 30.63 178 ILE B N 1
ATOM 3121 C CA . ILE B 1 180 ? -21.809 -7.302 1.912 1.00 32.54 178 ILE B CA 1
ATOM 3122 C C . ILE B 1 180 ? -20.434 -7.843 2.284 1.00 31.48 178 ILE B C 1
ATOM 3123 O O . ILE B 1 180 ? -19.442 -7.102 2.200 1.00 27.59 178 ILE B O 1
ATOM 3128 N N . PRO B 1 181 ? -20.326 -9.114 2.677 1.00 35.34 179 PRO B N 1
ATOM 3129 C CA . PRO B 1 181 ? -19.012 -9.677 3.016 1.00 34.95 179 PRO B CA 1
ATOM 3130 C C . PRO B 1 181 ? -18.119 -9.797 1.792 1.00 34.33 179 PRO B C 1
ATOM 3131 O O . PRO B 1 181 ? -18.574 -10.105 0.687 1.00 31.50 179 PRO B O 1
ATOM 3135 N N . CYS B 1 182 ? -16.835 -9.553 2.002 1.00 23.45 180 CYS B N 1
ATOM 3136 C CA . CYS B 1 182 ? -15.871 -9.480 0.917 1.00 19.83 180 CYS B CA 1
ATOM 3137 C C . CYS B 1 182 ? -14.491 -9.482 1.561 1.00 22.58 180 CYS B C 1
ATOM 3138 O O . CYS B 1 182 ? -14.351 -9.689 2.775 1.00 20.20 180 CYS B O 1
ATOM 3141 N N . PHE B 1 183 ? -13.470 -9.264 0.753 1.00 16.91 181 PHE B N 1
ATOM 3142 C CA . PHE B 1 183 ? -12.106 -9.242 1.250 1.00 20.09 181 PHE B CA 1
ATOM 3143 C C . PHE B 1 183 ? -11.353 -8.127 0.558 1.00 22.73 181 PHE B C 1
ATOM 3144 O O . PHE B 1 183 ? -11.499 -7.934 -0.649 1.00 19.59 181 PHE B O 1
ATOM 3152 N N . VAL B 1 184 ? -10.554 -7.398 1.323 1.00 16.16 182 VAL B N 1
ATOM 3153 C CA . VAL B 1 184 ? -9.574 -6.476 0.756 1.00 15.90 182 VAL B CA 1
ATOM 3154 C C . VAL B 1 184 ? -8.296 -7.263 0.530 1.00 19.89 182 VAL B C 1
ATOM 3155 O O . VAL B 1 184 ? -7.860 -8.008 1.413 1.00 19.54 182 VAL B O 1
ATOM 3159 N N . ILE B 1 185 ? -7.711 -7.128 -0.658 1.00 13.70 183 ILE B N 1
ATOM 3160 C CA . ILE B 1 185 ? -6.488 -7.833 -1.022 1.00 13.81 183 ILE B CA 1
ATOM 3161 C C . ILE B 1 185 ? -5.436 -6.804 -1.371 1.00 16.16 183 ILE B C 1
ATOM 3162 O O . ILE B 1 185 ? -5.708 -5.884 -2.147 1.00 19.03 183 ILE B O 1
ATOM 3167 N N . MET B 1 186 ? -4.241 -6.956 -0.811 1.00 16.35 184 MET B N 1
ATOM 3168 C CA . MET B 1 186 ? -3.156 -6.059 -1.175 1.00 20.55 184 MET B CA 1
ATOM 3169 C C . MET B 1 186 ? -1.859 -6.843 -1.206 1.00 14.49 184 MET B C 1
ATOM 3170 O O . MET B 1 186 ? -1.754 -7.912 -0.591 1.00 18.51 184 MET B O 1
ATOM 3175 N N . PRO B 1 187 ? -0.854 -6.367 -1.935 1.00 14.63 185 PRO B N 1
ATOM 3176 C CA . PRO B 1 187 ? 0.434 -7.073 -1.935 1.00 18.20 185 PRO B CA 1
ATOM 3177 C C . PRO B 1 187 ? 1.058 -7.041 -0.546 1.00 15.40 185 PRO B C 1
ATOM 3178 O O . PRO B 1 187 ? 0.903 -6.073 0.198 1.00 19.38 185 PRO B O 1
ATOM 3182 N N . GLU B 1 188 ? 1.778 -8.109 -0.196 1.00 18.01 186 GLU B N 1
ATOM 3183 C CA . GLU B 1 188 ? 2.499 -8.076 1.074 1.00 24.20 186 GLU B CA 1
ATOM 3184 C C . GLU B 1 188 ? 3.642 -7.079 1.024 1.00 23.53 186 GLU B C 1
ATOM 3185 O O . GLU B 1 188 ? 3.963 -6.448 2.039 1.00 20.09 186 GLU B O 1
ATOM 3191 N N . ARG B 1 189 ? 4.259 -6.913 -0.142 1.00 18.95 187 ARG B N 1
ATOM 3192 C CA . ARG B 1 189 ? 5.242 -5.849 -0.321 1.00 21.67 187 ARG B CA 1
ATOM 3193 C C . ARG B 1 189 ? 4.464 -4.568 -0.599 1.00 22.96 187 ARG B C 1
ATOM 3194 O O . ARG B 1 189 ? 3.938 -4.372 -1.694 1.00 21.99 187 ARG B O 1
ATOM 3202 N N . THR B 1 190 ? 4.378 -3.690 0.398 1.00 20.57 188 THR B N 1
ATOM 3203 C CA . THR B 1 190 ? 3.491 -2.535 0.314 1.00 20.35 188 THR B CA 1
ATOM 3204 C C . THR B 1 190 ? 3.939 -1.553 -0.770 1.00 23.58 188 THR B C 1
ATOM 3205 O O . THR B 1 190 ? 5.120 -1.208 -0.857 1.00 23.42 188 THR B O 1
ATOM 3209 N N . VAL B 1 191 ? 2.995 -1.105 -1.597 1.00 22.65 189 VAL B N 1
ATOM 3210 C CA . VAL B 1 191 ? 3.198 0.017 -2.513 1.00 22.09 189 VAL B CA 1
ATOM 3211 C C . VAL B 1 191 ? 2.201 1.105 -2.130 1.00 24.34 189 VAL B C 1
ATOM 3212 O O . VAL B 1 191 ? 1.014 0.823 -1.936 1.00 27.83 189 VAL B O 1
ATOM 3216 N N . TYR B 1 192 ? 2.669 2.342 -2.013 1.00 23.98 190 TYR B N 1
ATOM 3217 C CA . TYR B 1 192 ? 1.827 3.392 -1.438 1.00 21.99 190 TYR B CA 1
ATOM 3218 C C . TYR B 1 192 ? 0.969 4.039 -2.519 1.00 30.32 190 TYR B C 1
ATOM 3219 O O . TYR B 1 192 ? 1.371 4.996 -3.181 1.00 34.68 190 TYR B O 1
ATOM 3228 N N A THR B 1 193 ? -0.248 3.523 -2.661 0.34 25.28 191 THR B N 1
ATOM 3229 N N B THR B 1 193 ? -0.228 3.493 -2.715 0.66 25.97 191 THR B N 1
ATOM 3230 C CA A THR B 1 193 ? -1.239 4.027 -3.596 0.34 23.32 191 THR B CA 1
ATOM 3231 C CA B THR B 1 193 ? -1.237 4.067 -3.595 0.66 22.67 191 THR B CA 1
ATOM 3232 C C A THR B 1 193 ? -2.556 4.202 -2.849 0.34 24.38 191 THR B C 1
ATOM 3233 C C B THR B 1 193 ? -2.471 4.373 -2.758 0.66 24.95 191 THR B C 1
ATOM 3234 O O A THR B 1 193 ? -2.792 3.555 -1.828 0.34 23.08 191 THR B O 1
ATOM 3235 O O B THR B 1 193 ? -2.581 3.958 -1.604 0.66 25.28 191 THR B O 1
ATOM 3242 N N . ASP B 1 194 ? -3.416 5.088 -3.354 1.00 19.82 192 ASP B N 1
ATOM 3243 C CA . ASP B 1 194 ? -4.693 5.345 -2.701 1.00 24.95 192 ASP B CA 1
ATOM 3244 C C . ASP B 1 194 ? -5.798 4.418 -3.190 1.00 23.74 192 ASP B C 1
ATOM 3245 O O . ASP B 1 194 ? -6.972 4.663 -2.902 1.00 30.11 192 ASP B O 1
ATOM 3250 N N . VAL B 1 195 ? -5.453 3.355 -3.906 1.00 19.24 193 VAL B N 1
ATOM 3251 C CA . VAL B 1 195 ? -6.435 2.432 -4.462 1.00 21.58 193 VAL B CA 1
ATOM 3252 C C . VAL B 1 195 ? -6.376 1.131 -3.679 1.00 27.58 193 VAL B C 1
ATOM 3253 O O . VAL B 1 195 ? -5.295 0.552 -3.510 1.00 25.78 193 VAL B O 1
ATOM 3257 N N . ILE B 1 196 ? -7.526 0.677 -3.182 1.00 19.32 194 ILE B N 1
ATOM 3258 C CA . ILE B 1 196 ? -7.621 -0.667 -2.620 1.00 18.16 194 ILE B CA 1
ATOM 3259 C C . ILE B 1 196 ? -8.423 -1.547 -3.573 1.00 20.70 194 ILE B C 1
ATOM 3260 O O . ILE B 1 196 ? -9.165 -1.074 -4.442 1.00 22.52 194 ILE B O 1
ATOM 3265 N N . GLU B 1 197 ? -8.255 -2.848 -3.420 1.00 15.67 195 GLU B N 1
ATOM 3266 C CA . GLU B 1 197 ? -8.911 -3.819 -4.294 1.00 17.93 195 GLU B CA 1
ATOM 3267 C C . GLU B 1 197 ? -9.705 -4.809 -3.461 1.00 23.61 195 GLU B C 1
ATOM 3268 O O . GLU B 1 197 ? -9.203 -5.331 -2.462 1.00 17.63 195 GLU B O 1
ATOM 3274 N N . ILE B 1 198 ? -10.931 -5.081 -3.896 1.00 13.47 196 ILE B N 1
ATOM 3275 C CA . ILE B 1 198 ? -11.863 -5.931 -3.174 1.00 15.08 196 ILE B CA 1
ATOM 3276 C C . ILE B 1 198 ? -12.212 -7.124 -4.048 1.00 18.75 196 ILE B C 1
ATOM 3277 O O . ILE B 1 198 ? -12.516 -6.956 -5.232 1.00 20.08 196 ILE B O 1
ATOM 3282 N N . ILE B 1 199 ? -12.169 -8.321 -3.464 1.00 16.71 197 ILE B N 1
ATOM 3283 C CA . ILE B 1 199 ? -12.715 -9.518 -4.088 1.00 16.83 197 ILE B CA 1
ATOM 3284 C C . ILE B 1 199 ? -13.884 -10.023 -3.249 1.00 22.34 197 ILE B C 1
ATOM 3285 O O . ILE B 1 199 ? -14.004 -9.719 -2.062 1.00 19.26 197 ILE B O 1
ATOM 3290 N N . SER B 1 200 ? -14.754 -10.806 -3.886 1.00 16.69 198 SER B N 1
ATOM 3291 C CA . SER B 1 200 ? -15.949 -11.354 -3.247 1.00 17.17 198 SER B CA 1
ATOM 3292 C C . SER B 1 200 ? -16.488 -12.453 -4.146 1.00 19.16 198 SER B C 1
ATOM 3293 O O . SER B 1 200 ? -16.248 -12.443 -5.354 1.00 21.33 198 SER B O 1
ATOM 3296 N N . ASP B 1 201 ? -17.239 -13.386 -3.552 1.00 21.95 199 ASP B N 1
ATOM 3297 C CA . ASP B 1 201 ? -17.967 -14.338 -4.383 1.00 25.62 199 ASP B CA 1
ATOM 3298 C C . ASP B 1 201 ? -19.168 -13.698 -5.069 1.00 31.47 199 ASP B C 1
ATOM 3299 O O . ASP B 1 201 ? -19.727 -14.289 -6.004 1.00 26.51 199 ASP B O 1
ATOM 3304 N N . LYS B 1 202 ? -19.552 -12.495 -4.652 1.00 23.12 200 LYS B N 1
ATOM 3305 C CA . LYS B 1 202 ? -20.624 -11.758 -5.302 1.00 22.55 200 LYS B CA 1
ATOM 3306 C C . LYS B 1 202 ? -20.029 -10.786 -6.314 1.00 23.06 200 LYS B C 1
ATOM 3307 O O . LYS B 1 202 ? -18.940 -10.242 -6.111 1.00 22.46 200 LYS B O 1
ATOM 3313 N N . TYR B 1 203 ? -20.735 -10.595 -7.415 1.00 22.57 201 TYR B N 1
ATOM 3314 C CA . TYR B 1 203 ? -20.438 -9.511 -8.342 1.00 22.02 201 TYR B CA 1
ATOM 3315 C C . TYR B 1 203 ? -21.006 -8.230 -7.741 1.00 23.77 201 TYR B C 1
ATOM 3316 O O . TYR B 1 203 ? -22.208 -7.980 -7.806 1.00 24.34 201 TYR B O 1
ATOM 3325 N N . LEU B 1 204 ? -20.127 -7.410 -7.160 1.00 25.03 202 LEU B N 1
ATOM 3326 C CA . LEU B 1 204 ? -20.544 -6.318 -6.287 1.00 23.55 202 LEU B CA 1
ATOM 3327 C C . LEU B 1 204 ? -21.241 -5.185 -7.035 1.00 26.73 202 LEU B C 1
ATOM 3328 O O . LEU B 1 204 ? -22.125 -4.527 -6.472 1.00 23.65 202 LEU B O 1
ATOM 3333 N N . ARG B 1 205 ? -20.838 -4.905 -8.273 1.00 25.00 203 ARG B N 1
ATOM 3334 C CA . ARG B 1 205 ? -21.528 -3.857 -9.018 1.00 28.90 203 ARG B CA 1
ATOM 3335 C C . ARG B 1 205 ? -23.010 -4.160 -9.137 1.00 28.56 203 ARG B C 1
ATOM 3336 O O . ARG B 1 205 ? -23.840 -3.256 -9.016 1.00 30.22 203 ARG B O 1
ATOM 3344 N N . GLU B 1 206 ? -23.367 -5.429 -9.333 1.00 26.25 204 GLU B N 1
ATOM 3345 C CA . GLU B 1 206 ? -24.786 -5.783 -9.386 1.00 26.63 204 GLU B CA 1
ATOM 3346 C C . GLU B 1 206 ? -25.381 -5.927 -7.989 1.00 29.26 204 GLU B C 1
ATOM 3347 O O . GLU B 1 206 ? -26.477 -5.424 -7.723 1.00 30.33 204 GLU B O 1
ATOM 3353 N N . GLU B 1 207 ? -24.654 -6.580 -7.080 1.00 28.54 205 GLU B N 1
ATOM 3354 C CA . GLU B 1 207 ? -25.203 -6.893 -5.767 1.00 30.86 205 GLU B CA 1
ATOM 3355 C C . GLU B 1 207 ? -25.645 -5.631 -5.039 1.00 29.41 205 GLU B C 1
ATOM 3356 O O . GLU B 1 207 ? -26.714 -5.608 -4.423 1.00 31.88 205 GLU B O 1
ATOM 3362 N N . ILE B 1 208 ? -24.853 -4.564 -5.113 1.00 26.73 206 ILE B N 1
ATOM 3363 C CA . ILE B 1 208 ? -25.216 -3.343 -4.408 1.00 32.01 206 ILE B CA 1
ATOM 3364 C C . ILE B 1 208 ? -25.335 -2.157 -5.358 1.00 31.69 206 ILE B C 1
ATOM 3365 O O . ILE B 1 208 ? -25.280 -1.007 -4.925 1.00 28.61 206 ILE B O 1
ATOM 3370 N N . ASN B 1 209 ? -25.529 -2.433 -6.648 1.00 29.72 207 ASN B N 1
ATOM 3371 C CA . ASN B 1 209 ? -25.894 -1.421 -7.639 1.00 28.19 207 ASN B CA 1
ATOM 3372 C C . ASN B 1 209 ? -24.909 -0.249 -7.608 1.00 28.94 207 ASN B C 1
ATOM 3373 O O . ASN B 1 209 ? -25.238 0.874 -7.232 1.00 31.64 207 ASN B O 1
ATOM 3378 N N . LEU B 1 210 ? -23.676 -0.560 -7.991 1.00 27.26 208 LEU B N 1
ATOM 3379 C CA . LEU B 1 210 ? -22.584 0.402 -7.959 1.00 28.02 208 LEU B CA 1
ATOM 3380 C C . LEU B 1 210 ? -22.260 0.888 -9.362 1.00 29.56 208 LEU B C 1
ATOM 3381 O O . LEU B 1 210 ? -22.333 0.133 -10.333 1.00 30.25 208 LEU B O 1
ATOM 3386 N N . HIS B 1 211 ? -21.876 2.154 -9.447 1.00 28.52 209 HIS B N 1
ATOM 3387 C CA . HIS B 1 211 ? -21.393 2.765 -10.673 1.00 23.87 209 HIS B CA 1
ATOM 3388 C C . HIS B 1 211 ? -20.113 3.521 -10.360 1.00 27.71 209 HIS B C 1
ATOM 3389 O O . HIS B 1 211 ? -19.863 3.897 -9.211 1.00 25.04 209 HIS B O 1
ATOM 3396 N N . ASP B 1 212 ? -19.284 3.703 -11.389 1.00 25.22 210 ASP B N 1
ATOM 3397 C CA . ASP B 1 212 ? -18.089 4.525 -11.245 1.00 23.25 210 ASP B CA 1
ATOM 3398 C C . ASP B 1 212 ? -18.448 5.875 -10.643 1.00 25.87 210 ASP B C 1
ATOM 3399 O O . ASP B 1 212 ? -19.403 6.527 -11.069 1.00 25.97 210 ASP B O 1
ATOM 3404 N N . GLY B 1 213 ? -17.688 6.281 -9.639 1.00 26.24 211 GLY B N 1
ATOM 3405 C CA . GLY B 1 213 ? -17.903 7.536 -8.962 1.00 31.65 211 GLY B CA 1
ATOM 3406 C C . GLY B 1 213 ? -18.722 7.439 -7.692 1.00 33.95 211 GLY B C 1
ATOM 3407 O O . GLY B 1 213 ? -18.647 8.353 -6.860 1.00 29.41 211 GLY B O 1
ATOM 3408 N N . ASP B 1 214 ? -19.500 6.363 -7.518 1.00 28.65 212 ASP B N 1
ATOM 3409 C CA . ASP B 1 214 ? -20.252 6.184 -6.282 1.00 24.68 212 ASP B CA 1
ATOM 3410 C C . ASP B 1 214 ? -19.298 6.149 -5.092 1.00 21.62 212 ASP B C 1
ATOM 3411 O O . ASP B 1 214 ? -18.246 5.509 -5.137 1.00 26.21 212 ASP B O 1
ATOM 3416 N N . ARG B 1 215 ? -19.666 6.840 -4.026 1.00 28.42 213 ARG B N 1
ATOM 3417 C CA . ARG B 1 215 ? -18.894 6.816 -2.792 1.00 28.37 213 ARG B CA 1
ATOM 3418 C C . ARG B 1 215 ? -19.371 5.651 -1.938 1.00 28.00 213 ARG B C 1
ATOM 3419 O O . ARG B 1 215 ? -20.580 5.444 -1.784 1.00 31.41 213 ARG B O 1
ATOM 3427 N N . VAL B 1 216 ? -18.429 4.883 -1.398 1.00 26.81 214 VAL B N 1
ATOM 3428 C CA . VAL B 1 216 ? -18.771 3.717 -0.597 1.00 22.60 214 VAL B CA 1
ATOM 3429 C C . VAL B 1 216 ? -17.946 3.729 0.677 1.00 26.18 214 VAL B C 1
ATOM 3430 O O . VAL B 1 216 ? -16.917 4.395 0.780 1.00 26.42 214 VAL B O 1
ATOM 3434 N N . SER B 1 217 ? -18.426 2.983 1.660 1.00 29.69 215 SER B N 1
ATOM 3435 C CA . SER B 1 217 ? -17.729 2.796 2.922 1.00 28.44 215 SER B CA 1
ATOM 3436 C C . SER B 1 217 ? -17.367 1.320 3.047 1.00 23.20 215 SER B C 1
ATOM 3437 O O . SER B 1 217 ? -18.207 0.452 2.797 1.00 27.02 215 SER B O 1
ATOM 3440 N N . VAL B 1 218 ? -16.114 1.035 3.393 1.00 20.69 216 VAL B N 1
ATOM 3441 C CA . VAL B 1 218 ? -15.616 -0.332 3.521 1.00 18.80 216 VAL B CA 1
ATOM 3442 C C . VAL B 1 218 ? -15.113 -0.527 4.946 1.00 20.16 216 VAL B C 1
ATOM 3443 O O . VAL B 1 218 ? -14.171 0.146 5.372 1.00 22.60 216 VAL B O 1
ATOM 3447 N N . GLU B 1 219 ? -15.725 -1.456 5.674 1.00 20.25 217 GLU B N 1
ATOM 3448 C CA . GLU B 1 219 ? -15.217 -1.838 6.985 1.00 23.74 217 GLU B CA 1
ATOM 3449 C C . GLU B 1 219 ? -14.225 -2.978 6.820 1.00 25.24 217 GLU B C 1
ATOM 3450 O O . GLU B 1 219 ? -14.524 -3.974 6.154 1.00 27.79 217 GLU B O 1
ATOM 3456 N N . VAL B 1 220 ? -13.043 -2.828 7.401 1.00 20.59 218 VAL B N 1
ATOM 3457 C CA . VAL B 1 220 ? -11.980 -3.804 7.231 1.00 19.47 218 VAL B CA 1
ATOM 3458 C C . VAL B 1 220 ? -11.633 -4.378 8.589 1.00 27.75 218 VAL B C 1
ATOM 3459 O O . VAL B 1 220 ? -11.406 -3.629 9.547 1.00 26.24 218 VAL B O 1
ATOM 3463 N N . TYR B 1 221 ? -11.596 -5.702 8.670 1.00 22.30 219 TYR B N 1
ATOM 3464 C CA . TYR B 1 221 ? -11.342 -6.399 9.922 1.00 26.51 219 TYR B CA 1
ATOM 3465 C C . TYR B 1 221 ? -9.880 -6.819 9.939 1.00 29.64 219 TYR B C 1
ATOM 3466 O O . TYR B 1 221 ? -9.454 -7.660 9.139 1.00 25.40 219 TYR B O 1
ATOM 3475 N N . THR B 1 222 ? -9.112 -6.223 10.839 1.00 26.56 220 THR B N 1
ATOM 3476 C CA . THR B 1 222 ? -7.678 -6.448 10.891 1.00 32.84 220 THR B CA 1
ATOM 3477 C C . THR B 1 222 ? -7.282 -7.552 11.859 1.00 38.29 220 THR B C 1
ATOM 3478 O O . THR B 1 222 ? -6.104 -7.919 11.899 1.00 45.65 220 THR B O 1
ATOM 3482 N N . GLU B 1 223 ? -8.219 -8.084 12.635 1.00 39.33 221 GLU B N 1
ATOM 3483 C CA . GLU B 1 223 ? -7.913 -9.178 13.554 1.00 55.32 221 GLU B CA 1
ATOM 3484 C C . GLU B 1 223 ? -8.103 -10.537 12.892 1.00 56.73 221 GLU B C 1
ATOM 3485 O O . GLU B 1 223 ? -9.121 -11.196 13.102 1.00 58.07 221 GLU B O 1
#

InterPro domains:
  IPR012318 Crp-type HTH domain [PF13545] (25-67)
  IPR023465 Riboflavin kinase domain superfamily [G3DSA:2.40.30.30] (89-220)
  IPR023465 Riboflavin kinase domain superfamily [SSF82114] (92-219)
  IPR023602 Riboflavin kinase domain, CTP-dependent [PF01982] (99-218)
  IPR036388 Winged helix-like DNA-binding domain superfamily [G3DSA:1.10.10.10] (1-88)
  IPR036390 Winged helix DNA-binding domain superfamily [SSF46785] (26-83)
  IPR039063 Riboflavin kinase, CTP-dependent [PTHR40706] (10-219)

CATH classification: 1.10.10.10 (+1 more: 2.40.30.30)